Protein AF-A0A2T4VHD1-F1 (afdb_monomer_lite)

Structure (mmCIF, N/CA/C/O backbone):
data_AF-A0A2T4VHD1-F1
#
_entry.id   AF-A0A2T4VHD1-F1
#
loop_
_atom_site.group_PDB
_atom_site.id
_atom_site.type_symbol
_atom_site.label_atom_id
_atom_site.label_alt_id
_atom_site.label_comp_id
_atom_site.label_asym_id
_atom_site.label_entity_id
_atom_site.label_seq_id
_atom_site.pdbx_PDB_ins_code
_atom_site.Cartn_x
_atom_site.Cartn_y
_atom_site.Cartn_z
_atom_site.occupancy
_atom_site.B_iso_or_equiv
_atom_site.auth_seq_id
_atom_site.auth_comp_id
_atom_site.auth_asym_id
_atom_site.auth_atom_id
_atom_site.pdbx_PDB_model_num
ATOM 1 N N . MET A 1 1 ? -14.059 -13.869 -11.939 1.00 43.22 1 MET A N 1
ATOM 2 C CA . MET A 1 1 ? -12.979 -13.744 -10.939 1.00 43.22 1 MET A CA 1
ATOM 3 C C . MET A 1 1 ? -11.737 -13.359 -11.722 1.00 43.22 1 MET A C 1
ATOM 5 O O . MET A 1 1 ? -11.378 -14.122 -12.607 1.00 43.22 1 MET A O 1
ATOM 9 N N . ILE A 1 2 ? -11.190 -12.157 -11.526 1.00 43.12 2 ILE A N 1
ATOM 10 C CA . ILE A 1 2 ? -9.946 -11.756 -12.206 1.00 43.12 2 ILE A CA 1
ATOM 11 C C . ILE A 1 2 ? -8.811 -12.549 -11.534 1.00 43.12 2 ILE A C 1
ATOM 13 O O . ILE A 1 2 ? -8.767 -12.539 -10.298 1.00 43.12 2 ILE A O 1
ATOM 17 N N . PRO A 1 3 ? -7.977 -13.296 -12.282 1.00 48.75 3 PRO A N 1
ATOM 18 C CA . PRO A 1 3 ? -6.847 -14.018 -11.713 1.00 48.75 3 PRO A CA 1
ATOM 19 C C . PRO A 1 3 ? -5.942 -13.055 -10.949 1.00 48.75 3 PRO A C 1
ATOM 21 O O . PRO A 1 3 ? -5.577 -11.995 -11.448 1.00 48.75 3 PRO A O 1
ATOM 24 N N . VAL A 1 4 ? -5.616 -13.420 -9.717 1.00 64.88 4 VAL A N 1
ATOM 25 C CA . VAL A 1 4 ? -4.693 -12.670 -8.872 1.00 64.88 4 VAL A CA 1
ATOM 26 C C . VAL A 1 4 ? -3.292 -13.143 -9.250 1.00 64.88 4 VAL A C 1
ATOM 28 O O . VAL A 1 4 ? -2.807 -14.143 -8.723 1.00 64.88 4 VAL A O 1
ATOM 31 N N . GLU A 1 5 ? -2.696 -12.503 -10.254 1.00 79.81 5 GLU A N 1
ATOM 32 C CA . GLU A 1 5 ? -1.389 -12.909 -10.765 1.00 79.81 5 GLU A CA 1
ATOM 33 C C . GLU A 1 5 ? -0.252 -12.390 -9.901 1.00 79.81 5 GLU A C 1
ATOM 35 O O . GLU A 1 5 ? -0.206 -11.208 -9.577 1.00 79.81 5 GLU A O 1
ATOM 40 N N . SER A 1 6 ? 0.684 -13.271 -9.556 1.00 87.25 6 SER A N 1
ATOM 41 C CA . SER A 1 6 ? 1.897 -12.929 -8.824 1.00 87.25 6 SER A CA 1
ATOM 42 C C . SER A 1 6 ? 3.140 -13.457 -9.521 1.00 87.25 6 SER A C 1
ATOM 44 O O . SER A 1 6 ? 3.147 -14.541 -10.109 1.00 87.25 6 SER A O 1
ATOM 46 N N . PHE A 1 7 ? 4.218 -12.694 -9.420 1.00 93.62 7 PHE A N 1
ATOM 47 C CA . PHE A 1 7 ? 5.545 -13.085 -9.860 1.00 93.62 7 PHE A CA 1
ATOM 48 C C . PHE A 1 7 ? 6.569 -12.495 -8.911 1.00 93.62 7 PHE A C 1
ATOM 50 O O . PHE A 1 7 ? 6.474 -11.329 -8.549 1.00 93.62 7 PHE A O 1
ATOM 57 N N . ARG A 1 8 ? 7.584 -13.267 -8.562 1.00 93.75 8 ARG A N 1
ATOM 58 C CA . ARG A 1 8 ? 8.818 -12.755 -7.978 1.00 93.75 8 ARG A CA 1
ATOM 59 C C . ARG A 1 8 ? 9.975 -13.483 -8.623 1.00 93.75 8 ARG A C 1
ATOM 61 O O . ARG A 1 8 ? 9.919 -14.704 -8.682 1.00 93.75 8 ARG A O 1
ATOM 68 N N . ASP A 1 9 ? 11.013 -12.762 -9.018 1.00 97.31 9 ASP A N 1
ATOM 69 C CA . ASP A 1 9 ? 12.329 -13.300 -9.349 1.00 97.31 9 ASP A CA 1
ATOM 70 C C . ASP A 1 9 ? 13.363 -12.634 -8.445 1.00 97.31 9 ASP A C 1
ATOM 72 O O . ASP A 1 9 ? 13.561 -11.420 -8.489 1.00 97.31 9 ASP A O 1
ATOM 76 N N . SER A 1 10 ? 13.995 -13.438 -7.596 1.00 94.69 10 SER A N 1
ATOM 77 C CA . SER A 1 10 ? 15.083 -12.968 -6.734 1.00 94.69 10 SER A CA 1
ATOM 78 C C . SER A 1 10 ? 16.450 -13.037 -7.411 1.00 94.69 10 SER A C 1
ATOM 80 O O . SER A 1 10 ? 17.436 -12.660 -6.799 1.00 94.69 10 SER A O 1
ATOM 82 N N . PHE A 1 11 ? 16.545 -13.611 -8.618 1.00 97.00 11 PHE A N 1
ATOM 83 C CA . PHE A 1 11 ? 17.789 -13.866 -9.362 1.00 97.00 11 PHE A CA 1
ATOM 84 C C . PHE A 1 11 ? 18.861 -14.703 -8.626 1.00 97.00 11 PHE A C 1
ATOM 86 O O . PHE A 1 11 ? 19.913 -15.017 -9.189 1.00 97.00 11 PHE A O 1
ATOM 93 N N . ASN A 1 12 ? 18.577 -15.136 -7.399 1.00 94.75 12 ASN A N 1
ATOM 94 C CA . ASN A 1 12 ? 19.441 -15.952 -6.560 1.00 94.75 12 ASN A CA 1
ATOM 95 C C . ASN A 1 12 ? 19.609 -17.366 -7.123 1.00 94.75 12 ASN A C 1
ATOM 97 O O . ASN A 1 12 ? 18.655 -17.976 -7.593 1.00 94.75 12 ASN A O 1
ATOM 101 N N . GLY A 1 13 ? 20.806 -17.941 -7.006 1.00 89.94 13 GLY A N 1
ATOM 102 C CA . GLY A 1 13 ? 21.010 -19.372 -7.263 1.00 89.94 13 GLY A CA 1
ATOM 103 C C . GLY A 1 13 ? 20.929 -19.806 -8.732 1.00 89.94 13 GLY A C 1
ATOM 104 O O . GLY A 1 13 ? 20.883 -21.007 -8.998 1.00 89.94 13 GLY A O 1
ATOM 105 N N . ALA A 1 14 ? 20.929 -18.871 -9.685 1.00 91.62 14 ALA A N 1
ATOM 106 C CA . ALA A 1 14 ? 21.174 -19.192 -11.089 1.00 91.62 14 ALA A CA 1
ATOM 107 C C . ALA A 1 14 ? 22.635 -19.621 -11.280 1.00 91.62 14 ALA A C 1
ATOM 109 O O . ALA A 1 14 ? 23.542 -19.005 -10.727 1.00 91.62 14 ALA A O 1
ATOM 110 N N . ASN A 1 15 ? 22.901 -20.637 -12.086 1.00 87.62 15 ASN A N 1
ATOM 111 C CA . ASN A 1 15 ? 24.256 -21.022 -12.458 1.00 87.62 15 ASN A CA 1
ATOM 112 C C . ASN A 1 15 ? 24.687 -20.253 -13.705 1.00 87.62 15 ASN A C 1
ATOM 114 O O . ASN A 1 15 ? 23.980 -20.217 -14.709 1.00 87.62 15 ASN A O 1
ATOM 118 N N . ASN A 1 16 ? 25.898 -19.700 -13.690 1.00 78.75 16 ASN A N 1
ATOM 119 C CA . ASN A 1 16 ? 26.465 -18.984 -14.836 1.00 78.75 16 ASN A CA 1
ATOM 120 C C . ASN A 1 16 ? 27.021 -19.937 -15.928 1.00 78.75 16 ASN A C 1
ATOM 122 O O . ASN A 1 16 ? 28.013 -19.645 -16.587 1.00 78.75 16 ASN A O 1
ATOM 126 N N . ALA A 1 17 ? 26.421 -21.117 -16.110 1.00 65.00 17 ALA A N 1
ATOM 127 C CA . ALA A 1 17 ? 26.817 -22.080 -17.135 1.00 65.00 17 ALA A CA 1
ATOM 128 C C . ALA A 1 17 ? 25.761 -22.104 -18.257 1.00 65.00 17 ALA A C 1
ATOM 130 O O . ALA A 1 17 ? 24.588 -22.328 -17.992 1.00 65.00 17 ALA A O 1
ATOM 131 N N . ASN A 1 18 ? 26.174 -21.895 -19.513 1.00 59.25 18 ASN A N 1
ATOM 132 C CA . ASN A 1 18 ? 25.390 -22.128 -20.746 1.00 59.25 18 ASN A CA 1
ATOM 133 C C . ASN A 1 18 ? 24.220 -21.182 -21.133 1.00 59.25 18 ASN A C 1
ATOM 135 O O . ASN A 1 18 ? 23.517 -21.511 -22.077 1.00 59.25 18 ASN A O 1
ATOM 139 N N . ASP A 1 19 ? 24.020 -20.020 -20.503 1.00 68.81 19 ASP A N 1
ATOM 140 C CA . ASP A 1 19 ? 23.242 -18.860 -21.043 1.00 68.81 19 ASP A CA 1
ATOM 141 C C . ASP A 1 19 ? 23.434 -17.632 -20.135 1.00 68.81 19 ASP A C 1
ATOM 143 O O . ASP A 1 19 ? 22.500 -16.900 -19.795 1.00 68.81 19 ASP A O 1
ATOM 147 N N . THR A 1 20 ? 24.652 -17.496 -19.605 1.00 87.88 20 THR A N 1
ATOM 148 C CA . THR A 1 20 ? 25.011 -16.481 -18.608 1.00 87.88 20 THR A CA 1
ATOM 149 C C . THR A 1 20 ? 24.018 -16.407 -17.424 1.00 87.88 20 THR A C 1
ATOM 151 O O . THR A 1 20 ? 23.661 -15.326 -16.963 1.00 87.88 20 THR A O 1
ATOM 154 N N . GLY A 1 21 ? 23.449 -17.550 -17.017 1.00 92.75 21 GLY A N 1
ATOM 155 C CA . GLY A 1 21 ? 22.455 -17.680 -15.943 1.00 92.75 21 GLY A CA 1
ATOM 156 C C . GLY A 1 21 ? 21.054 -17.114 -16.210 1.00 92.75 21 GLY A C 1
ATOM 157 O O . GLY A 1 21 ? 20.172 -17.289 -15.366 1.00 92.75 21 GLY A O 1
ATOM 158 N N . LEU A 1 22 ? 20.789 -16.464 -17.352 1.00 94.81 22 LEU A N 1
ATOM 159 C CA . LEU A 1 22 ? 19.559 -15.683 -17.537 1.00 94.81 22 LEU A CA 1
ATOM 160 C C . LEU A 1 22 ? 18.283 -16.521 -17.398 1.00 94.81 22 LEU A C 1
ATOM 162 O O . LEU A 1 22 ? 17.359 -16.092 -16.720 1.00 94.81 22 LEU A O 1
ATOM 166 N N . ASN A 1 23 ? 18.243 -17.719 -17.975 1.00 95.56 23 ASN A N 1
ATOM 167 C CA . ASN A 1 23 ? 17.101 -18.633 -17.878 1.00 95.56 23 ASN A CA 1
ATOM 168 C C . ASN A 1 23 ? 17.413 -19.909 -17.079 1.00 95.56 23 ASN A C 1
ATOM 170 O O . ASN A 1 23 ? 16.703 -20.907 -17.194 1.00 95.56 23 ASN A O 1
ATOM 174 N N . ASP A 1 24 ? 18.472 -19.884 -16.263 1.00 94.81 24 ASP A N 1
ATOM 175 C CA . ASP A 1 24 ? 18.884 -21.030 -15.452 1.00 94.81 24 ASP A CA 1
ATOM 176 C C . ASP A 1 24 ? 18.175 -21.074 -14.091 1.00 94.81 24 ASP A C 1
ATOM 178 O O . ASP A 1 24 ? 17.956 -20.048 -13.444 1.00 94.81 24 ASP A O 1
ATOM 182 N N . ASN A 1 25 ? 17.847 -22.286 -13.636 1.00 93.69 25 ASN A N 1
ATOM 183 C CA . ASN A 1 25 ? 17.291 -22.553 -12.307 1.00 93.69 25 ASN A CA 1
ATOM 184 C C . ASN A 1 25 ? 16.060 -21.692 -11.932 1.00 93.69 25 ASN A C 1
ATOM 186 O O . ASN A 1 25 ? 15.870 -21.316 -10.774 1.00 93.69 25 ASN A O 1
ATOM 190 N N . LEU A 1 26 ? 15.206 -21.376 -12.917 1.00 95.75 26 LEU A N 1
ATOM 191 C CA . LEU A 1 26 ? 14.059 -20.471 -12.747 1.00 95.75 26 LEU A CA 1
ATOM 192 C C . LEU A 1 26 ? 13.144 -20.891 -11.591 1.00 95.75 26 LEU A C 1
ATOM 194 O O . LEU A 1 26 ? 12.751 -20.055 -10.788 1.00 95.75 26 LEU A O 1
ATOM 198 N N . TRP A 1 27 ? 12.868 -22.188 -11.445 1.00 95.00 27 TRP A N 1
ATOM 199 C CA . TRP A 1 27 ? 12.016 -22.711 -10.372 1.00 95.00 27 TRP A CA 1
ATOM 200 C C . TRP A 1 27 ? 12.554 -22.483 -8.956 1.00 95.00 27 TRP A C 1
ATOM 202 O O . TRP A 1 27 ? 11.760 -22.429 -8.022 1.00 95.00 27 TRP A O 1
ATOM 212 N N . ALA A 1 28 ? 13.872 -22.376 -8.772 1.00 92.06 28 ALA A N 1
ATOM 213 C CA . ALA A 1 28 ? 14.447 -22.143 -7.449 1.00 92.06 28 ALA A CA 1
ATOM 214 C C . ALA A 1 28 ? 14.446 -20.661 -7.059 1.00 92.06 28 ALA A C 1
ATOM 216 O O . ALA A 1 28 ? 14.435 -20.336 -5.874 1.00 92.06 28 ALA A O 1
ATOM 217 N N . ARG A 1 29 ? 14.484 -19.766 -8.050 1.00 94.44 29 ARG A N 1
ATOM 218 C CA . ARG A 1 29 ? 14.647 -18.323 -7.833 1.00 94.44 29 ARG A CA 1
ATOM 219 C C . ARG A 1 29 ? 13.375 -17.517 -8.057 1.00 94.44 29 ARG A C 1
ATOM 221 O O . ARG A 1 29 ? 13.289 -16.386 -7.569 1.00 94.44 29 ARG A O 1
ATOM 228 N N . GLN A 1 30 ? 12.413 -18.104 -8.774 1.00 96.69 30 GLN A N 1
ATOM 229 C CA . GLN A 1 30 ? 11.115 -17.520 -9.060 1.00 96.69 30 GLN A CA 1
ATOM 230 C C . GLN A 1 30 ? 9.990 -18.144 -8.238 1.00 96.69 30 GLN A C 1
ATOM 232 O O . GLN A 1 30 ? 9.998 -19.331 -7.924 1.00 96.69 30 GLN A O 1
ATOM 237 N N . SER A 1 31 ? 8.981 -17.337 -7.930 1.00 91.06 31 SER A N 1
ATOM 238 C CA . SER A 1 31 ? 7.755 -17.769 -7.255 1.00 91.06 31 SER A CA 1
ATOM 239 C C . SER A 1 31 ? 6.544 -16.979 -7.754 1.00 91.06 31 SER A C 1
ATOM 241 O O . SER A 1 31 ? 6.690 -15.983 -8.464 1.00 91.06 31 SER A O 1
ATOM 243 N N . GLY A 1 32 ? 5.344 -17.433 -7.395 1.00 89.69 32 GLY A N 1
ATOM 244 C CA . GLY A 1 32 ? 4.080 -16.837 -7.828 1.00 89.69 32 GLY A CA 1
ATOM 245 C C . GLY A 1 32 ? 3.429 -17.578 -8.996 1.00 89.69 32 GLY A C 1
ATOM 246 O O . GLY A 1 32 ? 3.995 -18.511 -9.562 1.00 89.69 32 GLY A O 1
ATOM 247 N N . THR A 1 33 ? 2.207 -17.183 -9.342 1.00 90.69 33 THR A N 1
ATOM 248 C CA . THR A 1 33 ? 1.386 -17.857 -10.365 1.00 90.69 33 THR A CA 1
ATOM 249 C C . THR A 1 33 ? 1.951 -17.732 -11.779 1.00 90.69 33 THR A C 1
ATOM 251 O O . THR A 1 33 ? 1.632 -18.546 -12.643 1.00 90.69 33 THR A O 1
ATOM 254 N N . LEU A 1 34 ? 2.786 -16.722 -12.028 1.00 92.62 34 LEU A N 1
ATOM 255 C CA . LEU A 1 34 ? 3.469 -16.529 -13.303 1.00 92.62 34 LEU A CA 1
ATOM 256 C C . LEU A 1 34 ? 4.789 -17.311 -13.383 1.00 92.62 34 LEU A C 1
ATOM 258 O O . LEU A 1 34 ? 5.323 -17.482 -14.478 1.00 92.62 34 LEU A O 1
ATOM 262 N N . ALA A 1 35 ? 5.309 -17.847 -12.277 1.00 93.94 35 ALA A N 1
ATOM 263 C CA . ALA A 1 35 ? 6.543 -18.625 -12.298 1.00 93.94 35 ALA A CA 1
ATOM 264 C C . ALA A 1 35 ? 6.341 -20.035 -12.911 1.00 93.94 35 ALA A C 1
ATOM 266 O O . ALA A 1 35 ? 5.280 -20.641 -12.749 1.00 93.94 35 ALA A O 1
ATOM 267 N N . PRO A 1 36 ? 7.348 -20.580 -13.619 1.00 96.69 36 PRO A N 1
ATOM 268 C CA . PRO A 1 36 ? 8.548 -19.903 -14.081 1.00 96.69 36 PRO A CA 1
ATOM 269 C C . PRO A 1 36 ? 8.222 -19.053 -15.315 1.00 96.69 36 PRO A C 1
ATOM 271 O O . PRO A 1 36 ? 7.460 -19.478 -16.187 1.00 96.69 36 PRO A O 1
ATOM 274 N N . ALA A 1 37 ? 8.814 -17.872 -15.408 1.00 97.06 37 ALA A N 1
ATOM 275 C CA . ALA A 1 37 ? 8.817 -17.035 -16.596 1.00 97.06 37 ALA A CA 1
ATOM 276 C C . ALA A 1 37 ? 10.254 -16.935 -17.120 1.00 97.06 37 ALA A C 1
ATOM 278 O O . ALA A 1 37 ? 11.174 -16.612 -16.368 1.00 97.06 37 ALA A O 1
ATOM 279 N N . THR A 1 38 ? 10.448 -17.233 -18.403 1.00 97.62 38 THR A N 1
ATOM 280 C CA . THR A 1 38 ? 11.724 -16.994 -19.083 1.00 97.62 38 THR A CA 1
ATOM 281 C C . THR A 1 38 ? 11.881 -15.512 -19.417 1.00 97.62 38 THR A C 1
ATOM 283 O O . THR A 1 38 ? 10.904 -14.757 -19.429 1.00 97.62 38 THR A O 1
ATOM 286 N N . TYR A 1 39 ? 13.114 -15.104 -19.696 1.00 97.75 39 TYR A N 1
ATOM 287 C CA . TYR A 1 39 ? 13.454 -13.789 -20.211 1.00 97.75 39 TYR A CA 1
ATOM 288 C C . TYR A 1 39 ? 14.092 -13.884 -21.591 1.00 97.75 39 TYR A C 1
ATOM 290 O O . TYR A 1 39 ? 14.969 -14.717 -21.837 1.00 97.75 39 TYR A O 1
ATOM 298 N N . THR A 1 40 ? 13.726 -12.941 -22.452 1.00 97.69 40 THR A N 1
ATOM 299 C CA . THR A 1 40 ? 14.338 -12.734 -23.763 1.00 97.69 40 THR A CA 1
ATOM 300 C C . THR A 1 40 ? 15.157 -11.448 -23.761 1.00 97.69 40 THR A C 1
ATOM 302 O O . THR A 1 40 ? 14.663 -10.391 -23.367 1.00 97.69 40 THR A O 1
ATOM 305 N N . ARG A 1 41 ? 16.403 -11.521 -24.244 1.00 97.50 41 ARG A N 1
ATOM 306 C CA . ARG A 1 41 ? 17.235 -10.337 -24.502 1.00 97.50 41 ARG A CA 1
ATOM 307 C C . ARG A 1 41 ? 16.678 -9.554 -25.682 1.00 97.50 41 ARG A C 1
ATOM 309 O O . ARG A 1 41 ? 16.451 -10.118 -26.751 1.00 97.50 41 ARG A O 1
ATOM 316 N N . VAL A 1 42 ? 16.489 -8.257 -25.489 1.00 97.94 42 VAL A N 1
ATOM 317 C CA . VAL A 1 42 ? 15.997 -7.319 -26.500 1.00 97.94 42 VAL A CA 1
ATOM 318 C C . VAL A 1 42 ? 16.937 -6.111 -26.586 1.00 97.94 42 VAL A C 1
ATOM 320 O O . VAL A 1 42 ? 17.700 -5.866 -25.647 1.00 97.94 42 VAL A O 1
ATOM 323 N N . PRO A 1 43 ? 16.950 -5.377 -27.712 1.00 97.00 43 PRO A N 1
ATOM 324 C CA . PRO A 1 43 ? 17.988 -4.385 -27.983 1.00 97.00 43 PRO A CA 1
ATOM 325 C C . PRO A 1 43 ? 18.164 -3.295 -26.930 1.00 97.00 43 PRO A C 1
ATOM 327 O O . PRO A 1 43 ? 19.290 -2.878 -26.711 1.00 97.00 43 PRO A O 1
ATOM 330 N N . GLY A 1 44 ? 17.089 -2.807 -26.304 1.00 96.88 44 GLY A N 1
ATOM 331 C CA . GLY A 1 44 ? 17.160 -1.641 -25.418 1.00 96.88 44 GLY A CA 1
ATOM 332 C C . GLY A 1 44 ? 17.545 -0.352 -26.153 1.00 96.88 44 GLY A C 1
ATOM 333 O O . GLY A 1 44 ? 18.145 0.541 -25.562 1.00 96.88 44 GLY A O 1
ATOM 334 N N . LEU A 1 45 ? 17.244 -0.263 -27.454 1.00 96.94 45 LEU A N 1
ATOM 335 C CA . LEU A 1 45 ? 17.625 0.843 -28.336 1.00 96.94 45 LEU A CA 1
ATOM 336 C C . LEU A 1 45 ? 16.390 1.468 -28.990 1.00 96.94 45 LEU A C 1
ATOM 338 O O . LEU A 1 45 ? 15.402 0.786 -29.278 1.00 96.94 45 LEU A O 1
ATOM 342 N N . TRP A 1 46 ? 16.463 2.774 -29.254 1.00 96.06 46 TRP A N 1
ATOM 343 C CA . TRP A 1 46 ? 15.385 3.558 -29.875 1.00 96.06 46 TRP A CA 1
ATOM 344 C C . TRP A 1 46 ? 15.112 3.185 -31.344 1.00 96.06 46 TRP A C 1
ATOM 346 O O . TRP A 1 46 ? 14.170 3.675 -31.959 1.00 96.06 46 TRP A O 1
ATOM 356 N N . TYR A 1 47 ? 15.936 2.307 -31.915 1.00 94.56 47 TYR A N 1
ATOM 357 C CA . TYR A 1 47 ? 15.812 1.772 -33.263 1.00 94.56 47 TYR A CA 1
ATOM 358 C C . TYR A 1 47 ? 15.853 0.242 -33.236 1.00 94.56 47 TYR A C 1
ATOM 360 O O . TYR A 1 47 ? 16.350 -0.377 -32.294 1.00 94.56 47 TYR A O 1
ATOM 368 N N . SER A 1 48 ? 15.346 -0.379 -34.302 1.00 92.56 48 SER A N 1
ATOM 369 C CA . SER A 1 48 ? 15.418 -1.829 -34.471 1.00 92.56 48 SER A CA 1
ATOM 370 C C . SER A 1 48 ? 16.871 -2.278 -34.609 1.00 92.56 48 SER A C 1
ATOM 372 O O . SER A 1 48 ? 17.570 -1.865 -35.535 1.00 92.56 48 SER A O 1
ATOM 374 N N . ALA A 1 49 ? 17.298 -3.184 -33.739 1.00 96.19 49 ALA A N 1
ATOM 375 C CA . ALA A 1 49 ? 18.602 -3.825 -33.799 1.00 96.19 49 ALA A CA 1
ATOM 376 C C . ALA A 1 49 ? 18.465 -5.321 -33.461 1.00 96.19 49 ALA A C 1
ATOM 378 O O . ALA A 1 49 ? 17.432 -5.742 -32.933 1.00 96.19 49 ALA A O 1
ATOM 379 N N . PRO A 1 50 ? 19.471 -6.151 -33.776 1.00 96.56 50 PRO A N 1
ATOM 380 C CA . PRO A 1 50 ? 19.519 -7.521 -33.282 1.00 96.56 50 PRO A CA 1
ATOM 381 C C . PRO A 1 50 ? 19.542 -7.567 -31.743 1.00 96.56 50 PRO A C 1
ATOM 383 O O . PRO A 1 50 ? 19.989 -6.602 -31.116 1.00 96.56 50 PRO A O 1
ATOM 386 N N . PRO A 1 51 ? 19.115 -8.683 -31.122 1.00 94.94 51 PRO A N 1
ATOM 387 C CA . PRO A 1 51 ? 19.311 -8.902 -29.694 1.00 94.94 51 PRO A CA 1
ATOM 388 C C . PRO A 1 51 ? 20.778 -8.693 -29.280 1.00 94.94 51 PRO A C 1
ATOM 390 O O . PRO A 1 51 ? 21.680 -9.059 -30.043 1.00 94.94 51 PRO A O 1
ATOM 393 N N . PRO A 1 52 ? 21.031 -8.131 -28.086 1.00 95.31 52 PRO A N 1
ATOM 394 C CA . PRO A 1 52 ? 22.385 -7.891 -27.614 1.00 95.31 52 PRO A CA 1
ATOM 395 C C . PRO A 1 52 ? 23.130 -9.210 -27.371 1.00 95.31 52 PRO A C 1
ATOM 397 O O . PRO A 1 52 ? 22.527 -10.280 -27.238 1.00 95.31 52 PRO A O 1
ATOM 400 N N . SER A 1 53 ? 24.460 -9.124 -27.286 1.00 94.44 53 SER A N 1
ATOM 401 C CA . SER A 1 53 ? 25.309 -10.261 -26.917 1.00 94.44 53 SER A CA 1
ATOM 402 C C . SER A 1 53 ? 24.836 -10.894 -25.605 1.00 94.44 53 SER A C 1
ATOM 404 O O . SER A 1 53 ? 24.415 -10.191 -24.686 1.00 94.44 53 SER A O 1
ATOM 406 N N . ILE A 1 54 ? 24.958 -12.220 -25.480 1.00 92.50 54 ILE A N 1
ATOM 407 C CA . ILE A 1 54 ? 24.532 -12.946 -24.271 1.00 92.50 54 ILE A CA 1
ATOM 408 C C . ILE A 1 54 ? 25.211 -12.424 -22.995 1.00 92.50 54 ILE A C 1
ATOM 410 O O . ILE A 1 54 ? 24.612 -12.467 -21.928 1.00 92.50 54 ILE A O 1
ATOM 414 N N . TRP A 1 55 ? 26.419 -11.865 -23.118 1.00 91.56 55 TRP A N 1
ATOM 415 C CA . TRP A 1 55 ? 27.204 -11.309 -22.012 1.00 91.56 55 TRP A CA 1
ATOM 416 C C . TRP A 1 55 ? 26.731 -9.930 -21.538 1.00 91.56 55 TRP A C 1
ATOM 418 O O . TRP A 1 55 ? 27.118 -9.496 -20.458 1.00 91.56 55 TRP A O 1
ATOM 428 N N . TRP A 1 56 ? 25.907 -9.235 -22.327 1.00 94.69 56 TRP A N 1
ATOM 429 C CA . TRP A 1 56 ? 25.436 -7.888 -21.989 1.00 94.69 56 TRP A CA 1
ATOM 430 C C . TRP A 1 56 ? 24.295 -7.898 -20.984 1.00 94.69 56 TRP A C 1
ATOM 432 O O . TRP A 1 56 ? 24.103 -6.903 -20.309 1.00 94.69 56 TRP A O 1
ATOM 442 N N . ALA A 1 57 ? 23.554 -8.998 -20.862 1.00 95.69 57 ALA A N 1
ATOM 443 C CA . ALA A 1 57 ? 22.507 -9.151 -19.859 1.00 95.69 57 ALA A CA 1
ATOM 444 C C . ALA A 1 57 ? 22.558 -10.571 -19.295 1.00 95.69 57 ALA A C 1
ATOM 446 O O . ALA A 1 57 ? 22.315 -11.540 -20.019 1.00 95.69 57 ALA A O 1
ATOM 447 N N . GLN A 1 58 ? 22.903 -10.692 -18.017 1.00 95.44 58 GLN A N 1
ATOM 448 C CA . GLN A 1 58 ? 23.226 -11.971 -17.393 1.00 95.44 58 GLN A CA 1
ATOM 449 C C . GLN A 1 58 ? 22.871 -12.013 -15.913 1.00 95.44 58 GLN A C 1
ATOM 451 O O . GLN A 1 58 ? 22.855 -10.984 -15.241 1.00 95.44 58 GLN A O 1
ATOM 456 N N . VAL A 1 59 ? 22.629 -13.215 -15.398 1.00 96.69 59 VAL A N 1
ATOM 457 C CA . VAL A 1 59 ? 22.316 -13.457 -13.991 1.00 96.69 59 VAL A CA 1
ATOM 458 C C . VAL A 1 59 ? 23.463 -14.213 -13.335 1.00 96.69 59 VAL A C 1
ATOM 460 O O . VAL A 1 59 ? 24.007 -15.159 -13.903 1.00 96.69 59 VAL A O 1
ATOM 463 N N . ASN A 1 60 ? 23.800 -13.811 -12.111 1.00 93.06 60 ASN A N 1
ATOM 464 C CA . ASN A 1 60 ? 24.869 -14.413 -11.314 1.00 93.06 60 ASN A CA 1
ATOM 465 C C . ASN A 1 60 ? 26.261 -14.271 -11.963 1.00 93.06 60 ASN A C 1
ATOM 467 O O . ASN A 1 60 ? 27.041 -15.223 -12.065 1.00 93.06 60 ASN A O 1
ATOM 471 N N . HIS A 1 61 ? 26.586 -13.052 -12.406 1.00 93.44 61 HIS A N 1
ATOM 472 C CA . HIS A 1 61 ? 27.938 -12.721 -12.845 1.00 93.44 61 HIS A CA 1
ATOM 473 C C . HIS A 1 61 ? 28.943 -12.918 -11.693 1.00 93.44 61 HIS A C 1
ATOM 475 O O . HIS A 1 61 ? 28.622 -12.624 -10.546 1.00 93.44 61 HIS A O 1
ATOM 481 N N . ILE A 1 62 ? 30.180 -13.359 -11.963 1.00 91.50 62 ILE A N 1
ATOM 482 C CA . ILE A 1 62 ? 31.146 -13.707 -10.897 1.00 91.50 62 ILE A CA 1
ATOM 483 C C . ILE A 1 62 ? 31.473 -12.536 -9.951 1.00 91.50 62 ILE A C 1
ATOM 485 O O . ILE A 1 62 ? 31.693 -12.744 -8.761 1.00 91.50 62 ILE A O 1
ATOM 489 N N . TRP A 1 63 ? 31.464 -11.301 -10.459 1.00 93.62 63 TRP A N 1
ATOM 490 C CA . TRP A 1 63 ? 31.664 -10.084 -9.653 1.00 93.62 63 TRP A CA 1
ATOM 491 C C . TRP A 1 63 ? 30.372 -9.531 -9.036 1.00 93.62 63 TRP A C 1
ATOM 493 O O . TRP A 1 63 ? 30.425 -8.683 -8.149 1.00 93.62 63 TRP A O 1
ATOM 503 N N . HIS A 1 64 ? 29.214 -10.020 -9.481 1.00 94.06 64 HIS A N 1
ATOM 504 C CA . HIS A 1 64 ? 27.893 -9.579 -9.033 1.00 94.06 64 HIS A CA 1
ATOM 505 C C . HIS A 1 64 ? 26.982 -10.800 -8.843 1.00 94.06 64 HIS A C 1
ATOM 507 O O . HIS A 1 64 ? 26.015 -10.987 -9.594 1.00 94.06 64 HIS A O 1
ATOM 513 N N . PRO A 1 65 ? 27.317 -11.678 -7.881 1.00 94.25 65 PRO A N 1
ATOM 514 C CA . PRO A 1 65 ? 26.567 -12.903 -7.685 1.00 94.25 65 PRO A CA 1
ATOM 515 C C . PRO A 1 65 ? 25.119 -12.587 -7.321 1.00 94.25 65 PRO A C 1
ATOM 517 O O . PRO A 1 65 ? 24.843 -11.545 -6.723 1.00 94.25 65 PRO A O 1
ATOM 520 N N . ASN A 1 66 ? 24.212 -13.511 -7.646 1.00 95.00 66 ASN A N 1
ATOM 521 C CA . ASN A 1 66 ? 22.812 -13.463 -7.222 1.00 95.00 66 ASN A CA 1
ATOM 522 C C . ASN A 1 66 ? 22.038 -12.206 -7.661 1.00 95.00 66 ASN A C 1
ATOM 524 O O . ASN A 1 66 ? 21.100 -11.786 -7.000 1.00 95.00 66 ASN A O 1
ATOM 528 N N . THR A 1 67 ? 22.433 -11.586 -8.771 1.00 96.94 67 THR A N 1
ATOM 529 C CA . THR A 1 67 ? 21.732 -10.425 -9.333 1.00 96.94 67 THR A CA 1
ATOM 530 C C . THR A 1 67 ? 21.614 -10.564 -10.840 1.00 96.94 67 THR A C 1
ATOM 532 O O . THR A 1 67 ? 22.423 -11.255 -11.471 1.00 96.94 67 THR A O 1
ATOM 535 N N . LEU A 1 68 ? 20.618 -9.896 -11.417 1.00 98.19 68 LEU A N 1
ATOM 536 C CA . LEU A 1 68 ? 20.585 -9.601 -12.841 1.00 98.19 68 LEU A CA 1
ATOM 537 C C . LEU A 1 68 ? 21.494 -8.399 -13.108 1.00 98.19 68 LEU A C 1
ATOM 539 O O . LEU A 1 68 ? 21.415 -7.387 -12.417 1.00 98.19 68 LEU A O 1
ATOM 543 N N . THR A 1 69 ? 22.338 -8.492 -14.129 1.00 98.06 69 THR A N 1
ATOM 544 C CA . THR A 1 69 ? 23.302 -7.452 -14.487 1.00 98.06 69 THR A CA 1
ATOM 545 C C . THR A 1 69 ? 23.266 -7.125 -15.969 1.00 98.06 69 THR A C 1
ATOM 547 O O . THR A 1 69 ? 23.159 -8.035 -16.792 1.00 98.06 69 THR A O 1
ATOM 550 N N . PHE A 1 70 ? 23.395 -5.837 -16.286 1.00 98.25 70 PHE A N 1
ATOM 551 C CA . PHE A 1 70 ? 23.583 -5.324 -17.641 1.00 98.25 70 PHE A CA 1
ATOM 552 C C . PHE A 1 70 ? 25.000 -4.761 -17.799 1.00 98.25 70 PHE A C 1
ATOM 554 O O . PHE A 1 70 ? 25.488 -4.116 -16.872 1.00 98.25 70 PHE A O 1
ATOM 561 N N . HIS A 1 71 ? 25.648 -5.005 -18.940 1.00 96.25 71 HIS A N 1
ATOM 562 C CA . HIS A 1 71 ? 27.059 -4.686 -19.207 1.00 96.25 71 HIS A CA 1
ATOM 563 C C . HIS A 1 71 ? 27.253 -4.071 -20.596 1.00 96.25 71 HIS A C 1
ATOM 565 O O . HIS A 1 71 ? 26.472 -4.330 -21.509 1.00 96.25 71 HIS A O 1
ATOM 571 N N . GLU A 1 72 ? 28.367 -3.351 -20.761 1.00 93.50 72 GLU A N 1
ATOM 572 C CA . GLU A 1 72 ? 28.954 -2.842 -22.018 1.00 93.50 72 GLU A CA 1
ATOM 573 C C . GLU A 1 72 ? 28.160 -1.789 -22.807 1.00 93.50 72 GLU A C 1
ATOM 575 O O . GLU A 1 72 ? 28.758 -0.878 -23.381 1.00 93.50 72 GLU A O 1
ATOM 580 N N . SER A 1 73 ? 26.838 -1.911 -22.908 1.00 94.81 73 SER A N 1
ATOM 581 C CA . SER A 1 73 ? 26.016 -1.021 -23.729 1.00 94.81 73 SER A CA 1
ATOM 582 C C . SER A 1 73 ? 24.546 -1.032 -23.310 1.00 94.81 73 SER A C 1
ATOM 584 O O . SER A 1 73 ? 24.114 -1.957 -22.607 1.00 94.81 73 SER A O 1
ATOM 586 N N . PRO A 1 74 ? 23.741 -0.059 -23.789 1.00 96.88 74 PRO A N 1
ATOM 587 C CA . PRO A 1 74 ? 22.301 -0.098 -23.617 1.00 96.88 74 PRO A CA 1
ATOM 588 C C . PRO A 1 74 ? 21.717 -1.429 -24.086 1.00 96.88 74 PRO A C 1
ATOM 590 O O . PRO A 1 74 ? 22.033 -1.927 -25.168 1.00 96.88 74 PRO A O 1
ATOM 593 N N . SER A 1 75 ? 20.903 -2.028 -23.225 1.00 97.75 75 SER A N 1
ATOM 594 C CA . SER A 1 75 ? 20.268 -3.319 -23.465 1.00 97.75 75 SER A CA 1
ATOM 595 C C . SER A 1 75 ? 19.067 -3.503 -22.548 1.00 97.75 75 SER A C 1
ATOM 597 O O . SER A 1 75 ? 18.907 -2.801 -21.547 1.00 97.75 75 SER A O 1
ATOM 599 N N . ALA A 1 76 ? 18.187 -4.433 -22.911 1.00 98.38 76 ALA A N 1
ATOM 600 C CA . ALA A 1 76 ? 16.997 -4.719 -22.133 1.00 98.38 76 ALA A CA 1
ATOM 601 C C . ALA A 1 76 ? 16.641 -6.211 -22.145 1.00 98.38 76 ALA A C 1
ATOM 603 O O . ALA A 1 76 ? 17.118 -7.006 -22.960 1.00 98.38 76 ALA A O 1
ATOM 604 N N . LEU A 1 77 ? 15.786 -6.592 -21.207 1.00 98.19 77 LEU A N 1
ATOM 605 C CA . LEU A 1 77 ? 15.187 -7.910 -21.084 1.00 98.19 77 LEU A CA 1
ATOM 606 C C . LEU A 1 77 ? 13.674 -7.782 -21.094 1.00 98.19 77 LEU A C 1
ATOM 608 O O . LEU A 1 77 ? 13.134 -6.872 -20.476 1.00 98.19 77 LEU A O 1
ATOM 612 N N . ARG A 1 78 ? 13.001 -8.735 -21.731 1.00 98.44 78 ARG A N 1
ATOM 613 C CA . ARG A 1 78 ? 11.553 -8.929 -21.660 1.00 98.44 78 ARG A CA 1
ATOM 614 C C . ARG A 1 78 ? 11.254 -10.182 -20.852 1.00 98.44 78 ARG A C 1
ATOM 616 O O . ARG A 1 78 ? 11.808 -11.228 -21.172 1.00 98.44 78 ARG A O 1
ATOM 623 N N .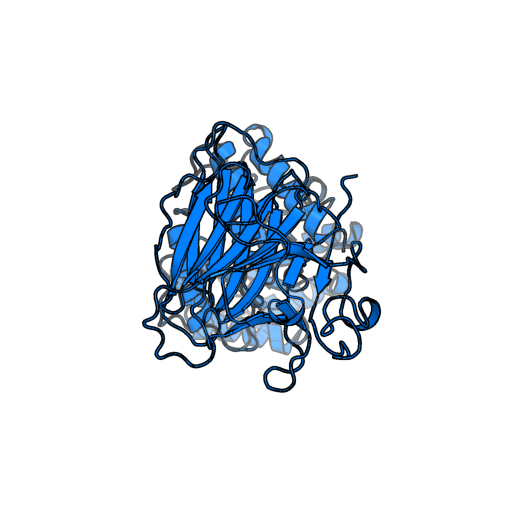 MET A 1 79 ? 10.350 -10.113 -19.881 1.00 98.12 79 MET A N 1
ATOM 624 C CA . MET A 1 79 ? 9.729 -11.306 -19.296 1.00 98.12 79 MET A CA 1
ATOM 625 C C . MET A 1 79 ? 8.746 -11.911 -20.308 1.00 98.12 79 MET A C 1
ATOM 627 O O . MET A 1 79 ? 7.847 -11.223 -20.780 1.00 98.12 79 MET A O 1
ATOM 631 N N . ASP A 1 80 ? 8.888 -13.188 -20.658 1.00 98.06 80 ASP A N 1
ATOM 632 C CA . ASP A 1 80 ? 8.144 -13.805 -21.772 1.00 98.06 80 ASP A CA 1
ATOM 633 C C . ASP A 1 80 ? 6.676 -14.118 -21.464 1.00 98.06 80 ASP A C 1
ATOM 635 O O . ASP A 1 80 ? 5.911 -14.481 -22.362 1.00 98.06 80 ASP A O 1
ATOM 639 N N . LYS A 1 81 ? 6.264 -13.953 -20.205 1.00 96.38 81 LYS A N 1
ATOM 640 C CA . LYS A 1 81 ? 4.861 -14.001 -19.804 1.00 96.38 81 LYS A CA 1
ATOM 641 C C . LYS A 1 81 ? 4.340 -12.578 -19.607 1.00 96.38 81 LYS A C 1
ATOM 643 O O . LYS A 1 81 ? 4.955 -11.831 -18.845 1.00 96.38 81 LYS A O 1
ATOM 648 N N . PRO A 1 82 ? 3.228 -12.194 -20.253 1.00 95.88 82 PRO A N 1
ATOM 649 C CA . PRO A 1 82 ? 2.537 -10.978 -19.870 1.00 95.88 82 PRO A CA 1
ATOM 650 C C . PRO A 1 82 ? 1.875 -11.178 -18.503 1.00 95.88 82 PRO A C 1
ATOM 652 O O . PRO A 1 82 ? 1.682 -12.311 -18.056 1.00 95.88 82 PRO A O 1
ATOM 655 N N . PHE A 1 83 ? 1.502 -10.073 -17.872 1.00 93.25 83 PHE A N 1
ATOM 656 C CA . PHE A 1 83 ? 0.682 -10.068 -16.671 1.00 93.25 83 PHE A CA 1
ATOM 657 C C . PHE A 1 83 ? -0.479 -9.087 -16.814 1.00 93.25 83 PHE A C 1
ATOM 659 O O . PHE A 1 83 ? -0.424 -8.163 -17.631 1.00 93.25 83 PHE A O 1
ATOM 666 N N . TYR A 1 84 ? -1.542 -9.305 -16.050 1.00 90.62 84 TYR A N 1
ATOM 667 C CA . TYR A 1 84 ? -2.770 -8.515 -16.116 1.00 90.62 84 TYR A CA 1
ATOM 668 C C . TYR A 1 84 ? -2.821 -7.449 -15.024 1.00 90.62 84 TYR A C 1
ATOM 670 O O . TYR A 1 84 ? -2.162 -7.546 -13.986 1.00 90.62 84 TYR A O 1
ATOM 678 N N . ARG A 1 85 ? -3.649 -6.429 -15.261 1.00 85.69 85 ARG A N 1
ATOM 679 C CA . ARG A 1 85 ? -4.023 -5.470 -14.219 1.00 85.69 85 ARG A CA 1
ATOM 680 C C . ARG A 1 85 ? -4.762 -6.191 -13.091 1.00 85.69 85 ARG A C 1
ATOM 682 O O . ARG A 1 85 ? -5.531 -7.124 -13.337 1.00 85.69 85 ARG A O 1
ATOM 689 N N . ASP A 1 86 ? -4.542 -5.744 -11.862 1.00 77.25 86 ASP A N 1
ATOM 690 C CA . ASP A 1 86 ? -5.246 -6.271 -10.698 1.00 77.25 86 ASP A CA 1
ATOM 691 C C . ASP A 1 86 ? -6.735 -5.865 -10.693 1.00 77.25 86 ASP A C 1
ATOM 693 O O . ASP A 1 86 ? -7.248 -5.210 -11.605 1.00 77.25 86 ASP A O 1
ATOM 697 N N . ALA A 1 87 ? -7.463 -6.257 -9.645 1.00 67.31 87 ALA A N 1
ATOM 698 C CA . ALA A 1 87 ? -8.881 -5.926 -9.511 1.00 67.31 87 ALA A CA 1
ATOM 699 C C . ALA A 1 87 ? -9.158 -4.413 -9.390 1.00 67.31 87 ALA A C 1
ATOM 701 O O . ALA A 1 87 ? -10.290 -3.998 -9.635 1.00 67.31 87 ALA A O 1
ATOM 702 N N . SER A 1 88 ? -8.148 -3.609 -9.035 1.00 67.31 88 SER A N 1
ATOM 703 C CA . SER A 1 88 ? -8.209 -2.143 -9.019 1.00 67.31 88 SER A CA 1
ATOM 704 C C . SER A 1 88 ? -7.942 -1.519 -10.394 1.00 67.31 88 SER A C 1
ATOM 706 O O . SER A 1 88 ? -8.061 -0.308 -10.551 1.00 67.31 88 SER A O 1
ATOM 708 N N . GLY A 1 89 ? -7.603 -2.329 -11.403 1.00 77.94 89 GLY A N 1
ATOM 709 C CA . GLY A 1 89 ? -7.199 -1.842 -12.718 1.00 77.94 89 GLY A CA 1
ATOM 710 C C . GLY A 1 89 ? -5.765 -1.310 -12.737 1.00 77.94 89 GLY A C 1
ATOM 711 O O . GLY A 1 89 ? -5.428 -0.531 -13.626 1.00 77.94 89 GLY A O 1
ATOM 712 N N . ALA A 1 90 ? -4.923 -1.717 -11.781 1.00 85.62 90 ALA A N 1
ATOM 713 C CA . ALA A 1 90 ? -3.538 -1.275 -11.682 1.00 85.62 90 ALA A CA 1
ATOM 714 C C . ALA A 1 90 ? -2.547 -2.356 -12.132 1.00 85.62 90 ALA A C 1
ATOM 716 O O . ALA A 1 90 ? -2.710 -3.539 -11.831 1.00 85.62 90 ALA A O 1
ATOM 717 N N . PHE A 1 91 ? -1.462 -1.944 -12.784 1.00 90.38 91 PHE A N 1
ATOM 718 C CA . PHE A 1 91 ? -0.226 -2.718 -12.819 1.00 90.38 91 PHE A CA 1
ATOM 719 C C . PHE A 1 91 ? 0.613 -2.371 -11.595 1.00 90.38 91 PHE A C 1
ATOM 721 O O . PHE A 1 91 ? 0.864 -1.194 -11.323 1.00 90.38 91 PHE A O 1
ATOM 728 N N . ARG A 1 92 ? 1.068 -3.389 -10.862 1.00 89.25 92 ARG A N 1
ATOM 729 C CA . ARG A 1 92 ? 1.870 -3.204 -9.650 1.00 89.25 92 ARG A CA 1
ATOM 730 C C . ARG A 1 92 ? 3.152 -3.990 -9.721 1.00 89.25 92 ARG A C 1
ATOM 732 O O . ARG A 1 92 ? 3.137 -5.203 -9.926 1.00 89.25 92 ARG A O 1
ATOM 739 N N . LEU A 1 93 ? 4.251 -3.293 -9.490 1.00 92.94 93 LEU A N 1
ATOM 740 C CA . LEU A 1 93 ? 5.566 -3.896 -9.525 1.00 92.94 93 LEU A CA 1
ATOM 741 C C . LEU A 1 93 ? 6.495 -3.249 -8.506 1.00 92.94 93 LEU A C 1
ATOM 743 O O . LEU A 1 93 ? 6.404 -2.055 -8.230 1.00 92.94 93 LEU A O 1
ATOM 747 N N . SER A 1 94 ? 7.405 -4.040 -7.960 1.00 92.75 94 SER A N 1
ATOM 748 C CA . SER A 1 94 ? 8.537 -3.542 -7.193 1.00 92.75 94 SER A CA 1
ATOM 749 C C . SER A 1 94 ? 9.806 -4.187 -7.694 1.00 92.75 94 SER A C 1
ATOM 751 O O . SER A 1 94 ? 9.788 -5.296 -8.218 1.00 92.75 94 SER A O 1
ATOM 753 N N . PHE A 1 95 ? 10.915 -3.505 -7.508 1.00 96.38 95 PHE A N 1
ATOM 754 C CA . PHE A 1 95 ? 12.216 -4.032 -7.863 1.00 96.38 95 PHE A CA 1
ATOM 755 C C . PHE A 1 95 ? 13.271 -3.266 -7.099 1.00 96.38 95 PHE A C 1
ATOM 757 O O . PHE A 1 95 ? 13.039 -2.167 -6.584 1.00 96.38 95 PHE A O 1
ATOM 764 N N . VAL A 1 96 ? 14.454 -3.848 -7.052 1.00 96.75 96 VAL A N 1
ATOM 765 C CA . VAL A 1 96 ? 15.619 -3.165 -6.546 1.00 96.75 96 VAL A CA 1
ATOM 766 C C . VAL A 1 96 ? 16.620 -2.975 -7.663 1.00 96.75 96 VAL A C 1
ATOM 768 O O . VAL A 1 96 ? 16.869 -3.890 -8.441 1.00 96.75 96 VAL A O 1
ATOM 771 N N . VAL A 1 97 ? 17.182 -1.774 -7.747 1.00 98.31 97 VAL A N 1
ATOM 772 C CA . VAL A 1 97 ? 18.076 -1.411 -8.834 1.00 98.31 97 VAL A CA 1
ATOM 773 C C . VAL A 1 97 ? 19.257 -0.575 -8.364 1.00 98.31 97 VAL A C 1
ATOM 775 O O . VAL A 1 97 ? 19.133 0.269 -7.480 1.00 98.31 97 VAL A O 1
ATOM 778 N N . GLU A 1 98 ? 20.404 -0.799 -8.987 1.00 98.12 98 GLU A N 1
ATOM 779 C CA . GLU A 1 98 ? 21.555 0.097 -8.954 1.00 98.12 98 GLU A CA 1
ATOM 780 C C . GLU A 1 98 ? 21.858 0.510 -10.398 1.00 98.12 98 GLU A C 1
ATOM 782 O O . GLU A 1 98 ? 22.344 -0.327 -11.165 1.00 98.12 98 GLU A O 1
ATOM 787 N N . PRO A 1 99 ? 21.540 1.760 -10.791 1.00 97.75 99 PRO A N 1
ATOM 788 C CA . PRO A 1 99 ? 21.727 2.232 -12.155 1.00 97.75 99 PRO A CA 1
ATOM 789 C C . PRO A 1 99 ? 23.156 2.064 -12.650 1.00 97.75 99 PRO A C 1
ATOM 791 O O . PRO A 1 99 ? 23.335 1.535 -13.739 1.00 97.75 99 PRO A O 1
ATOM 794 N N . ILE A 1 100 ? 24.158 2.446 -11.853 1.00 97.62 100 ILE A N 1
ATOM 795 C CA . ILE A 1 100 ? 25.573 2.253 -12.184 1.00 97.62 100 ILE A CA 1
ATOM 796 C C . ILE A 1 100 ? 26.315 1.742 -10.955 1.00 97.62 100 ILE A C 1
ATOM 798 O O . ILE A 1 100 ? 26.327 2.401 -9.924 1.00 97.62 100 ILE A O 1
ATOM 802 N N . VAL A 1 101 ? 26.945 0.573 -11.036 1.00 96.19 101 VAL A N 1
ATOM 803 C CA . VAL A 1 101 ? 27.652 -0.009 -9.891 1.00 96.19 101 VAL A CA 1
ATOM 804 C C . VAL A 1 101 ? 28.870 0.820 -9.512 1.00 96.19 101 VAL A C 1
ATOM 806 O O . VAL A 1 101 ? 29.794 0.968 -10.309 1.00 96.19 101 VAL A O 1
ATOM 809 N N . GLY A 1 102 ? 28.889 1.299 -8.266 1.00 92.50 102 GLY A N 1
ATOM 810 C CA . GLY A 1 102 ? 30.057 1.946 -7.662 1.00 92.50 102 GLY A CA 1
ATOM 811 C C . GLY A 1 102 ? 30.471 3.289 -8.274 1.00 92.50 102 GLY A C 1
ATOM 812 O O . GLY A 1 102 ? 31.630 3.674 -8.119 1.00 92.50 102 GLY A O 1
ATOM 813 N N . ASP A 1 103 ? 29.574 3.995 -8.970 1.00 92.94 103 ASP A N 1
ATOM 814 C CA . ASP A 1 103 ? 29.860 5.362 -9.416 1.00 92.94 103 ASP A CA 1
ATOM 815 C C . ASP A 1 103 ? 29.746 6.383 -8.268 1.00 92.94 103 ASP A C 1
ATOM 817 O O . ASP A 1 103 ? 29.309 6.079 -7.156 1.00 92.94 103 ASP A O 1
ATOM 821 N N . ALA A 1 104 ? 30.139 7.627 -8.545 1.00 90.56 104 ALA A N 1
ATOM 822 C CA . ALA A 1 104 ? 30.070 8.726 -7.584 1.00 90.56 104 ALA A CA 1
ATOM 823 C C . ALA A 1 104 ? 28.649 9.300 -7.410 1.00 90.56 104 ALA A C 1
ATOM 825 O O . ALA A 1 104 ? 28.482 10.324 -6.745 1.00 90.56 104 ALA A O 1
ATOM 826 N N . ARG A 1 105 ? 27.628 8.641 -7.981 1.00 92.81 105 ARG A N 1
ATOM 827 C CA . ARG A 1 105 ? 26.219 9.063 -7.962 1.00 92.81 105 ARG A CA 1
ATOM 828 C C . ARG A 1 105 ? 25.969 10.416 -8.632 1.00 92.81 105 ARG A C 1
ATOM 830 O O . ARG A 1 105 ? 25.072 11.166 -8.252 1.00 92.81 105 ARG A O 1
ATOM 837 N N . ASP A 1 106 ? 26.760 10.721 -9.650 1.00 89.81 106 ASP A N 1
ATOM 838 C CA . ASP A 1 106 ? 26.692 11.935 -10.465 1.00 89.81 106 ASP A CA 1
ATOM 839 C C . ASP A 1 106 ? 26.352 11.648 -11.939 1.00 89.81 106 ASP A C 1
ATOM 841 O O . ASP A 1 106 ? 26.014 12.571 -12.685 1.00 89.81 106 ASP A O 1
ATOM 845 N N . SER A 1 107 ? 26.365 10.374 -12.348 1.00 91.19 107 SER A N 1
ATOM 846 C CA . SER A 1 107 ? 26.048 9.958 -13.713 1.00 91.19 107 SER A CA 1
ATOM 847 C C . SER A 1 107 ? 24.578 10.195 -14.083 1.00 91.19 107 SER A C 1
ATOM 849 O O . SER A 1 107 ? 23.655 10.011 -13.280 1.00 91.19 107 SER A O 1
ATOM 851 N N . SER A 1 108 ? 24.354 10.559 -15.350 1.00 92.19 108 SER A N 1
ATOM 852 C CA . SER A 1 108 ? 23.028 10.637 -15.974 1.00 92.19 108 SER A CA 1
ATOM 853 C C . SER A 1 108 ? 22.535 9.293 -16.521 1.00 92.19 108 SER A C 1
ATOM 855 O O . SER A 1 108 ? 21.393 9.222 -16.985 1.00 92.19 108 SER A O 1
ATOM 857 N N . ASN A 1 109 ? 23.362 8.247 -16.447 1.00 96.44 109 ASN A N 1
ATOM 858 C CA . ASN A 1 109 ? 23.007 6.888 -16.839 1.00 96.44 109 ASN A CA 1
ATOM 859 C C . ASN A 1 109 ? 21.957 6.305 -15.891 1.00 96.44 109 ASN A C 1
ATOM 861 O O . ASN A 1 109 ? 21.802 6.734 -14.740 1.00 96.44 109 ASN A O 1
ATOM 865 N N . TRP A 1 110 ? 21.170 5.368 -16.410 1.00 97.75 110 TRP A N 1
ATOM 866 C CA . TRP A 1 110 ? 19.904 5.000 -15.795 1.00 97.75 110 TRP A CA 1
ATOM 867 C C . TRP A 1 110 ? 19.551 3.538 -15.978 1.00 97.75 110 TRP A C 1
ATOM 869 O O . TRP A 1 110 ? 19.977 2.858 -16.910 1.00 97.75 110 TRP A O 1
ATOM 879 N N . ALA A 1 111 ? 18.679 3.097 -15.085 1.00 98.44 111 ALA A N 1
ATOM 880 C CA . ALA A 1 111 ? 17.958 1.851 -15.207 1.00 98.44 111 ALA A CA 1
ATOM 881 C C . ALA A 1 111 ? 16.464 2.135 -15.350 1.00 98.44 111 ALA A C 1
ATOM 883 O O . ALA A 1 111 ? 15.967 3.155 -14.866 1.00 98.44 111 ALA A O 1
ATOM 884 N N . SER A 1 112 ? 15.751 1.239 -16.021 1.00 98.62 112 SER A N 1
ATOM 885 C CA . SER A 1 112 ? 14.346 1.427 -16.367 1.00 98.62 112 SER A CA 1
ATOM 886 C C . SER A 1 112 ? 13.519 0.161 -16.213 1.00 98.62 112 SER A C 1
ATOM 888 O O . SER A 1 112 ? 14.015 -0.957 -16.366 1.00 98.62 112 SER A O 1
ATOM 890 N N . VAL A 1 113 ? 12.234 0.371 -15.958 1.00 98.44 113 VAL A N 1
ATOM 891 C CA . VAL A 1 113 ? 11.181 -0.631 -16.079 1.00 98.44 113 VAL A CA 1
ATOM 892 C C . VAL A 1 113 ? 10.157 -0.113 -17.071 1.00 98.44 113 VAL A C 1
ATOM 894 O O . VAL A 1 113 ? 9.787 1.060 -17.027 1.00 98.44 113 VAL A O 1
ATOM 897 N N . MET A 1 114 ? 9.705 -0.983 -17.968 1.00 98.00 114 MET A N 1
ATOM 898 C CA . MET A 1 114 ? 8.701 -0.634 -18.965 1.00 98.00 114 MET A CA 1
ATOM 899 C C . MET A 1 114 ? 7.594 -1.680 -19.021 1.00 98.00 114 MET A C 1
ATOM 901 O O . MET A 1 114 ? 7.819 -2.861 -18.747 1.00 98.00 114 MET A O 1
ATOM 905 N N . LEU A 1 115 ? 6.408 -1.228 -19.412 1.00 96.88 115 LEU A N 1
ATOM 906 C CA . LEU A 1 115 ? 5.238 -2.039 -19.702 1.00 96.88 115 LEU A CA 1
ATOM 907 C C . LEU A 1 115 ? 4.843 -1.802 -21.159 1.00 96.88 115 LEU A C 1
ATOM 909 O O . LEU A 1 115 ? 4.697 -0.656 -21.583 1.00 96.88 115 LEU A O 1
ATOM 913 N N . SER A 1 116 ? 4.677 -2.885 -21.916 1.00 96.44 116 SER A N 1
ATOM 914 C CA . SER A 1 116 ? 4.129 -2.828 -23.273 1.00 96.44 116 SER A CA 1
ATOM 915 C C . SER A 1 116 ? 3.141 -3.962 -23.505 1.00 96.44 116 SER A C 1
ATOM 917 O O . SER A 1 116 ? 3.378 -5.110 -23.137 1.00 96.44 116 SER A O 1
ATOM 919 N N . SER A 1 117 ? 2.035 -3.651 -24.157 1.00 95.38 117 SER A N 1
ATOM 920 C CA . SER A 1 117 ? 1.041 -4.583 -24.674 1.00 95.38 117 SER A CA 1
ATOM 921 C C . SER A 1 117 ? 1.600 -5.462 -25.796 1.00 95.38 117 SER A C 1
ATOM 923 O O . SER A 1 117 ? 1.066 -6.542 -26.062 1.00 95.38 117 SER A O 1
ATOM 925 N N . SER A 1 118 ? 2.696 -5.036 -26.429 1.00 95.19 118 SER A N 1
ATOM 926 C CA . SER A 1 118 ? 3.378 -5.756 -27.496 1.00 95.19 118 SER A CA 1
ATOM 927 C C . SER A 1 118 ? 4.613 -6.470 -26.971 1.00 95.19 118 SER A C 1
ATOM 929 O O . SER A 1 118 ? 5.530 -5.845 -26.453 1.00 95.19 118 SER A O 1
ATOM 931 N N . SER A 1 119 ? 4.716 -7.775 -27.223 1.00 96.50 119 SER A N 1
ATOM 932 C CA . SER A 1 119 ? 5.960 -8.510 -26.981 1.00 96.50 119 SER A CA 1
ATOM 933 C C . SER A 1 119 ? 7.084 -8.108 -27.945 1.00 96.50 119 SER A C 1
ATOM 935 O O . SER A 1 119 ? 8.239 -8.451 -27.706 1.00 96.50 119 SER A O 1
ATOM 937 N N . ALA A 1 120 ? 6.770 -7.447 -29.062 1.00 95.94 120 ALA A N 1
ATOM 938 C CA . ALA A 1 120 ? 7.719 -7.154 -30.137 1.00 95.94 120 ALA A CA 1
ATOM 939 C C . ALA A 1 120 ? 8.538 -5.869 -29.918 1.00 95.94 120 ALA A C 1
ATOM 941 O O . ALA A 1 120 ? 9.318 -5.503 -30.797 1.00 95.94 120 ALA A O 1
ATOM 942 N N . SER A 1 121 ? 8.371 -5.191 -28.778 1.00 95.56 121 SER A N 1
ATOM 943 C CA . SER A 1 121 ? 9.084 -3.945 -28.504 1.00 95.56 121 SER A CA 1
ATOM 944 C C . SER A 1 121 ? 10.605 -4.111 -28.480 1.00 95.56 121 SER A C 1
ATOM 946 O O . SER A 1 121 ? 11.126 -5.117 -27.987 1.00 95.56 121 SER A O 1
ATOM 948 N N . SER A 1 122 ? 11.325 -3.083 -28.949 1.00 95.31 122 SER A N 1
ATOM 949 C CA . SER A 1 122 ? 12.779 -2.980 -28.768 1.00 95.31 122 SER A CA 1
ATOM 950 C C . SER A 1 122 ? 13.181 -2.586 -27.343 1.00 95.31 122 SER A C 1
ATOM 952 O O . SER A 1 122 ? 14.372 -2.631 -27.032 1.00 95.31 122 SER A O 1
ATOM 954 N N . ALA A 1 123 ? 12.208 -2.259 -26.481 1.00 96.56 123 ALA A N 1
ATOM 955 C CA . ALA A 1 123 ? 12.377 -1.990 -25.055 1.00 96.56 123 ALA A CA 1
ATOM 956 C C . ALA A 1 123 ? 13.291 -0.802 -24.729 1.00 96.56 123 ALA A C 1
ATOM 958 O O . ALA A 1 123 ? 14.087 -0.848 -23.791 1.00 96.56 123 ALA A O 1
ATOM 959 N N . PHE A 1 124 ? 13.181 0.268 -25.514 1.00 98.00 124 PHE A N 1
ATOM 960 C CA . PHE A 1 124 ? 13.733 1.563 -25.140 1.00 98.00 124 PHE A CA 1
ATOM 961 C C . PHE A 1 124 ? 12.648 2.402 -24.472 1.00 98.00 124 PHE A C 1
ATOM 963 O O . PHE A 1 124 ? 11.584 2.615 -25.045 1.00 98.00 124 PHE A O 1
ATOM 970 N N . VAL A 1 125 ? 12.935 2.884 -23.262 1.00 97.56 125 VAL A N 1
ATOM 971 C CA . VAL A 1 125 ? 11.955 3.460 -22.322 1.00 97.56 125 VAL A CA 1
ATOM 972 C C . VAL A 1 125 ? 11.106 4.606 -22.880 1.00 97.56 125 VAL A C 1
ATOM 974 O O . VAL A 1 125 ? 9.980 4.797 -22.436 1.00 97.56 125 VAL A O 1
ATOM 977 N N . ALA A 1 126 ? 11.628 5.343 -23.860 1.00 97.00 126 ALA A N 1
ATOM 978 C CA . ALA A 1 126 ? 10.964 6.487 -24.479 1.00 97.00 126 ALA A CA 1
ATOM 979 C C . ALA A 1 126 ? 10.393 6.189 -25.879 1.00 97.00 126 ALA A C 1
ATOM 981 O O . ALA A 1 126 ? 10.060 7.119 -26.611 1.00 97.00 126 ALA A O 1
ATOM 982 N N . ASN A 1 127 ? 10.298 4.924 -26.294 1.00 96.81 127 ASN A N 1
ATOM 983 C CA . ASN A 1 127 ? 9.649 4.600 -27.561 1.00 96.81 127 ASN A CA 1
ATOM 984 C C . ASN A 1 127 ? 8.120 4.661 -27.456 1.00 96.81 127 ASN A C 1
ATOM 986 O O . ASN A 1 127 ? 7.536 4.406 -26.406 1.00 96.81 127 ASN A O 1
ATOM 990 N N . ALA A 1 128 ? 7.466 4.942 -28.584 1.00 94.25 128 ALA A N 1
ATOM 991 C CA . ALA A 1 128 ? 6.010 5.055 -28.668 1.00 94.25 128 ALA A CA 1
ATOM 992 C C . ALA A 1 128 ? 5.254 3.722 -28.510 1.00 94.25 128 ALA A C 1
ATOM 994 O O . ALA A 1 128 ? 4.058 3.735 -28.257 1.00 94.25 128 ALA A O 1
ATOM 995 N N . ASP A 1 129 ? 5.927 2.579 -28.669 1.00 93.50 129 ASP A N 1
ATOM 996 C CA . ASP A 1 129 ? 5.365 1.240 -28.443 1.00 93.50 129 ASP A CA 1
ATOM 997 C C . ASP A 1 129 ? 5.471 0.778 -26.977 1.00 93.50 129 ASP A C 1
ATOM 999 O O . ASP A 1 129 ? 5.033 -0.325 -26.638 1.00 93.50 129 ASP A O 1
ATOM 1003 N N . ILE A 1 130 ? 6.052 1.607 -26.106 1.00 95.81 130 ILE A N 1
ATOM 1004 C CA . ILE A 1 130 ? 6.048 1.426 -24.657 1.00 95.81 130 ILE A CA 1
ATOM 1005 C C . ILE A 1 130 ? 4.856 2.185 -24.071 1.00 95.81 130 ILE A C 1
ATOM 1007 O O . ILE A 1 130 ? 4.858 3.414 -24.037 1.00 95.81 130 ILE A O 1
ATOM 1011 N N . ASP A 1 131 ? 3.859 1.448 -23.572 1.00 94.88 131 ASP A N 1
ATOM 1012 C CA . ASP A 1 131 ? 2.652 2.031 -22.969 1.00 94.88 131 ASP A CA 1
ATOM 1013 C C . ASP A 1 131 ? 2.994 2.822 -21.694 1.00 94.88 131 ASP A C 1
ATOM 1015 O O . ASP A 1 131 ? 2.434 3.886 -21.442 1.00 94.88 131 ASP A O 1
ATOM 1019 N N . PHE A 1 132 ? 3.947 2.322 -20.900 1.00 96.38 132 PHE A N 1
ATOM 1020 C CA . PHE A 1 132 ? 4.471 3.003 -19.716 1.00 96.38 132 PHE A CA 1
ATOM 1021 C C . PHE A 1 132 ? 5.965 2.728 -19.541 1.00 96.38 132 PHE A C 1
ATOM 1023 O O . PHE A 1 132 ? 6.390 1.573 -19.516 1.00 96.38 132 PHE A O 1
ATOM 1030 N N . GLY A 1 133 ? 6.759 3.782 -19.361 1.00 97.50 133 GLY A N 1
ATOM 1031 C CA . GLY A 1 133 ? 8.182 3.702 -19.043 1.00 97.50 133 GLY A CA 1
ATOM 1032 C C . GLY A 1 133 ? 8.510 4.469 -17.767 1.00 97.50 133 GLY A C 1
ATOM 1033 O O . GLY A 1 133 ? 8.106 5.614 -17.605 1.00 97.50 133 GLY A O 1
ATOM 1034 N N . PHE A 1 134 ? 9.285 3.870 -16.869 1.00 98.44 134 PHE A N 1
ATOM 1035 C CA . PHE A 1 134 ? 9.852 4.528 -15.693 1.00 98.44 134 PHE A CA 1
ATOM 1036 C C . PHE A 1 134 ? 11.363 4.335 -15.688 1.00 98.44 134 PHE A C 1
ATOM 1038 O O . PHE A 1 134 ? 11.839 3.226 -15.928 1.00 98.44 134 PHE A O 1
ATOM 1045 N N . LEU A 1 135 ? 12.121 5.385 -15.368 1.00 98.12 135 LEU A N 1
ATOM 1046 C CA . LEU A 1 135 ? 13.556 5.274 -15.121 1.00 98.12 135 LEU A CA 1
ATOM 1047 C C . LEU A 1 135 ? 13.996 6.020 -13.864 1.00 98.12 135 LEU A C 1
ATOM 1049 O O . LEU A 1 135 ? 13.421 7.043 -13.482 1.00 98.12 135 LEU A O 1
ATOM 1053 N N . VAL A 1 136 ? 15.073 5.508 -13.272 1.00 98.56 136 VAL A N 1
ATOM 1054 C CA . VAL A 1 136 ? 15.832 6.142 -12.195 1.00 98.56 136 VAL A CA 1
ATOM 1055 C C . VAL A 1 136 ? 17.298 6.242 -12.615 1.00 98.56 136 VAL A C 1
ATOM 1057 O O . VAL A 1 136 ? 17.908 5.268 -13.066 1.00 98.56 136 VAL A O 1
ATOM 1060 N N . ARG A 1 137 ? 17.850 7.450 -12.510 1.00 98.44 137 ARG A N 1
ATOM 1061 C CA . ARG A 1 137 ? 19.260 7.754 -12.787 1.00 98.44 137 ARG A CA 1
ATOM 1062 C C . ARG A 1 137 ? 20.124 7.483 -11.566 1.00 98.44 137 ARG A C 1
ATOM 1064 O O . ARG A 1 137 ? 19.632 7.511 -10.440 1.00 98.44 137 ARG A O 1
ATOM 1071 N N . SER A 1 138 ? 21.423 7.301 -11.786 1.00 97.19 138 SER A N 1
ATOM 1072 C CA . SER A 1 138 ? 22.394 7.119 -10.698 1.00 97.19 138 SER A CA 1
ATOM 1073 C C . SER A 1 138 ? 22.428 8.293 -9.706 1.00 97.19 138 SER A C 1
ATOM 1075 O O . SER A 1 138 ? 22.636 8.117 -8.509 1.00 97.19 138 SER A O 1
ATOM 1077 N N . ASN A 1 139 ? 22.135 9.502 -10.187 1.00 97.19 139 ASN A N 1
ATOM 1078 C CA . ASN A 1 139 ? 22.013 10.703 -9.361 1.00 97.19 139 ASN A CA 1
ATOM 1079 C C . ASN A 1 139 ? 20.639 10.885 -8.679 1.00 97.19 139 ASN A C 1
ATOM 1081 O O . ASN A 1 139 ? 20.357 11.950 -8.131 1.00 97.19 139 ASN A O 1
ATOM 1085 N N . GLY A 1 140 ? 19.756 9.882 -8.735 1.00 98.00 140 GLY A N 1
ATOM 1086 C CA . GLY A 1 140 ? 18.414 9.920 -8.146 1.00 98.00 140 GLY A CA 1
ATOM 1087 C C . GLY A 1 140 ? 17.352 10.635 -8.984 1.00 98.00 140 GLY A C 1
ATOM 1088 O O . GLY A 1 140 ? 16.206 10.737 -8.547 1.00 98.00 140 GLY A O 1
ATOM 1089 N N . GLY A 1 141 ? 17.688 11.125 -10.182 1.00 98.44 141 GLY A N 1
ATOM 1090 C CA . GLY A 1 141 ? 16.721 11.734 -11.095 1.00 98.44 141 GLY A CA 1
ATOM 1091 C C . GLY A 1 141 ? 15.696 10.724 -11.617 1.00 98.44 141 GLY A C 1
ATOM 1092 O O . GLY A 1 141 ? 16.069 9.668 -12.128 1.00 98.44 141 GLY A O 1
ATOM 1093 N N . LEU A 1 142 ? 14.413 11.074 -11.549 1.00 98.56 142 LEU A N 1
ATOM 1094 C CA . LEU A 1 142 ? 13.291 10.255 -12.004 1.00 98.56 142 LEU A CA 1
ATOM 1095 C C . LEU A 1 142 ? 12.765 10.756 -13.353 1.00 98.56 142 LEU A C 1
ATOM 1097 O O . LEU A 1 142 ? 12.764 11.955 -13.638 1.00 98.56 142 LEU A O 1
ATOM 1101 N N . SER A 1 143 ? 12.305 9.849 -14.212 1.00 98.44 143 SER A N 1
ATOM 1102 C CA . SER A 1 143 ? 11.518 10.218 -15.396 1.00 98.44 143 SER A CA 1
ATOM 1103 C C . SER A 1 143 ? 10.481 9.149 -15.706 1.00 98.44 143 SER A C 1
ATOM 1105 O O . SER A 1 143 ? 10.740 7.959 -15.522 1.00 98.44 143 SER A O 1
ATOM 1107 N N . ILE A 1 144 ? 9.316 9.590 -16.175 1.00 98.06 144 ILE A N 1
ATOM 1108 C CA . ILE A 1 144 ? 8.230 8.724 -16.628 1.00 98.06 144 ILE A CA 1
ATOM 1109 C C . ILE A 1 144 ? 7.896 9.082 -18.068 1.00 98.06 144 ILE A C 1
ATOM 1111 O O . ILE A 1 144 ? 7.899 10.256 -18.437 1.00 98.06 144 ILE A O 1
ATOM 1115 N N . PHE A 1 145 ? 7.626 8.055 -18.861 1.00 96.56 145 PHE A N 1
ATOM 1116 C CA . PHE A 1 145 ? 7.240 8.136 -20.255 1.00 96.56 145 PHE A CA 1
ATOM 1117 C C . PHE A 1 145 ? 5.895 7.451 -20.444 1.00 96.56 145 PHE A C 1
ATOM 1119 O O . PHE A 1 145 ? 5.634 6.380 -19.897 1.00 96.56 145 PHE A O 1
ATOM 1126 N N . ASP A 1 146 ? 5.065 8.089 -21.245 1.00 94.44 146 ASP A N 1
ATOM 1127 C CA . ASP A 1 146 ? 3.726 7.674 -21.605 1.00 94.44 146 ASP A CA 1
ATOM 1128 C C . ASP A 1 146 ? 3.653 7.628 -23.125 1.00 94.44 146 ASP A C 1
ATOM 1130 O O . ASP A 1 146 ? 3.700 8.674 -23.782 1.00 94.44 146 ASP A O 1
ATOM 1134 N N . ASN A 1 147 ? 3.635 6.417 -23.687 1.00 93.94 147 ASN A N 1
ATOM 1135 C CA . ASN A 1 147 ? 3.666 6.212 -25.136 1.00 93.94 147 ASN A CA 1
ATOM 1136 C C . ASN A 1 147 ? 4.806 7.016 -25.798 1.00 93.94 147 ASN A C 1
ATOM 1138 O O . ASN A 1 147 ? 4.623 7.731 -26.785 1.00 93.94 147 ASN A O 1
ATOM 1142 N N . GLY A 1 148 ? 5.993 6.952 -25.187 1.00 92.50 148 GLY A N 1
ATOM 1143 C CA . GLY A 1 148 ? 7.206 7.657 -25.610 1.00 92.50 148 GLY A CA 1
ATOM 1144 C C . GLY A 1 148 ? 7.277 9.153 -25.282 1.00 92.50 148 GLY A C 1
ATOM 1145 O O . GLY A 1 148 ? 8.317 9.778 -25.485 1.00 92.50 148 GLY A O 1
ATOM 1146 N N . THR A 1 149 ? 6.218 9.744 -24.727 1.00 94.81 149 THR A N 1
ATOM 1147 C CA . THR A 1 149 ? 6.211 11.152 -24.309 1.00 94.81 149 THR A CA 1
ATOM 1148 C C . THR A 1 149 ? 6.581 11.264 -22.838 1.00 94.81 149 THR A C 1
ATOM 1150 O O . THR A 1 149 ? 5.933 10.663 -21.988 1.00 94.81 149 THR A O 1
ATOM 1153 N N . GLN A 1 150 ? 7.616 12.038 -22.510 1.00 96.31 150 GLN A N 1
ATOM 1154 C CA . GLN A 1 150 ? 7.971 12.279 -21.112 1.00 96.31 150 GLN A CA 1
ATOM 1155 C C . GLN A 1 150 ? 6.877 13.099 -20.411 1.00 96.31 150 GLN A C 1
ATOM 1157 O O . GLN A 1 150 ? 6.405 14.095 -20.958 1.00 96.31 150 GLN A O 1
ATOM 1162 N N . VAL A 1 151 ? 6.514 12.704 -19.191 1.00 95.56 151 VAL A N 1
ATOM 1163 C CA . VAL A 1 151 ? 5.559 13.424 -18.335 1.00 95.56 151 VAL A CA 1
ATOM 1164 C C . VAL A 1 151 ? 6.236 13.959 -17.077 1.00 95.56 151 VAL A C 1
ATOM 1166 O O . VAL A 1 151 ? 7.297 13.478 -16.663 1.00 95.56 151 VAL A O 1
ATOM 1169 N N . ASP A 1 152 ? 5.611 14.962 -16.463 1.00 95.25 152 ASP A N 1
ATOM 1170 C CA . ASP A 1 152 ? 6.099 15.554 -15.222 1.00 95.25 152 ASP A CA 1
ATOM 1171 C C . ASP A 1 152 ? 5.967 14.570 -14.053 1.00 95.25 152 ASP A C 1
ATOM 1173 O O . ASP A 1 152 ? 4.925 13.945 -13.844 1.00 95.25 152 ASP A O 1
ATOM 1177 N N . VAL A 1 153 ? 7.036 14.465 -13.261 1.00 95.69 153 VAL A N 1
ATOM 1178 C CA . VAL A 1 153 ? 7.104 13.630 -12.056 1.00 95.69 153 VAL A CA 1
ATOM 1179 C C . VAL A 1 153 ? 7.337 14.530 -10.852 1.00 95.69 153 VAL A C 1
ATOM 1181 O O . VAL A 1 153 ? 8.209 15.399 -10.881 1.00 95.69 153 VAL A O 1
ATOM 1184 N N . THR A 1 154 ? 6.568 14.331 -9.783 1.00 90.56 154 THR A N 1
ATOM 1185 C CA . THR A 1 154 ? 6.670 15.123 -8.551 1.00 90.56 154 THR A CA 1
ATOM 1186 C C . THR A 1 154 ? 6.930 14.224 -7.339 1.00 90.56 154 THR A C 1
ATOM 1188 O O . THR A 1 154 ? 6.048 13.440 -6.989 1.00 90.56 154 THR A O 1
ATOM 1191 N N . PRO A 1 155 ? 8.087 14.348 -6.657 1.00 94.00 155 PRO A N 1
ATOM 1192 C CA . PRO A 1 155 ? 9.258 15.126 -7.068 1.00 94.00 155 PRO A CA 1
ATOM 1193 C C . PRO A 1 155 ? 9.952 14.511 -8.297 1.00 94.00 155 PRO A C 1
ATOM 1195 O O . PRO A 1 155 ? 9.867 13.309 -8.530 1.00 94.00 155 PRO A O 1
ATOM 1198 N N . ALA A 1 156 ? 10.690 15.327 -9.054 1.00 96.25 156 ALA A N 1
ATOM 1199 C CA . ALA A 1 156 ? 11.446 14.865 -10.226 1.00 96.25 156 ALA A CA 1
ATOM 1200 C C . ALA A 1 156 ? 12.745 14.117 -9.859 1.00 96.25 156 ALA A C 1
ATOM 1202 O O . ALA A 1 156 ? 13.445 13.605 -10.732 1.00 96.25 156 ALA A O 1
ATOM 1203 N N . SER A 1 157 ? 13.096 14.062 -8.574 1.00 97.44 157 SER A N 1
ATOM 1204 C CA . SER A 1 157 ? 14.261 13.345 -8.066 1.00 97.44 157 SER A CA 1
ATOM 1205 C C . SER A 1 157 ? 14.063 12.895 -6.621 1.00 97.44 157 SER A C 1
ATOM 1207 O O . SER A 1 157 ? 13.237 13.435 -5.882 1.00 97.44 157 SER A O 1
ATOM 1209 N N . VAL A 1 158 ? 14.870 11.921 -6.215 1.00 94.81 158 VAL A N 1
ATOM 1210 C CA . VAL A 1 158 ? 15.043 11.480 -4.825 1.00 94.81 158 VAL A CA 1
ATOM 1211 C C . VAL A 1 158 ? 16.513 11.619 -4.419 1.00 94.81 158 VAL A C 1
ATOM 1213 O O . VAL A 1 158 ? 17.359 11.808 -5.296 1.00 94.81 158 VAL A O 1
ATOM 1216 N N . PRO A 1 159 ? 16.859 11.542 -3.119 1.00 95.88 159 PRO A N 1
ATOM 1217 C CA . PRO A 1 159 ? 18.256 11.528 -2.704 1.00 95.88 159 PRO A CA 1
ATOM 1218 C C . PRO A 1 159 ? 19.053 10.444 -3.438 1.00 95.88 159 PRO A C 1
ATOM 1220 O O . PRO A 1 159 ? 18.605 9.299 -3.551 1.00 95.88 159 PRO A O 1
ATOM 1223 N N . ALA A 1 160 ? 20.229 10.817 -3.941 1.00 96.69 160 ALA A N 1
ATOM 1224 C CA . ALA A 1 160 ? 21.132 9.891 -4.604 1.00 96.69 160 ALA A CA 1
ATOM 1225 C C . ALA A 1 160 ? 21.555 8.765 -3.642 1.00 96.69 160 ALA A C 1
ATOM 1227 O O . ALA A 1 160 ? 21.789 9.016 -2.457 1.00 96.69 160 ALA A O 1
ATOM 1228 N N . ALA A 1 161 ? 21.613 7.526 -4.129 1.00 94.62 161 ALA A N 1
ATOM 1229 C CA . ALA A 1 161 ? 21.886 6.352 -3.306 1.00 94.62 161 ALA A CA 1
ATOM 1230 C C . ALA A 1 161 ? 22.543 5.244 -4.130 1.00 94.62 161 ALA A C 1
ATOM 1232 O O . ALA A 1 161 ? 22.325 5.154 -5.334 1.00 94.62 161 ALA A O 1
ATOM 1233 N N . ASP A 1 162 ? 23.279 4.351 -3.462 1.00 93.25 162 ASP A N 1
ATOM 1234 C CA . ASP A 1 162 ? 23.896 3.197 -4.128 1.00 93.25 162 ASP A CA 1
ATOM 1235 C C . ASP A 1 162 ? 22.882 2.211 -4.700 1.00 93.25 162 ASP A C 1
ATOM 1237 O O . ASP A 1 162 ? 23.143 1.499 -5.662 1.00 93.25 162 ASP A O 1
ATOM 1241 N N . ARG A 1 163 ? 21.718 2.139 -4.065 1.00 95.56 163 ARG A N 1
ATOM 1242 C CA . ARG A 1 163 ? 20.671 1.175 -4.364 1.00 95.56 163 ARG A CA 1
ATOM 1243 C C . ARG A 1 163 ? 19.330 1.867 -4.189 1.00 95.56 163 ARG A C 1
ATOM 1245 O O . ARG A 1 163 ? 19.107 2.575 -3.204 1.00 95.56 163 ARG A O 1
ATOM 1252 N N . TYR A 1 164 ? 18.433 1.625 -5.131 1.00 96.81 164 TYR A N 1
ATOM 1253 C CA . TYR A 1 164 ? 17.076 2.140 -5.134 1.00 96.81 164 TYR A CA 1
ATOM 1254 C C . TYR A 1 164 ? 16.092 0.987 -4.995 1.00 96.81 164 TYR A C 1
ATOM 1256 O O . TYR A 1 164 ? 16.004 0.126 -5.866 1.00 96.81 164 TYR A O 1
ATOM 1264 N N . VAL A 1 165 ? 15.346 0.977 -3.895 1.00 91.56 165 VAL A N 1
ATOM 1265 C CA . VAL A 1 165 ? 14.175 0.118 -3.711 1.00 91.56 165 VAL A CA 1
ATOM 1266 C C . VAL A 1 165 ? 12.975 0.861 -4.280 1.00 91.56 165 VAL A C 1
ATOM 1268 O O . VAL A 1 165 ? 12.585 1.901 -3.743 1.00 91.56 165 VAL A O 1
ATOM 1271 N N . VAL A 1 166 ? 12.424 0.348 -5.376 1.00 94.12 166 VAL A N 1
ATOM 1272 C CA . VAL A 1 166 ? 11.346 0.981 -6.136 1.00 94.12 166 VAL A CA 1
ATOM 1273 C C . VAL A 1 166 ? 10.059 0.179 -5.983 1.00 94.12 166 VAL A C 1
ATOM 1275 O O . VAL A 1 166 ? 10.067 -1.045 -6.078 1.00 94.12 166 VAL A O 1
ATOM 1278 N N . SER A 1 167 ? 8.944 0.878 -5.788 1.00 88.50 167 SER A N 1
ATOM 1279 C CA . SER A 1 167 ? 7.587 0.329 -5.871 1.00 88.50 167 SER A CA 1
ATOM 1280 C C . SER A 1 167 ? 6.745 1.242 -6.752 1.00 88.50 167 SER A C 1
ATOM 1282 O O . SER A 1 167 ? 6.801 2.457 -6.563 1.00 88.50 167 SER A O 1
ATOM 1284 N N . LEU A 1 168 ? 6.006 0.678 -7.708 1.00 92.38 168 LEU A N 1
ATOM 1285 C CA . LEU A 1 168 ? 5.150 1.391 -8.657 1.00 92.38 168 LEU A CA 1
ATOM 1286 C C . LEU A 1 168 ? 3.735 0.803 -8.662 1.00 92.38 168 LEU A C 1
ATOM 1288 O O . LEU A 1 168 ? 3.547 -0.417 -8.639 1.00 92.38 168 LEU A O 1
ATOM 1292 N N . ALA A 1 169 ? 2.753 1.687 -8.794 1.00 88.81 169 ALA A N 1
ATOM 1293 C CA . ALA A 1 169 ? 1.377 1.394 -9.150 1.00 88.81 169 ALA A CA 1
ATOM 1294 C C . ALA A 1 169 ? 0.975 2.297 -10.324 1.00 88.81 169 ALA A C 1
ATOM 1296 O O . ALA A 1 169 ? 0.956 3.519 -10.187 1.00 88.81 169 ALA A O 1
ATOM 1297 N N . VAL A 1 170 ? 0.673 1.689 -11.470 1.00 91.69 170 VAL A N 1
ATOM 1298 C CA . VAL A 1 170 ? 0.238 2.374 -12.696 1.00 91.69 170 VAL A CA 1
ATOM 1299 C C . VAL A 1 170 ? -1.228 2.026 -12.911 1.00 91.69 170 VAL A C 1
ATOM 1301 O O . VAL A 1 170 ? -1.545 0.857 -13.125 1.00 91.69 170 VAL A O 1
ATOM 1304 N N . ARG A 1 171 ? -2.127 3.001 -12.782 1.00 86.25 171 ARG A N 1
ATOM 1305 C CA . ARG A 1 171 ? -3.574 2.761 -12.640 1.00 86.25 171 ARG A CA 1
ATOM 1306 C C . ARG A 1 171 ? -4.403 3.825 -13.341 1.00 86.25 171 ARG A C 1
ATOM 1308 O O . ARG A 1 171 ? -3.925 4.937 -13.545 1.00 86.25 171 ARG A O 1
ATOM 1315 N N . ASP A 1 172 ? -5.660 3.518 -13.631 1.00 82.44 172 ASP A N 1
ATOM 1316 C CA . ASP A 1 172 ? -6.598 4.517 -14.148 1.00 82.44 172 ASP A CA 1
ATOM 1317 C C . ASP A 1 172 ? -6.693 5.716 -13.178 1.00 82.44 172 ASP A C 1
ATOM 1319 O O . ASP A 1 172 ? -6.705 5.566 -11.953 1.00 82.44 172 ASP A O 1
ATOM 1323 N N . GLY A 1 173 ? -6.690 6.924 -13.736 1.00 72.62 173 GLY A N 1
ATOM 1324 C CA . GLY A 1 173 ? -6.574 8.168 -12.993 1.00 72.62 173 GLY A CA 1
ATOM 1325 C C . GLY A 1 173 ? -7.900 8.734 -12.494 1.00 72.62 173 GLY A C 1
ATOM 1326 O O . GLY A 1 173 ? -9.000 8.311 -12.855 1.00 72.62 173 GLY A O 1
ATOM 1327 N N . HIS A 1 174 ? -7.790 9.746 -11.638 1.00 62.78 174 HIS A N 1
ATOM 1328 C CA . HIS A 1 174 ? -8.939 10.407 -11.013 1.00 62.78 174 HIS A CA 1
ATOM 1329 C C . HIS A 1 174 ? -9.732 11.312 -11.926 1.00 62.78 174 HIS A C 1
ATOM 1331 O O . HIS A 1 174 ? -10.915 11.551 -11.694 1.00 62.78 174 HIS A O 1
ATOM 1337 N N . VAL A 1 175 ? -9.108 11.812 -12.982 1.00 68.38 175 VAL A N 1
ATOM 1338 C CA . VAL A 1 175 ? -9.812 12.488 -14.061 1.00 68.38 175 VAL A CA 1
ATOM 1339 C C . VAL A 1 175 ? -10.207 11.399 -15.058 1.00 68.38 175 VAL A C 1
ATOM 1341 O O . VAL A 1 175 ? -9.361 10.583 -15.417 1.00 68.38 175 VAL A O 1
ATOM 1344 N N . PRO A 1 176 ? -11.486 11.298 -15.479 1.00 70.62 176 PRO A N 1
ATOM 1345 C CA . PRO A 1 176 ? -11.866 10.295 -16.469 1.00 70.62 176 PRO A CA 1
ATOM 1346 C C . PRO A 1 176 ? -10.969 10.404 -17.705 1.00 70.62 176 PRO A C 1
ATOM 1348 O O . PRO A 1 176 ? -10.837 11.487 -18.272 1.00 70.62 176 PRO A O 1
ATOM 1351 N N . GLY A 1 177 ? -10.369 9.286 -18.110 1.00 76.06 177 GLY A N 1
ATOM 1352 C CA . GLY A 1 177 ? -9.472 9.241 -19.263 1.00 76.06 177 GLY A CA 1
ATOM 1353 C C . GLY A 1 177 ? -8.015 9.610 -18.974 1.00 76.06 177 GLY A C 1
ATOM 1354 O O . GLY A 1 177 ? -7.240 9.649 -19.920 1.00 76.06 177 GLY A O 1
ATOM 1355 N N . THR A 1 178 ? -7.621 9.852 -17.719 1.00 79.75 178 THR A N 1
ATOM 1356 C CA . THR A 1 178 ? -6.198 9.926 -17.349 1.00 79.75 178 THR A CA 1
ATOM 1357 C C . THR A 1 178 ? -5.718 8.613 -16.748 1.00 79.75 178 THR A C 1
ATOM 1359 O O . THR A 1 178 ? -6.518 7.768 -16.349 1.00 79.75 178 THR A O 1
ATOM 1362 N N . THR A 1 179 ? -4.402 8.442 -16.679 1.00 87.69 179 THR A N 1
ATOM 1363 C CA . THR A 1 179 ? -3.745 7.370 -15.924 1.00 87.69 179 THR A CA 1
ATOM 1364 C C . THR A 1 179 ? -2.823 8.015 -14.894 1.00 87.69 179 THR A C 1
ATOM 1366 O O . THR A 1 179 ? -2.226 9.055 -15.154 1.00 87.69 179 THR A O 1
ATOM 1369 N N . GLU A 1 180 ? -2.723 7.436 -13.706 1.00 89.56 180 GLU A N 1
ATOM 1370 C CA . GLU A 1 180 ? -1.844 7.891 -12.634 1.00 89.56 180 GLU A CA 1
ATOM 1371 C C . GLU A 1 180 ? -0.737 6.883 -12.365 1.00 89.56 180 GLU A C 1
ATOM 1373 O O . GLU A 1 180 ? -0.932 5.667 -12.439 1.00 89.56 180 GLU A O 1
ATOM 1378 N N . VAL A 1 181 ? 0.410 7.412 -11.957 1.00 90.69 181 VAL A N 1
ATOM 1379 C CA . VAL A 1 181 ? 1.513 6.637 -11.410 1.00 90.69 181 VAL A CA 1
ATOM 1380 C C . VAL A 1 181 ? 1.733 7.086 -9.981 1.00 90.69 181 VAL A C 1
ATOM 1382 O O . VAL A 1 181 ? 2.030 8.252 -9.721 1.00 90.69 181 VAL A O 1
ATOM 1385 N N . LEU A 1 182 ? 1.616 6.141 -9.059 1.00 86.62 182 LEU A N 1
ATOM 1386 C CA . LEU A 1 182 ? 2.038 6.297 -7.677 1.00 86.62 182 LEU A CA 1
ATOM 1387 C C . LEU A 1 182 ? 3.253 5.415 -7.461 1.00 86.62 182 LEU A C 1
ATOM 1389 O O . LEU A 1 182 ? 3.228 4.231 -7.792 1.00 86.62 182 LEU A O 1
ATOM 1393 N N . GLY A 1 183 ? 4.313 5.968 -6.891 1.00 85.12 183 GLY A N 1
ATOM 1394 C CA . GLY A 1 183 ? 5.474 5.158 -6.574 1.00 85.12 183 GLY A CA 1
ATOM 1395 C C . GLY A 1 183 ? 6.248 5.646 -5.371 1.00 85.12 183 GLY A C 1
ATOM 1396 O O . GLY A 1 183 ? 6.016 6.730 -4.841 1.00 85.12 183 GLY A O 1
ATOM 1397 N N . THR A 1 184 ? 7.182 4.814 -4.932 1.00 83.25 184 THR A N 1
ATOM 1398 C CA . THR A 1 184 ? 8.176 5.163 -3.921 1.00 83.25 184 THR A CA 1
ATOM 1399 C C . THR A 1 184 ? 9.549 4.736 -4.390 1.00 83.25 184 THR A C 1
ATOM 1401 O O . THR A 1 184 ? 9.697 3.622 -4.894 1.00 83.25 184 THR A O 1
ATOM 1404 N N . VAL A 1 185 ? 10.554 5.569 -4.142 1.00 89.75 185 VAL A N 1
ATOM 1405 C CA . VAL A 1 185 ? 11.965 5.196 -4.262 1.00 89.75 185 VAL A CA 1
ATOM 1406 C C . VAL A 1 185 ? 12.642 5.432 -2.919 1.00 89.75 185 VAL A C 1
ATOM 1408 O O . VAL A 1 185 ? 12.637 6.554 -2.413 1.00 89.75 185 VAL A O 1
ATOM 1411 N N . ASN A 1 186 ? 13.187 4.375 -2.307 1.00 85.56 186 ASN A N 1
ATOM 1412 C CA . ASN A 1 186 ? 13.791 4.429 -0.967 1.00 85.56 186 ASN A CA 1
ATOM 1413 C C . ASN A 1 186 ? 12.868 5.099 0.075 1.00 85.56 186 ASN A C 1
ATOM 1415 O O . ASN A 1 186 ? 13.300 5.912 0.889 1.00 85.56 186 ASN A O 1
ATOM 1419 N N . GLY A 1 187 ? 11.567 4.794 0.009 1.00 74.00 187 GLY A N 1
ATOM 1420 C CA . GLY A 1 187 ? 10.538 5.362 0.886 1.00 74.00 187 GLY A CA 1
ATOM 1421 C C . GLY A 1 187 ? 10.109 6.800 0.560 1.00 74.00 187 GLY A C 1
ATOM 1422 O O . GLY A 1 187 ? 9.172 7.296 1.180 1.00 74.00 187 GLY A O 1
ATOM 1423 N N . THR A 1 188 ? 10.739 7.468 -0.412 1.00 79.19 188 THR A N 1
ATOM 1424 C CA . THR A 1 188 ? 10.297 8.783 -0.899 1.00 79.19 188 THR A CA 1
ATOM 1425 C C . THR A 1 188 ? 9.213 8.587 -1.950 1.00 79.19 188 THR A C 1
ATOM 1427 O O . THR A 1 188 ? 9.479 8.017 -3.009 1.00 79.19 188 THR A O 1
ATOM 1430 N N . SER A 1 189 ? 7.993 9.033 -1.656 1.00 81.62 189 SER A N 1
ATOM 1431 C CA . SER A 1 189 ? 6.864 8.959 -2.585 1.00 81.62 189 SER A CA 1
ATOM 1432 C C . SER A 1 189 ? 7.016 9.930 -3.753 1.00 81.62 189 SER A C 1
ATOM 1434 O O . SER A 1 189 ? 7.473 11.058 -3.568 1.00 81.62 189 SER A O 1
ATOM 1436 N N . PHE A 1 190 ? 6.567 9.511 -4.932 1.00 87.25 190 PHE A N 1
ATOM 1437 C CA . PHE A 1 190 ? 6.409 10.363 -6.101 1.00 87.25 190 PHE A CA 1
ATOM 1438 C C . PHE A 1 190 ? 5.090 10.069 -6.821 1.00 87.25 190 PHE A C 1
ATOM 1440 O O . PHE A 1 190 ? 4.478 9.010 -6.646 1.00 87.25 190 PHE A O 1
ATOM 1447 N N . PHE A 1 191 ? 4.668 11.027 -7.637 1.00 89.62 191 PHE A N 1
ATOM 1448 C CA . PHE A 1 191 ? 3.436 10.987 -8.407 1.00 89.62 191 PHE A CA 1
ATOM 1449 C C . PHE A 1 191 ? 3.660 11.511 -9.828 1.00 89.62 191 PHE A C 1
ATOM 1451 O O . PHE A 1 191 ? 4.446 12.442 -10.025 1.00 89.62 191 PHE A O 1
ATOM 1458 N N . ALA A 1 192 ? 2.942 10.948 -10.798 1.00 92.81 192 ALA A N 1
ATOM 1459 C CA . ALA A 1 192 ? 2.816 11.495 -12.144 1.00 92.81 192 ALA A CA 1
ATOM 1460 C C . ALA A 1 192 ? 1.429 11.205 -12.729 1.00 92.81 192 ALA A C 1
ATOM 1462 O O . ALA A 1 192 ? 0.805 10.192 -12.403 1.00 92.81 192 ALA A O 1
ATOM 1463 N N . THR A 1 193 ? 0.990 12.067 -13.642 1.00 91.19 193 THR A N 1
ATOM 1464 C CA . THR A 1 193 ? -0.201 11.850 -14.470 1.00 91.19 193 THR A CA 1
ATOM 1465 C C . THR A 1 193 ? 0.248 11.564 -15.896 1.00 91.19 193 THR A C 1
ATOM 1467 O O . THR A 1 193 ? 1.018 12.334 -16.469 1.00 91.19 193 THR A O 1
ATOM 1470 N N . LEU A 1 194 ? -0.232 10.465 -16.466 1.00 90.81 194 LEU A N 1
ATOM 1471 C CA . LEU A 1 194 ? -0.052 10.137 -17.873 1.00 90.81 194 LEU A CA 1
ATOM 1472 C C . LEU A 1 194 ? -1.169 10.818 -18.686 1.00 90.81 194 LEU A C 1
ATOM 1474 O O . LEU A 1 194 ? -2.326 10.865 -18.254 1.00 90.81 194 LEU A O 1
ATOM 1478 N N . ASN A 1 195 ? -0.806 11.368 -19.842 1.00 82.44 195 ASN A N 1
ATOM 1479 C CA . ASN A 1 195 ? -1.635 12.223 -20.700 1.00 82.44 195 ASN A CA 1
ATOM 1480 C C . ASN A 1 195 ? -2.078 11.531 -22.004 1.00 82.44 195 ASN A C 1
ATOM 1482 O O . ASN A 1 195 ? -2.697 12.159 -22.864 1.00 82.44 195 ASN A O 1
ATOM 1486 N N . GLY A 1 196 ? -1.706 10.268 -22.185 1.00 69.38 196 GLY A N 1
ATOM 1487 C CA . GLY A 1 196 ? -1.870 9.507 -23.404 1.00 69.38 196 GLY A CA 1
ATOM 1488 C C . GLY A 1 196 ? -3.346 9.300 -23.739 1.00 69.38 196 GLY A C 1
ATOM 1489 O O . GLY A 1 196 ? -4.171 9.115 -22.845 1.00 69.38 196 GLY A O 1
ATOM 1490 N N . PRO A 1 197 ? -3.709 9.299 -25.034 1.00 57.81 197 PRO A N 1
ATOM 1491 C CA . PRO A 1 197 ? -5.092 9.111 -25.478 1.00 57.81 197 PRO A CA 1
ATOM 1492 C C . PRO A 1 197 ? -5.616 7.683 -25.241 1.00 57.81 197 PRO A C 1
ATOM 1494 O O . PRO A 1 197 ? -6.794 7.413 -25.483 1.00 57.81 197 PRO A O 1
ATOM 1497 N N . THR A 1 198 ? -4.749 6.765 -24.811 1.00 64.50 198 THR A N 1
ATOM 1498 C CA . THR A 1 198 ? -5.019 5.332 -24.724 1.00 64.50 198 THR A CA 1
ATOM 1499 C C . THR A 1 198 ? -5.069 4.913 -23.261 1.00 64.50 198 THR A C 1
ATOM 1501 O O . THR A 1 198 ? -4.120 5.132 -22.513 1.00 64.50 198 THR A O 1
ATOM 1504 N N . ALA A 1 199 ? -6.175 4.287 -22.854 1.00 71.94 199 ALA A N 1
ATOM 1505 C CA . ALA A 1 199 ? -6.246 3.607 -21.565 1.00 71.94 199 ALA A CA 1
ATOM 1506 C C . ALA A 1 199 ? -5.119 2.567 -21.454 1.00 71.94 199 ALA A C 1
ATOM 1508 O O . ALA A 1 199 ? -4.748 1.957 -22.461 1.00 71.94 199 ALA A O 1
ATOM 1509 N N . LEU A 1 200 ? -4.618 2.334 -20.236 1.00 82.69 200 LEU A N 1
ATOM 1510 C CA . LEU A 1 200 ? -3.652 1.265 -19.985 1.00 82.69 200 LEU A CA 1
ATOM 1511 C C . LEU A 1 200 ? -4.142 -0.058 -20.587 1.00 82.69 200 LEU A C 1
ATOM 1513 O O . LEU A 1 200 ? -5.333 -0.387 -20.470 1.00 82.69 200 LEU A O 1
ATOM 1517 N N . PRO A 1 201 ? -3.248 -0.857 -21.189 1.00 88.94 201 PRO A N 1
ATOM 1518 C CA . PRO A 1 201 ? -3.655 -2.140 -21.726 1.00 88.94 201 PRO A CA 1
ATOM 1519 C C . PRO A 1 201 ? -4.148 -3.058 -20.598 1.00 88.94 201 PRO A C 1
ATOM 1521 O O . PRO A 1 201 ? -3.733 -2.954 -19.446 1.00 88.94 201 PRO A O 1
ATOM 1524 N N . GLY A 1 202 ? -5.048 -3.992 -20.920 1.00 88.38 202 GLY A N 1
ATOM 1525 C CA . GLY A 1 202 ? -5.540 -4.971 -19.938 1.00 88.38 202 GLY A CA 1
ATOM 1526 C C . GLY A 1 202 ? -4.462 -5.950 -19.453 1.00 88.38 202 GLY A C 1
ATOM 1527 O O . GLY A 1 202 ? -4.577 -6.493 -18.355 1.00 88.38 202 GLY A O 1
ATOM 1528 N N . GLN A 1 203 ? -3.422 -6.143 -20.266 1.00 93.12 203 GLN A N 1
ATOM 1529 C CA . GLN A 1 203 ? -2.250 -6.970 -20.000 1.00 93.12 203 GLN A CA 1
ATOM 1530 C C . GLN A 1 203 ? -0.992 -6.272 -20.527 1.00 93.12 203 GLN A C 1
ATOM 1532 O O . GLN A 1 203 ? -1.072 -5.540 -21.514 1.00 93.12 203 GLN A O 1
ATOM 1537 N N . ALA A 1 204 ? 0.164 -6.536 -19.929 1.00 95.50 204 ALA A N 1
ATOM 1538 C CA . ALA A 1 204 ? 1.439 -6.006 -20.394 1.00 95.50 204 ALA A CA 1
ATOM 1539 C C . ALA A 1 204 ? 2.579 -7.011 -20.204 1.00 95.50 204 ALA A C 1
ATOM 1541 O O . ALA A 1 204 ? 2.577 -7.822 -19.279 1.00 95.50 204 ALA A O 1
ATOM 1542 N N . TYR A 1 205 ? 3.577 -6.933 -21.075 1.00 97.69 205 TYR A N 1
ATOM 1543 C CA . TYR A 1 205 ? 4.890 -7.530 -20.889 1.00 97.69 205 TYR A CA 1
ATOM 1544 C C . TYR A 1 205 ? 5.752 -6.600 -20.037 1.00 97.69 205 TYR A C 1
ATOM 1546 O O . TYR A 1 205 ? 5.795 -5.392 -20.276 1.00 97.69 205 TYR A O 1
ATOM 1554 N N . LEU A 1 206 ? 6.452 -7.179 -19.060 1.00 97.81 206 LEU A N 1
ATOM 1555 C CA . LEU A 1 206 ? 7.442 -6.472 -18.253 1.00 97.81 206 LEU A CA 1
ATOM 1556 C C . LEU A 1 206 ? 8.782 -6.440 -18.986 1.00 97.81 206 LEU A C 1
ATOM 1558 O O . LEU A 1 206 ? 9.290 -7.488 -19.397 1.00 97.81 206 LEU A O 1
ATOM 1562 N N . TYR A 1 207 ? 9.381 -5.257 -19.065 1.00 98.56 207 TYR A N 1
ATOM 1563 C CA . TYR A 1 207 ? 10.739 -5.075 -19.549 1.00 98.56 207 TYR A CA 1
ATOM 1564 C C . TYR A 1 207 ? 11.625 -4.425 -18.490 1.00 98.56 207 TYR A C 1
ATOM 1566 O O . TYR A 1 207 ? 11.199 -3.500 -17.799 1.00 98.56 207 TYR A O 1
ATOM 1574 N N . LEU A 1 208 ? 12.871 -4.885 -18.404 1.00 98.69 208 LEU A N 1
ATOM 1575 C CA . LEU A 1 208 ? 13.931 -4.319 -17.570 1.00 98.69 208 LEU A CA 1
ATOM 1576 C C . LEU A 1 208 ? 15.012 -3.788 -18.507 1.00 98.69 208 LEU A C 1
ATOM 1578 O O . LEU A 1 208 ? 15.511 -4.551 -19.331 1.00 98.69 208 LEU A O 1
ATOM 1582 N N . GLY A 1 209 ? 15.361 -2.510 -18.416 1.00 98.31 209 GLY A N 1
ATOM 1583 C CA . GLY A 1 209 ? 16.324 -1.884 -19.323 1.00 98.31 209 GLY A CA 1
ATOM 1584 C C . GLY A 1 209 ? 17.427 -1.147 -18.585 1.00 98.31 209 GLY A C 1
ATOM 1585 O O . GLY A 1 209 ? 17.207 -0.621 -17.493 1.00 98.31 209 GLY A O 1
ATOM 1586 N N . ALA A 1 210 ? 18.592 -1.059 -19.212 1.00 98.25 210 ALA A N 1
ATOM 1587 C CA . ALA A 1 210 ? 19.723 -0.282 -18.734 1.00 98.25 210 ALA A CA 1
ATOM 1588 C C . ALA A 1 210 ? 20.281 0.591 -19.860 1.00 98.25 210 ALA A C 1
ATOM 1590 O O . ALA A 1 210 ? 20.382 0.148 -21.003 1.00 98.25 210 ALA A O 1
ATOM 1591 N N . TYR A 1 211 ? 20.666 1.819 -19.522 1.00 97.38 211 TYR A N 1
ATOM 1592 C CA . TYR A 1 211 ? 21.426 2.712 -20.387 1.00 97.38 211 TYR A CA 1
ATOM 1593 C C . TYR A 1 211 ? 22.702 3.100 -19.658 1.00 97.38 211 TYR A C 1
ATOM 1595 O O . TYR A 1 211 ? 22.653 3.800 -18.646 1.00 97.38 211 TYR A O 1
ATOM 1603 N N . LEU A 1 212 ? 23.824 2.606 -20.167 1.00 95.75 212 LEU A N 1
ATOM 1604 C CA . LEU A 1 212 ? 25.132 2.672 -19.533 1.00 95.75 212 LEU A CA 1
ATOM 1605 C C . LEU A 1 212 ? 26.228 2.789 -20.596 1.00 95.75 212 LEU A C 1
ATOM 1607 O O . LEU A 1 212 ? 26.033 2.376 -21.743 1.00 95.75 212 LEU A O 1
ATOM 1611 N N . ASP A 1 213 ? 27.372 3.338 -20.198 1.00 94.69 213 ASP A N 1
ATOM 1612 C CA . ASP A 1 213 ? 28.570 3.423 -21.030 1.00 94.69 213 ASP A CA 1
ATOM 1613 C C . ASP A 1 213 ? 29.414 2.143 -20.928 1.00 94.69 213 ASP A C 1
ATOM 1615 O O . ASP A 1 213 ? 29.282 1.349 -19.993 1.00 94.69 213 ASP A O 1
ATOM 1619 N N . ALA A 1 214 ? 30.340 1.958 -21.871 1.00 94.31 214 ALA A N 1
ATOM 1620 C CA . ALA A 1 214 ? 31.256 0.820 -21.861 1.00 94.31 214 ALA A CA 1
ATOM 1621 C C . ALA A 1 214 ? 32.032 0.717 -20.533 1.00 94.31 214 ALA A C 1
ATOM 1623 O O . ALA A 1 214 ? 32.547 1.709 -20.012 1.00 94.31 214 ALA A O 1
ATOM 1624 N N . GLY A 1 215 ? 32.124 -0.502 -19.992 1.00 93.88 215 GLY A N 1
ATOM 1625 C CA . GLY A 1 215 ? 32.759 -0.785 -18.700 1.00 93.88 215 GLY A CA 1
ATOM 1626 C C . GLY A 1 215 ? 31.912 -0.482 -17.456 1.00 93.88 215 GLY A C 1
ATOM 1627 O O . GLY A 1 215 ? 32.363 -0.768 -16.347 1.00 93.88 215 GLY A O 1
ATOM 1628 N N . GLN A 1 216 ? 30.702 0.062 -17.602 1.00 96.50 216 GLN A N 1
ATOM 1629 C CA . GLN A 1 216 ? 29.759 0.224 -16.493 1.00 96.50 216 GLN A CA 1
ATOM 1630 C C . GLN A 1 216 ? 28.832 -0.988 -16.359 1.00 96.50 216 GLN A C 1
ATOM 1632 O O . GLN A 1 216 ? 28.663 -1.781 -17.289 1.00 96.50 216 GLN A O 1
ATOM 1637 N N . VAL A 1 217 ? 28.216 -1.118 -15.182 1.00 97.88 217 VAL A N 1
ATOM 1638 C CA . VAL A 1 217 ? 27.286 -2.205 -14.863 1.00 97.88 217 VAL A CA 1
ATOM 1639 C C . VAL A 1 217 ? 26.028 -1.632 -14.228 1.00 97.88 217 VAL A C 1
ATOM 1641 O O . VAL A 1 217 ? 26.128 -0.829 -13.307 1.00 97.88 217 VAL A O 1
ATOM 1644 N N . THR A 1 218 ? 24.857 -2.090 -14.660 1.00 98.44 218 THR A N 1
ATOM 1645 C CA . THR A 1 218 ? 23.578 -1.877 -13.958 1.00 98.44 218 THR A CA 1
ATOM 1646 C C . THR A 1 218 ? 23.157 -3.175 -13.283 1.00 98.44 218 THR A C 1
ATOM 1648 O O . THR A 1 218 ? 23.324 -4.243 -13.874 1.00 98.44 218 THR A O 1
ATOM 1651 N N . ARG A 1 219 ? 22.576 -3.114 -12.077 1.00 98.06 219 ARG A N 1
ATOM 1652 C CA . ARG A 1 219 ? 22.055 -4.302 -11.372 1.00 98.06 219 ARG A CA 1
ATOM 1653 C C . ARG A 1 219 ? 20.570 -4.199 -11.100 1.00 98.06 219 ARG A C 1
ATOM 1655 O O . ARG A 1 219 ? 20.112 -3.157 -10.650 1.00 98.06 219 ARG A O 1
ATOM 1662 N N . PHE A 1 220 ? 19.867 -5.307 -11.290 1.00 98.50 220 PHE A N 1
ATOM 1663 C CA . PHE A 1 220 ? 18.501 -5.527 -10.835 1.00 98.50 220 PHE A CA 1
ATOM 1664 C C . PHE A 1 220 ? 18.450 -6.717 -9.880 1.00 98.50 220 PHE A C 1
ATOM 1666 O O . PHE A 1 220 ? 19.188 -7.695 -10.028 1.00 98.50 220 PHE A O 1
ATOM 1673 N N . ASP A 1 221 ? 17.554 -6.621 -8.909 1.00 97.38 221 ASP A N 1
ATOM 1674 C CA . ASP A 1 221 ? 17.318 -7.628 -7.887 1.00 97.38 221 ASP A CA 1
ATOM 1675 C C . ASP A 1 221 ? 15.856 -7.561 -7.410 1.00 97.38 221 ASP A C 1
ATOM 1677 O O . ASP A 1 221 ? 15.200 -6.529 -7.573 1.00 97.38 221 ASP A O 1
ATOM 1681 N N . ASP A 1 222 ? 15.351 -8.654 -6.836 1.00 93.75 222 ASP A N 1
ATOM 1682 C CA . ASP A 1 222 ? 14.010 -8.762 -6.244 1.00 93.75 222 ASP A CA 1
ATOM 1683 C C . ASP A 1 222 ? 12.891 -8.132 -7.101 1.00 93.75 222 ASP A C 1
ATOM 1685 O O . ASP A 1 222 ? 12.117 -7.291 -6.635 1.00 93.75 222 ASP A O 1
ATOM 1689 N N . VAL A 1 223 ? 12.795 -8.529 -8.373 1.00 96.75 223 VAL A N 1
ATOM 1690 C CA . VAL A 1 223 ? 11.715 -8.072 -9.259 1.00 96.75 223 VAL A CA 1
ATOM 1691 C C . VAL A 1 223 ? 10.435 -8.792 -8.872 1.00 96.75 223 VAL A C 1
ATOM 1693 O O . VAL A 1 223 ? 10.373 -10.020 -8.888 1.00 96.75 223 VAL A O 1
ATOM 1696 N N . VAL A 1 224 ? 9.399 -8.032 -8.539 1.00 92.44 224 VAL A N 1
ATOM 1697 C CA . VAL A 1 224 ? 8.103 -8.545 -8.109 1.00 92.44 224 VAL A CA 1
ATOM 1698 C C . VAL A 1 224 ? 6.999 -7.897 -8.929 1.00 92.44 224 VAL A C 1
ATOM 1700 O O . VAL A 1 224 ? 6.941 -6.677 -9.037 1.00 92.44 224 VAL A O 1
ATOM 1703 N N . VAL A 1 225 ? 6.096 -8.716 -9.458 1.00 90.88 225 VAL A N 1
ATOM 1704 C CA . VAL A 1 225 ? 4.761 -8.310 -9.897 1.00 90.88 225 VAL A CA 1
ATOM 1705 C C . VAL A 1 225 ? 3.798 -8.798 -8.824 1.00 90.88 225 VAL A C 1
ATOM 1707 O O . VAL A 1 225 ? 3.646 -10.001 -8.598 1.00 90.88 225 VAL A O 1
ATOM 1710 N N . PHE A 1 226 ? 3.207 -7.862 -8.092 1.00 77.62 226 PHE A N 1
ATOM 1711 C CA . PHE A 1 226 ? 2.371 -8.183 -6.942 1.00 77.62 226 PHE A CA 1
ATOM 1712 C C . PHE A 1 226 ? 0.898 -8.267 -7.315 1.00 77.62 226 PHE A C 1
ATOM 1714 O O . PHE A 1 226 ? 0.397 -7.434 -8.066 1.00 77.62 226 PHE A O 1
ATOM 1721 N N . PRO A 1 227 ? 0.174 -9.050 -6.506 1.00 57.56 227 PRO A N 1
ATOM 1722 C CA . PRO A 1 227 ? -1.039 -8.580 -5.878 1.00 57.56 227 PRO A CA 1
ATOM 1723 C C . PRO A 1 227 ? -0.902 -8.485 -4.350 1.00 57.56 227 PRO A C 1
ATOM 1725 O O . PRO A 1 227 ? -1.713 -7.813 -3.725 1.00 57.56 227 PRO A O 1
ATOM 1728 N N . VAL A 1 228 ? 0.115 -9.072 -3.705 1.00 52.16 228 VAL A N 1
ATOM 1729 C CA . VAL A 1 228 ? 0.035 -9.331 -2.255 1.00 52.16 228 VAL A CA 1
ATOM 1730 C C . VAL A 1 228 ? 0.982 -8.480 -1.416 1.00 52.16 228 VAL A C 1
ATOM 1732 O O . VAL A 1 228 ? 2.187 -8.451 -1.609 1.00 52.16 228 VAL A O 1
ATOM 1735 N N . VAL A 1 229 ? 0.397 -7.814 -0.429 1.00 64.19 229 VAL A N 1
ATOM 1736 C CA . VAL A 1 229 ? 1.072 -7.018 0.593 1.00 64.19 229 VAL A CA 1
ATOM 1737 C C . VAL A 1 229 ? 0.898 -7.725 1.919 1.00 64.19 229 VAL A C 1
ATOM 1739 O O . VAL A 1 229 ? -0.015 -7.396 2.669 1.00 64.19 229 VAL A O 1
ATOM 1742 N N . ASP A 1 230 ? 1.729 -8.730 2.191 1.00 69.25 230 ASP A N 1
ATOM 1743 C CA . ASP A 1 230 ? 1.579 -9.640 3.342 1.00 69.25 230 ASP A CA 1
ATOM 1744 C C . ASP A 1 230 ? 1.518 -8.921 4.700 1.00 69.25 230 ASP A C 1
ATOM 1746 O O . ASP A 1 230 ? 0.968 -9.437 5.679 1.00 69.25 230 ASP A O 1
ATOM 1750 N N . HIS A 1 231 ? 2.075 -7.712 4.778 1.00 82.69 231 HIS A N 1
ATOM 1751 C CA . HIS A 1 231 ? 2.079 -6.912 5.998 1.00 82.69 231 HIS A CA 1
ATOM 1752 C C . HIS A 1 231 ? 0.747 -6.204 6.283 1.00 82.69 231 HIS A C 1
ATOM 1754 O O . HIS A 1 231 ? 0.462 -5.926 7.449 1.00 82.69 231 HIS A O 1
ATOM 1760 N N . LEU A 1 232 ? -0.076 -5.950 5.262 1.00 89.88 232 LEU A N 1
ATOM 1761 C CA . LEU A 1 232 ? -1.372 -5.286 5.397 1.00 89.88 232 LEU A CA 1
ATOM 1762 C C . LEU A 1 232 ? -2.437 -6.332 5.736 1.00 89.88 232 LEU A C 1
ATOM 1764 O O . LEU A 1 232 ? -2.939 -7.036 4.862 1.00 89.88 232 LEU A O 1
ATOM 1768 N N . LYS A 1 233 ? -2.722 -6.477 7.031 1.00 91.69 233 LYS A N 1
ATOM 1769 C CA . LYS A 1 233 ? -3.521 -7.578 7.589 1.00 91.69 233 LYS A CA 1
ATOM 1770 C C . LYS A 1 233 ? -4.959 -7.196 7.886 1.00 91.69 233 LYS A C 1
ATOM 1772 O O . LYS A 1 233 ? -5.799 -8.087 7.999 1.00 91.69 233 LYS A O 1
ATOM 1777 N N . HIS A 1 234 ? -5.226 -5.910 8.081 1.00 96.62 234 HIS A N 1
ATOM 1778 C CA . HIS A 1 234 ? -6.491 -5.461 8.640 1.00 96.62 234 HIS A CA 1
ATOM 1779 C C . HIS A 1 234 ? -7.189 -4.434 7.758 1.00 96.62 234 HIS A C 1
ATOM 1781 O O . HIS A 1 234 ? -6.568 -3.511 7.232 1.00 96.62 234 HIS A O 1
ATOM 1787 N N . TYR A 1 235 ? -8.497 -4.611 7.625 1.00 97.50 235 TYR A N 1
ATOM 1788 C CA . TYR A 1 235 ? -9.381 -3.696 6.925 1.00 97.50 235 TYR A CA 1
ATOM 1789 C C . TYR A 1 235 ? -10.720 -3.640 7.649 1.00 97.50 235 TYR A C 1
ATOM 1791 O O . TYR A 1 235 ? -11.300 -4.688 7.962 1.00 97.50 235 TYR A O 1
ATOM 1799 N N . GLY A 1 236 ? -11.218 -2.434 7.887 1.00 97.56 236 GLY A N 1
ATOM 1800 C CA . GLY A 1 236 ? -12.552 -2.236 8.430 1.00 97.56 236 GLY A CA 1
ATOM 1801 C C . GLY A 1 236 ? -12.932 -0.777 8.566 1.00 97.56 236 GLY A C 1
ATOM 1802 O O . GLY A 1 236 ? -12.264 0.100 8.026 1.00 97.56 236 GLY A O 1
ATOM 1803 N N . TYR A 1 237 ? -14.017 -0.540 9.293 1.00 97.56 237 TYR A N 1
ATOM 1804 C CA . TYR A 1 237 ? -14.595 0.781 9.498 1.00 97.56 237 TYR A CA 1
ATOM 1805 C C . TYR A 1 237 ? -14.523 1.198 10.960 1.00 97.56 237 TYR A C 1
ATOM 1807 O O . TYR A 1 237 ? -14.772 0.405 11.877 1.00 97.56 237 TYR A O 1
ATOM 1815 N N . PHE A 1 238 ? -14.220 2.472 11.167 1.00 95.94 238 PHE A N 1
ATOM 1816 C CA . PHE A 1 238 ? -14.503 3.167 12.406 1.00 95.94 238 PHE A CA 1
ATOM 1817 C C . PHE A 1 238 ? -16.024 3.307 12.567 1.00 95.94 238 PHE A C 1
ATOM 1819 O O . PHE A 1 238 ? -16.729 3.537 11.589 1.00 95.94 238 PHE A O 1
ATOM 1826 N N . TRP A 1 239 ? -16.538 3.140 13.788 1.00 93.81 239 TRP A N 1
ATOM 1827 C CA . TRP A 1 239 ? -17.978 3.204 14.094 1.00 93.81 239 TRP A CA 1
ATOM 1828 C C . TRP A 1 239 ? -18.894 2.284 13.265 1.00 93.81 239 TRP A C 1
ATOM 1830 O O . TRP A 1 239 ? -20.070 2.586 13.088 1.00 93.81 239 TRP A O 1
ATOM 1840 N N . ALA A 1 240 ? -18.417 1.103 12.855 1.00 95.50 240 ALA A N 1
ATOM 1841 C CA . ALA A 1 240 ? -19.277 0.095 12.217 1.00 95.50 240 ALA A CA 1
ATOM 1842 C C . ALA A 1 240 ? -20.464 -0.339 13.100 1.00 95.50 240 ALA A C 1
ATOM 1844 O O . ALA A 1 240 ? -21.484 -0.811 12.602 1.00 95.50 240 ALA A O 1
ATOM 1845 N N . GLN A 1 241 ? -20.324 -0.199 14.419 1.00 94.69 241 GLN A N 1
ATOM 1846 C CA . GLN A 1 241 ? -21.408 -0.349 15.381 1.00 94.69 241 GLN A CA 1
ATOM 1847 C C . GLN A 1 241 ? -21.262 0.721 16.471 1.00 94.69 241 GLN A C 1
ATOM 1849 O O . GLN A 1 241 ? -20.356 0.643 17.307 1.00 94.69 241 GLN A O 1
ATOM 1854 N N . SER A 1 242 ? -22.132 1.729 16.472 1.00 93.50 242 SER A N 1
ATOM 1855 C CA . SER A 1 242 ? -22.129 2.794 17.481 1.00 93.50 242 SER A CA 1
ATOM 1856 C C . SER A 1 242 ? -23.538 3.327 17.750 1.00 93.50 242 SER A C 1
ATOM 1858 O O . SER A 1 242 ? -24.475 3.080 16.992 1.00 93.50 242 SER A O 1
ATOM 1860 N N . ALA A 1 243 ? -23.710 4.044 18.860 1.00 89.81 243 ALA A N 1
ATOM 1861 C CA . ALA A 1 243 ? -24.970 4.712 19.171 1.00 89.81 243 ALA A CA 1
ATOM 1862 C C . ALA A 1 243 ? -25.271 5.870 18.204 1.00 89.81 243 ALA A C 1
ATOM 1864 O O . ALA A 1 243 ? -26.437 6.173 17.975 1.00 89.81 243 ALA A O 1
ATOM 1865 N N . GLU A 1 244 ? -24.230 6.505 17.662 1.00 87.31 244 GLU A N 1
ATOM 1866 C CA . GLU A 1 244 ? -24.338 7.674 16.788 1.00 87.31 244 GLU A CA 1
ATOM 1867 C C . GLU A 1 244 ? -24.568 7.288 15.324 1.00 87.31 244 GLU A C 1
ATOM 1869 O O . GLU A 1 244 ? -25.449 7.842 14.675 1.00 87.31 244 GLU A O 1
ATOM 1874 N N . SER A 1 245 ? -23.807 6.316 14.819 1.00 88.62 245 SER A N 1
ATOM 1875 C CA . SER A 1 245 ? -23.859 5.901 13.414 1.00 88.62 245 SER A CA 1
ATOM 1876 C C . SER A 1 245 ? -24.867 4.787 13.173 1.00 88.62 245 SER A C 1
ATOM 1878 O O . SER A 1 245 ? -25.443 4.732 12.100 1.00 88.62 245 SER A O 1
ATOM 1880 N N . GLY A 1 246 ? -25.147 3.943 14.170 1.00 92.94 246 GLY A N 1
ATOM 1881 C CA . GLY A 1 246 ? -26.075 2.822 14.039 1.00 92.94 246 GLY A CA 1
ATOM 1882 C C . GLY A 1 246 ? -25.377 1.465 13.948 1.00 92.94 246 GLY A C 1
ATOM 1883 O 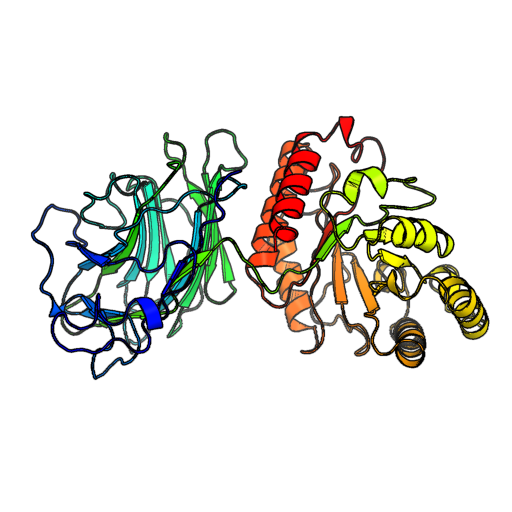O . GLY A 1 246 ? -24.291 1.257 14.494 1.00 92.94 246 GLY A O 1
ATOM 1884 N N . ALA A 1 247 ? -26.060 0.500 13.329 1.00 95.44 247 ALA A N 1
ATOM 1885 C CA . ALA A 1 247 ? -25.692 -0.913 13.329 1.00 95.44 247 ALA A CA 1
ATOM 1886 C C . ALA A 1 247 ? -25.356 -1.406 11.917 1.00 95.44 247 ALA A C 1
ATOM 1888 O O . ALA A 1 247 ? -26.247 -1.856 11.201 1.00 95.44 247 ALA A O 1
ATOM 1889 N N . HIS A 1 248 ? -24.079 -1.359 11.540 1.00 96.06 248 HIS A N 1
ATOM 1890 C CA . HIS A 1 248 ? -23.640 -1.597 10.161 1.00 96.06 248 HIS A CA 1
ATOM 1891 C C . HIS A 1 248 ? -22.662 -2.764 9.999 1.00 96.06 248 HIS A C 1
ATOM 1893 O O . HIS A 1 248 ? -22.170 -3.016 8.900 1.00 96.06 248 HIS A O 1
ATOM 1899 N N . LEU A 1 249 ? -22.394 -3.538 11.056 1.00 95.19 249 LEU A N 1
ATOM 1900 C CA . LEU A 1 249 ? -21.519 -4.712 10.950 1.00 95.19 249 LEU A CA 1
ATOM 1901 C C . LEU A 1 249 ? -21.999 -5.711 9.881 1.00 95.19 249 LEU A C 1
ATOM 1903 O O . LEU A 1 249 ? -21.175 -6.288 9.176 1.00 95.19 249 LEU A O 1
ATOM 1907 N N . ASP A 1 250 ? -23.309 -5.893 9.704 1.00 94.00 250 ASP A N 1
ATOM 1908 C CA . ASP A 1 250 ? -23.847 -6.758 8.640 1.00 94.00 250 ASP A CA 1
ATOM 1909 C C . ASP A 1 250 ? -23.525 -6.264 7.230 1.00 94.00 250 ASP A C 1
ATOM 1911 O O . ASP A 1 250 ? -23.345 -7.069 6.318 1.00 94.00 250 ASP A O 1
ATOM 1915 N N . GLU A 1 251 ? -23.420 -4.951 7.047 1.00 94.38 251 GLU A N 1
ATOM 1916 C CA . GLU A 1 251 ? -23.191 -4.343 5.738 1.00 94.38 251 GLU A CA 1
ATOM 1917 C C . GLU A 1 251 ? -21.746 -4.536 5.269 1.00 94.38 251 GLU A C 1
ATOM 1919 O O . GLU A 1 251 ? -21.497 -4.687 4.071 1.00 94.38 251 GLU A O 1
ATOM 1924 N N . VAL A 1 252 ? -20.795 -4.563 6.211 1.00 95.38 252 VAL A N 1
ATOM 1925 C CA . VAL A 1 252 ? -19.360 -4.478 5.898 1.00 95.38 252 VAL A CA 1
ATOM 1926 C C . VAL A 1 252 ? -18.570 -5.750 6.172 1.00 95.38 252 VAL A C 1
ATOM 1928 O O . VAL A 1 252 ? -17.498 -5.940 5.597 1.00 95.38 252 VAL A O 1
ATOM 1931 N N . THR A 1 253 ? -19.060 -6.659 7.017 1.00 94.50 253 THR A N 1
ATOM 1932 C CA . THR A 1 253 ? -18.310 -7.876 7.402 1.00 94.50 253 THR A CA 1
ATOM 1933 C C . THR A 1 253 ? -18.064 -8.856 6.256 1.00 94.50 253 THR A C 1
ATOM 1935 O O . THR A 1 253 ? -17.152 -9.671 6.340 1.00 94.50 253 THR A O 1
ATOM 1938 N N . ALA A 1 254 ? -18.789 -8.736 5.140 1.00 93.12 254 ALA A N 1
ATOM 1939 C CA . ALA A 1 254 ? -18.517 -9.511 3.929 1.00 93.12 254 ALA A CA 1
ATOM 1940 C C . ALA A 1 254 ? -17.164 -9.178 3.264 1.00 93.12 254 ALA A C 1
ATOM 1942 O O . ALA A 1 254 ? -16.675 -9.966 2.457 1.00 93.12 254 ALA A O 1
ATOM 1943 N N . TYR A 1 255 ? -16.572 -8.018 3.564 1.00 93.75 255 TYR A N 1
ATOM 1944 C CA . TYR A 1 255 ? -15.313 -7.557 2.968 1.00 93.75 255 TYR A CA 1
ATOM 1945 C C . TYR A 1 255 ? -14.389 -6.855 3.980 1.00 93.75 255 TYR A C 1
ATOM 1947 O O . TYR A 1 255 ? -13.449 -6.173 3.588 1.00 93.75 255 TYR A O 1
ATOM 1955 N N . THR A 1 256 ? -14.613 -7.034 5.283 1.00 96.88 256 THR A N 1
ATOM 1956 C CA . THR A 1 256 ? -13.773 -6.483 6.363 1.00 96.88 256 THR A CA 1
ATOM 1957 C C . THR A 1 256 ? -13.456 -7.567 7.392 1.00 96.88 256 THR A C 1
ATOM 1959 O O . THR A 1 256 ? -14.207 -8.530 7.532 1.00 96.88 256 THR A O 1
ATOM 1962 N N . ASN A 1 257 ? -12.336 -7.446 8.110 1.00 96.12 257 ASN A N 1
ATOM 1963 C CA . ASN A 1 257 ? -11.932 -8.428 9.129 1.00 96.12 257 ASN A CA 1
ATOM 1964 C C . ASN A 1 257 ? -11.644 -7.836 10.511 1.00 96.12 257 ASN A C 1
ATOM 1966 O O . ASN A 1 257 ? -11.392 -8.598 11.450 1.00 96.12 257 ASN A O 1
ATOM 1970 N N . LEU A 1 258 ? -11.663 -6.509 10.645 1.00 98.00 258 LEU A N 1
ATOM 1971 C CA . LEU A 1 258 ? -11.461 -5.841 11.920 1.00 98.00 258 LEU A CA 1
ATOM 1972 C C . LEU A 1 258 ? -12.163 -4.480 11.938 1.00 98.00 258 LEU A C 1
ATOM 1974 O O . LEU A 1 258 ? -11.664 -3.523 11.361 1.00 98.00 258 LEU A O 1
ATOM 1978 N N . ASN A 1 259 ? -13.308 -4.396 12.616 1.00 98.00 259 ASN A N 1
ATOM 1979 C CA . ASN A 1 259 ? -14.142 -3.189 12.661 1.00 98.00 259 ASN A CA 1
ATOM 1980 C C . ASN A 1 259 ? -14.214 -2.599 14.067 1.00 98.00 259 ASN A C 1
ATOM 1982 O O . ASN A 1 259 ? -14.179 -3.331 15.052 1.00 98.00 259 ASN A O 1
ATOM 1986 N N . PHE A 1 260 ? -14.358 -1.285 14.176 1.00 98.06 260 PHE A N 1
ATOM 1987 C CA . PHE A 1 260 ? -14.565 -0.627 15.460 1.00 98.06 260 PHE A CA 1
ATOM 1988 C C . PHE A 1 260 ? -15.998 -0.817 15.963 1.00 98.06 260 PHE A C 1
ATOM 1990 O O . PHE A 1 260 ? -16.960 -0.644 15.210 1.00 98.06 260 PHE A O 1
ATOM 1997 N N . VAL A 1 261 ? -16.135 -1.083 17.261 1.00 98.06 261 VAL A N 1
ATOM 1998 C CA . VAL A 1 261 ? -17.412 -1.100 17.974 1.00 98.06 261 VAL A CA 1
ATOM 1999 C C . VAL A 1 261 ? -17.331 -0.256 19.242 1.00 98.06 261 VAL A C 1
ATOM 2001 O O . VAL A 1 261 ? -16.347 -0.302 19.983 1.00 98.06 261 VAL A O 1
ATOM 2004 N N . GLN A 1 262 ? -18.379 0.521 19.493 1.00 96.69 262 GLN A N 1
ATOM 2005 C CA . GLN A 1 262 ? -18.391 1.482 20.591 1.00 96.69 262 GLN A CA 1
ATOM 2006 C C . GLN A 1 262 ? -18.635 0.824 21.950 1.00 96.69 262 GLN A C 1
ATOM 2008 O O . GLN A 1 262 ? -18.068 1.255 22.952 1.00 96.69 262 GLN A O 1
ATOM 2013 N N . ARG A 1 263 ? -19.515 -0.184 22.025 1.00 96.69 263 ARG A N 1
ATOM 2014 C CA . ARG A 1 263 ? -19.999 -0.679 23.316 1.00 96.69 263 ARG A CA 1
ATOM 2015 C C . ARG A 1 263 ? -19.667 -2.154 23.538 1.00 96.69 263 ARG A C 1
ATOM 2017 O O . ARG A 1 263 ? -19.630 -2.937 22.592 1.00 96.69 263 ARG A O 1
ATOM 2024 N N . PRO A 1 264 ? -19.514 -2.598 24.798 1.00 96.69 26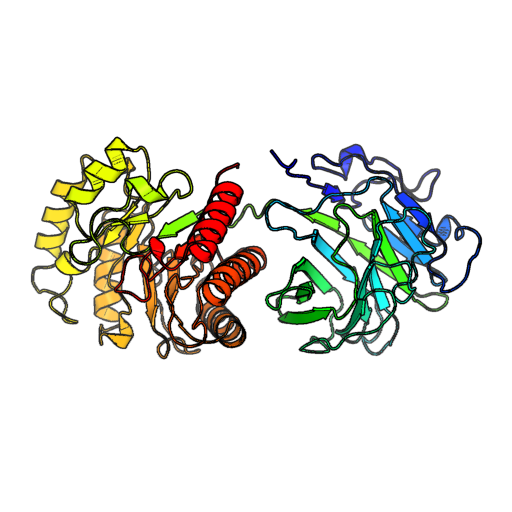4 PRO A N 1
ATOM 2025 C CA . PRO A 1 264 ? -19.147 -3.985 25.100 1.00 96.69 264 PRO A CA 1
ATOM 2026 C C . PRO A 1 264 ? -20.156 -5.021 24.591 1.00 96.69 264 PRO A C 1
ATOM 2028 O O . PRO A 1 264 ? -19.779 -6.135 24.242 1.00 96.69 264 PRO A O 1
ATOM 2031 N N . GLN A 1 265 ? -21.442 -4.663 24.540 1.00 95.69 265 GLN A N 1
ATOM 2032 C CA . GLN A 1 265 ? -22.517 -5.558 24.101 1.00 95.69 265 GLN A CA 1
ATOM 2033 C C . GLN A 1 265 ? -22.455 -5.808 22.589 1.00 95.69 265 GLN A C 1
ATOM 2035 O O . GLN A 1 265 ? -22.891 -6.858 22.120 1.00 95.69 265 GLN A O 1
ATOM 2040 N N . ASP A 1 266 ? -21.857 -4.880 21.839 1.00 96.81 266 ASP A N 1
ATOM 2041 C CA . ASP A 1 266 ? -21.657 -5.004 20.400 1.00 96.81 266 ASP A CA 1
ATOM 2042 C C . ASP A 1 266 ? -20.656 -6.138 20.070 1.00 96.81 266 ASP A C 1
ATOM 2044 O O . ASP A 1 266 ? -20.689 -6.701 18.978 1.00 96.81 266 ASP A O 1
ATOM 2048 N N . LEU A 1 267 ? -19.836 -6.599 21.028 1.00 98.00 267 LEU A N 1
ATOM 2049 C CA . LEU A 1 267 ? -18.984 -7.780 20.830 1.00 98.00 267 LEU A CA 1
ATOM 2050 C C . LEU A 1 267 ? -19.772 -9.080 20.636 1.00 98.00 267 LEU A C 1
ATOM 2052 O O . LEU A 1 267 ? -19.274 -9.985 19.970 1.00 98.00 267 LEU A O 1
ATOM 2056 N N . ALA A 1 268 ? -20.999 -9.182 21.156 1.00 97.06 268 ALA A N 1
ATOM 2057 C CA . ALA A 1 268 ? -21.857 -10.334 20.877 1.00 97.06 268 ALA A CA 1
ATOM 2058 C C . ALA A 1 268 ? -22.214 -10.410 19.380 1.00 97.06 268 ALA A C 1
ATOM 2060 O O . ALA A 1 268 ? -22.294 -11.496 18.807 1.00 97.06 268 ALA A O 1
ATOM 2061 N N . VAL A 1 269 ? -22.366 -9.248 18.734 1.00 96.06 269 VAL A N 1
ATOM 2062 C CA . VAL A 1 269 ? -22.632 -9.098 17.295 1.00 96.06 269 VAL A CA 1
ATOM 2063 C C . VAL A 1 269 ? -21.405 -9.545 16.491 1.00 96.06 269 VAL A C 1
ATOM 2065 O O . VAL A 1 269 ? -21.553 -10.309 15.534 1.00 96.06 269 VAL A O 1
ATOM 2068 N N . CYS A 1 270 ? -20.200 -9.156 16.924 1.00 96.94 270 CYS A N 1
ATOM 2069 C CA . CYS A 1 270 ? -18.934 -9.611 16.335 1.00 96.94 270 CYS A CA 1
ATOM 2070 C C . CYS A 1 270 ? -18.753 -11.133 16.470 1.00 96.94 270 CYS A C 1
ATOM 2072 O O . CYS A 1 270 ? -18.496 -11.820 15.479 1.00 96.94 270 CYS A O 1
ATOM 2074 N N . ALA A 1 271 ? -18.981 -11.673 17.672 1.00 97.00 271 ALA A N 1
ATOM 2075 C CA . ALA A 1 271 ? -18.863 -13.100 17.962 1.00 97.00 271 ALA A CA 1
ATOM 2076 C C . ALA A 1 271 ? -19.829 -13.946 17.124 1.00 97.00 271 ALA A C 1
ATOM 2078 O O . ALA A 1 271 ? -19.422 -14.951 16.543 1.00 97.00 271 ALA A O 1
ATOM 2079 N N . ALA A 1 272 ? -21.087 -13.512 16.995 1.00 96.00 272 ALA A N 1
ATOM 2080 C CA . ALA A 1 272 ? -22.092 -14.194 16.180 1.00 96.00 272 ALA A CA 1
ATOM 2081 C C . ALA A 1 272 ? -21.722 -14.261 14.686 1.00 96.00 272 ALA A C 1
ATOM 2083 O O . ALA A 1 272 ? -22.176 -15.161 13.984 1.00 96.00 272 ALA A O 1
ATOM 2084 N N . ARG A 1 273 ? -20.891 -13.328 14.205 1.00 93.25 273 ARG A N 1
ATOM 2085 C CA . ARG A 1 273 ? -20.411 -13.255 12.814 1.00 93.25 273 ARG A CA 1
ATOM 2086 C C . ARG A 1 273 ? -19.034 -13.887 12.615 1.00 93.25 273 ARG A C 1
ATOM 2088 O O . ARG A 1 273 ? -18.556 -13.945 11.489 1.00 93.25 273 ARG A O 1
ATOM 2095 N N . GLY A 1 274 ? -18.384 -14.341 13.688 1.00 93.81 274 GLY A N 1
ATOM 2096 C CA . GLY A 1 274 ? -17.027 -14.883 13.623 1.00 93.81 274 GLY A CA 1
ATOM 2097 C C . GLY A 1 274 ? -15.970 -13.850 13.221 1.00 93.81 274 GLY A C 1
ATOM 2098 O O . GLY A 1 274 ? -14.934 -14.227 12.677 1.00 93.81 274 GLY A O 1
ATOM 2099 N N . VAL A 1 275 ? -16.216 -12.560 13.472 1.00 94.44 275 VAL A N 1
ATOM 2100 C CA . VAL A 1 275 ? -15.281 -11.469 13.153 1.00 94.44 275 VAL A CA 1
ATOM 2101 C C . VAL A 1 275 ? -14.652 -10.894 14.414 1.00 94.44 275 VAL A C 1
ATOM 2103 O O . VAL A 1 275 ? -15.202 -10.992 15.513 1.00 94.44 275 VAL A O 1
ATOM 2106 N N . LYS A 1 276 ? -13.488 -10.263 14.252 1.00 97.75 276 LYS A N 1
ATOM 2107 C CA . LYS A 1 276 ? -12.846 -9.502 15.324 1.00 97.75 276 LYS A CA 1
ATOM 2108 C C . LYS A 1 276 ? -13.236 -8.032 15.246 1.00 97.75 276 LYS A C 1
ATOM 2110 O O . LYS A 1 276 ? -13.454 -7.495 14.163 1.00 97.75 276 LYS A O 1
ATOM 2115 N N . CYS A 1 277 ? -13.274 -7.382 16.401 1.00 98.50 277 CYS A N 1
ATOM 2116 C CA . CYS A 1 277 ? -13.633 -5.979 16.534 1.00 98.50 277 CYS A CA 1
ATOM 2117 C C . CYS A 1 277 ? -12.652 -5.219 17.434 1.00 98.50 277 CYS A C 1
ATOM 2119 O O . CYS A 1 277 ? -12.062 -5.788 18.355 1.00 98.50 277 CYS A O 1
ATOM 2121 N N . ILE A 1 278 ? -12.475 -3.932 17.156 1.00 98.75 278 ILE A N 1
ATOM 2122 C CA . ILE A 1 278 ? -11.744 -2.983 17.993 1.00 98.75 278 ILE A CA 1
ATOM 2123 C C . ILE A 1 278 ? -12.755 -2.392 18.977 1.00 98.75 278 ILE A C 1
ATOM 2125 O O . ILE A 1 278 ? -13.705 -1.745 18.546 1.00 98.75 278 ILE A O 1
ATOM 2129 N N . LEU A 1 279 ? -12.587 -2.634 20.275 1.00 98.69 279 LEU A N 1
ATOM 2130 C CA . LEU A 1 279 ? -13.521 -2.152 21.296 1.00 98.69 279 LEU A CA 1
ATOM 2131 C C . LEU A 1 279 ? -13.071 -0.801 21.861 1.00 98.69 279 LEU A C 1
ATOM 2133 O O . LEU A 1 279 ? -11.949 -0.698 22.360 1.00 98.69 279 LEU A O 1
ATOM 2137 N N . GLU A 1 280 ? -13.956 0.197 21.864 1.00 98.25 280 GLU A N 1
ATOM 2138 C CA . GLU A 1 280 ? -13.724 1.451 22.592 1.00 98.25 280 GLU A CA 1
ATOM 2139 C C . GLU A 1 280 ? -13.710 1.233 24.111 1.00 98.25 280 GLU A C 1
ATOM 2141 O O . GLU A 1 280 ? -14.594 0.590 24.675 1.00 98.25 280 GLU A O 1
ATOM 2146 N N . THR A 1 281 ? -12.722 1.816 24.792 1.00 98.50 281 THR A N 1
ATOM 2147 C CA . THR A 1 281 ? -12.603 1.754 26.261 1.00 98.50 281 THR A CA 1
ATOM 2148 C C . THR A 1 281 ? -12.679 3.121 26.937 1.00 98.50 281 THR A C 1
ATOM 2150 O O . THR A 1 281 ? -12.544 3.212 28.158 1.00 98.50 281 THR A O 1
ATOM 2153 N N . ARG A 1 282 ? -12.904 4.190 26.161 1.00 97.62 282 ARG A N 1
ATOM 2154 C CA . ARG A 1 282 ? -12.911 5.586 26.623 1.00 97.62 282 ARG A CA 1
ATOM 2155 C C . ARG A 1 282 ? -13.726 5.759 27.896 1.00 97.62 282 ARG A C 1
ATOM 2157 O O . ARG A 1 282 ? -13.239 6.320 28.869 1.00 97.62 282 ARG A O 1
ATOM 2164 N N . TRP A 1 283 ? -14.946 5.233 27.894 1.00 97.06 283 TRP A N 1
ATOM 2165 C CA . TRP A 1 283 ? -15.934 5.435 28.953 1.00 97.06 283 TRP A CA 1
ATOM 2166 C C . TRP A 1 283 ? -15.600 4.718 30.265 1.00 97.06 283 TRP A C 1
ATOM 2168 O O . TRP A 1 283 ? -16.188 5.024 31.298 1.00 97.06 283 TRP A O 1
ATOM 2178 N N . GLN A 1 284 ? -14.664 3.766 30.253 1.00 98.38 284 GLN A N 1
ATOM 2179 C CA . GLN A 1 284 ? -14.164 3.139 31.479 1.00 98.38 284 GLN A CA 1
ATOM 2180 C C . GLN A 1 284 ? -13.062 3.970 32.131 1.00 98.38 284 GLN A C 1
ATOM 2182 O O . GLN A 1 284 ? -12.911 3.921 33.353 1.00 98.38 284 GLN A O 1
ATOM 2187 N N . PHE A 1 285 ? -12.309 4.723 31.331 1.00 98.69 285 PHE A N 1
ATOM 2188 C CA . PHE A 1 285 ? -11.140 5.458 31.791 1.00 98.69 285 PHE A CA 1
ATOM 2189 C C . PHE A 1 285 ? -11.394 6.948 31.997 1.00 98.69 285 PHE A C 1
ATOM 2191 O O . PHE A 1 285 ? -10.841 7.508 32.937 1.00 98.69 285 PHE A O 1
ATOM 2198 N N . PHE A 1 286 ? -12.222 7.591 31.175 1.00 98.50 286 PHE A N 1
ATOM 2199 C CA . PHE A 1 286 ? -12.296 9.049 31.105 1.00 98.50 286 PHE A CA 1
ATOM 2200 C C . PHE A 1 286 ? -13.708 9.606 31.289 1.00 98.50 286 PHE A C 1
ATOM 2202 O O . PHE A 1 286 ? -14.682 9.080 30.751 1.00 98.50 286 PHE A O 1
ATOM 2209 N N . GLU A 1 287 ? -13.782 10.751 31.968 1.00 97.44 287 GLU A N 1
ATOM 2210 C CA . GLU A 1 287 ? -14.878 11.715 31.867 1.00 97.44 287 GLU A CA 1
ATOM 2211 C C . GLU A 1 287 ? -14.346 12.948 31.127 1.00 97.44 287 GLU A C 1
ATOM 2213 O O . GLU A 1 287 ? -13.476 13.673 31.618 1.00 97.44 287 GLU A O 1
ATOM 2218 N N . GLY A 1 288 ? -14.799 13.143 29.885 1.00 95.50 288 GLY A N 1
ATOM 2219 C CA . GLY A 1 288 ? -14.168 14.098 28.975 1.00 95.50 288 GLY A CA 1
ATOM 2220 C C . GLY A 1 288 ? -12.721 13.691 28.683 1.00 95.50 288 GLY A C 1
ATOM 2221 O O . GLY A 1 288 ? -12.499 12.699 27.988 1.00 95.50 288 GLY A O 1
ATOM 2222 N N . SER A 1 289 ? -11.770 14.463 29.213 1.00 96.44 289 SER A N 1
ATOM 2223 C CA . SER A 1 289 ? -10.322 14.238 29.109 1.00 96.44 289 SER A CA 1
ATOM 2224 C C . SER A 1 289 ? -9.656 13.841 30.428 1.00 96.44 289 SER A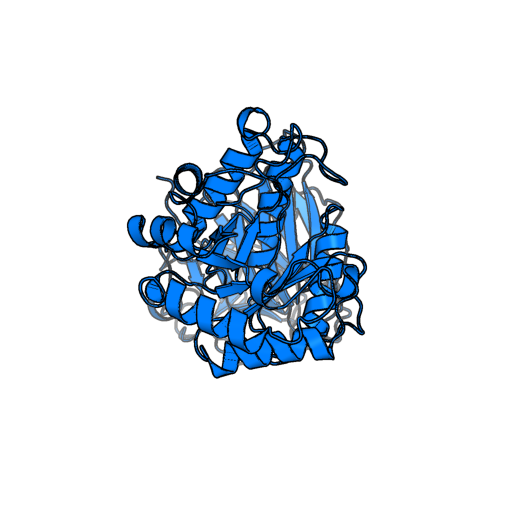 C 1
ATOM 2226 O O . SER A 1 289 ? -8.456 13.577 30.464 1.00 96.44 289 SER A O 1
ATOM 2228 N N . THR A 1 290 ? -10.419 13.820 31.524 1.00 98.06 290 THR A N 1
ATOM 2229 C CA . THR A 1 290 ? -9.898 13.567 32.870 1.00 98.06 290 THR A CA 1
ATOM 2230 C C . THR A 1 290 ? -10.018 12.090 33.207 1.00 98.06 290 THR A C 1
ATOM 2232 O O . THR A 1 290 ? -11.085 11.496 33.041 1.00 98.06 290 THR A O 1
ATOM 2235 N N . LEU A 1 291 ? -8.924 11.497 33.690 1.00 98.56 291 LEU A N 1
ATOM 2236 C CA . LEU A 1 291 ? -8.912 10.119 34.165 1.00 98.56 291 LEU A CA 1
ATOM 2237 C C . LEU A 1 291 ? -9.855 9.974 35.369 1.00 98.56 291 LEU A C 1
ATOM 2239 O O . LEU A 1 291 ? -9.727 10.677 36.373 1.00 98.56 291 LEU A O 1
ATOM 2243 N N . LEU A 1 292 ? -10.795 9.041 35.275 1.00 98.56 292 LEU A N 1
ATOM 2244 C CA . LEU A 1 292 ? -11.754 8.739 36.327 1.00 98.56 292 LEU A CA 1
ATOM 2245 C C . LEU A 1 292 ? -11.030 8.192 37.561 1.00 98.56 292 LEU A C 1
ATOM 2247 O O . LEU A 1 292 ? -10.328 7.192 37.441 1.00 98.56 292 LEU A O 1
ATOM 2251 N N . PRO A 1 293 ? -11.248 8.719 38.778 1.00 98.38 293 PRO A N 1
ATOM 2252 C CA . PRO A 1 293 ? -10.620 8.172 39.985 1.00 98.38 293 PRO A CA 1
ATOM 2253 C C . PRO A 1 293 ? -10.923 6.683 40.228 1.00 98.38 293 PRO A C 1
ATOM 2255 O O . PRO A 1 293 ? -10.136 5.977 40.853 1.00 98.38 293 PRO A O 1
ATOM 2258 N N . ASN A 1 294 ? -12.058 6.194 39.721 1.00 98.25 294 ASN A N 1
ATOM 2259 C CA . ASN A 1 294 ? -12.494 4.802 39.808 1.00 98.25 294 ASN A CA 1
ATOM 2260 C C . ASN A 1 294 ? -12.260 3.995 38.514 1.00 98.25 294 ASN A C 1
ATOM 2262 O O . ASN A 1 294 ? -12.871 2.934 38.355 1.00 98.25 294 ASN A O 1
ATOM 2266 N N . TYR A 1 295 ? -11.377 4.444 37.607 1.00 98.62 295 TYR A N 1
ATOM 2267 C CA . TYR A 1 295 ? -11.133 3.776 36.319 1.00 98.62 295 TYR A CA 1
ATOM 2268 C C . TYR A 1 295 ? -10.841 2.275 36.470 1.00 98.62 295 TYR A C 1
ATOM 2270 O O . TYR A 1 295 ? -11.339 1.468 35.693 1.00 98.62 295 TYR A O 1
ATOM 2278 N N . ALA A 1 296 ? -10.093 1.873 37.504 1.00 98.50 296 ALA A N 1
ATOM 2279 C CA . ALA A 1 296 ? -9.738 0.473 37.732 1.00 98.50 296 ALA A CA 1
ATOM 2280 C C . ALA A 1 296 ? -10.973 -0.400 38.024 1.00 98.50 296 ALA A C 1
ATOM 2282 O O . ALA A 1 296 ? -11.070 -1.532 37.551 1.00 98.50 296 ALA A O 1
ATOM 2283 N N . GLN A 1 297 ? -11.948 0.130 38.771 1.00 98.69 297 GLN A N 1
ATOM 2284 C CA . GLN A 1 297 ? -13.211 -0.561 39.030 1.00 98.69 297 GLN A CA 1
ATOM 2285 C C . GLN A 1 297 ? -14.045 -0.674 37.748 1.00 98.69 297 GLN A C 1
ATOM 2287 O O . GLN A 1 297 ? -14.571 -1.749 37.456 1.00 98.69 297 GLN A O 1
ATOM 2292 N N . ASN A 1 298 ? -14.130 0.407 36.969 1.00 98.62 298 ASN A N 1
ATOM 2293 C CA . ASN A 1 298 ? -14.872 0.430 35.707 1.00 98.62 298 ASN A CA 1
ATOM 2294 C C . ASN A 1 298 ? -14.255 -0.525 34.673 1.00 98.62 298 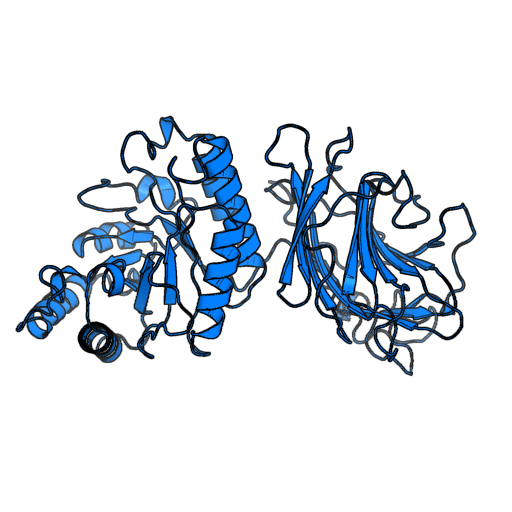ASN A C 1
ATOM 2296 O O . ASN A 1 298 ? -14.976 -1.259 33.998 1.00 98.62 298 ASN A O 1
ATOM 2300 N N . TRP A 1 299 ? -12.924 -0.566 34.594 1.00 98.69 299 TRP A N 1
ATOM 2301 C CA . TRP A 1 299 ? -12.178 -1.501 33.758 1.00 98.69 299 TRP A CA 1
ATOM 2302 C C . TRP A 1 299 ? -12.447 -2.954 34.158 1.00 98.69 299 TRP A C 1
ATOM 2304 O O . TRP A 1 299 ? -12.812 -3.761 33.310 1.00 98.69 299 TRP A O 1
ATOM 2314 N N . ASN A 1 300 ? -12.375 -3.292 35.448 1.00 98.69 300 ASN A N 1
ATOM 2315 C CA . ASN A 1 300 ? -12.675 -4.650 35.913 1.00 98.69 300 ASN A CA 1
ATOM 2316 C C . ASN A 1 300 ? -14.126 -5.067 35.617 1.00 98.69 300 ASN A C 1
ATOM 2318 O O . ASN A 1 300 ? -14.386 -6.219 35.263 1.00 98.69 300 ASN A O 1
ATOM 2322 N N . ALA A 1 301 ? -15.081 -4.137 35.713 1.00 98.56 301 ALA A N 1
ATOM 2323 C CA . ALA A 1 301 ? -16.464 -4.392 35.316 1.00 98.56 301 ALA A CA 1
ATOM 2324 C C . ALA A 1 301 ? -16.584 -4.681 33.808 1.00 98.56 301 ALA A C 1
ATOM 2326 O O . ALA A 1 301 ? -17.295 -5.610 33.408 1.00 98.56 301 ALA A O 1
ATOM 2327 N N . LEU A 1 302 ? -15.850 -3.940 32.971 1.00 98.56 302 LEU A N 1
ATOM 2328 C CA . LEU A 1 302 ? -15.768 -4.205 31.538 1.00 98.56 302 LEU A CA 1
ATOM 2329 C C . LEU A 1 302 ? -15.154 -5.579 31.250 1.00 98.56 302 LEU A C 1
ATOM 2331 O O . LEU A 1 302 ? -15.744 -6.350 30.499 1.00 98.56 302 LEU A O 1
ATOM 2335 N N . VAL A 1 303 ? -14.018 -5.909 31.870 1.00 98.75 303 VAL A N 1
ATOM 2336 C CA . VAL A 1 303 ? -13.329 -7.204 31.720 1.00 98.75 303 VAL A CA 1
ATOM 2337 C C . VAL A 1 303 ? -14.289 -8.366 31.970 1.00 98.75 303 VAL A C 1
ATOM 2339 O O . VAL A 1 303 ? -14.408 -9.262 31.131 1.00 98.75 303 VAL A O 1
ATOM 2342 N N . ASN A 1 304 ? -15.037 -8.323 33.076 1.00 98.38 304 ASN A N 1
ATOM 2343 C CA . ASN A 1 304 ? -16.045 -9.338 33.389 1.00 98.38 304 ASN A CA 1
ATOM 2344 C C . ASN A 1 304 ? -17.133 -9.422 32.306 1.00 98.38 304 ASN A C 1
ATOM 2346 O O . ASN A 1 304 ? -17.546 -10.516 31.926 1.00 98.38 304 ASN A O 1
ATOM 2350 N N . THR A 1 305 ? -17.561 -8.274 31.777 1.00 98.44 305 THR A N 1
ATOM 2351 C CA . THR A 1 305 ? -18.597 -8.183 30.735 1.00 98.44 305 THR A CA 1
ATOM 2352 C C . THR A 1 305 ? -18.139 -8.788 29.406 1.00 98.44 305 THR A C 1
ATOM 2354 O O . THR A 1 305 ? -18.913 -9.482 28.751 1.00 98.44 305 THR A O 1
ATOM 2357 N N . ILE A 1 306 ? -16.888 -8.549 28.999 1.00 98.44 306 ILE A N 1
ATOM 2358 C CA . ILE A 1 306 ? -16.367 -8.986 27.693 1.00 98.44 306 ILE A CA 1
ATOM 2359 C C . ILE A 1 306 ? -15.713 -10.367 27.723 1.00 98.44 306 ILE A C 1
ATOM 2361 O O . ILE A 1 306 ? -15.417 -10.906 26.661 1.00 98.44 306 ILE A O 1
ATOM 2365 N N . THR A 1 307 ? -15.498 -10.954 28.907 1.00 98.38 307 THR A N 1
ATOM 2366 C CA . THR A 1 307 ? -14.874 -12.281 29.074 1.00 98.38 307 THR A CA 1
ATOM 2367 C C . THR A 1 307 ? -15.460 -13.352 28.135 1.00 98.38 307 THR A C 1
ATOM 2369 O O . THR A 1 307 ? -14.675 -14.046 27.486 1.00 98.38 307 THR A O 1
ATOM 2372 N N . PRO A 1 308 ? -16.795 -13.467 27.956 1.00 98.44 308 PRO A N 1
ATOM 2373 C CA . PRO A 1 308 ? -17.379 -14.437 27.022 1.00 98.44 308 PRO A CA 1
ATOM 2374 C C . PRO A 1 308 ? -17.033 -14.197 25.543 1.00 98.44 308 PRO A C 1
ATOM 2376 O O . PRO A 1 308 ? -17.182 -15.103 24.727 1.00 98.44 308 PRO A O 1
ATOM 2379 N N . TYR A 1 309 ? -16.581 -12.993 25.190 1.00 98.50 309 TYR A N 1
ATOM 2380 C CA . TYR A 1 309 ? -16.368 -12.537 23.815 1.00 98.50 309 TYR A CA 1
ATOM 2381 C C . TYR A 1 309 ? -14.905 -12.188 23.509 1.00 98.50 309 TYR A C 1
ATOM 2383 O O . TYR A 1 309 ? -14.626 -11.616 22.457 1.00 98.50 309 TYR A O 1
ATOM 2391 N N . LEU A 1 310 ? -13.952 -12.531 24.385 1.00 97.94 310 LEU A N 1
ATOM 2392 C CA . LEU A 1 310 ? -12.538 -12.154 24.223 1.00 97.94 310 LEU A CA 1
ATOM 2393 C C . LEU A 1 310 ? -11.926 -12.611 22.893 1.00 97.94 310 LEU A C 1
ATOM 2395 O O . LEU A 1 310 ? -11.089 -11.908 22.336 1.00 97.94 310 LEU A O 1
ATOM 2399 N N . SER A 1 311 ? -12.366 -13.744 22.339 1.00 97.81 311 SER A N 1
ATOM 2400 C CA . SER A 1 311 ? -11.918 -14.221 21.021 1.00 97.81 311 SER A CA 1
ATOM 2401 C C . SER A 1 311 ? -12.291 -13.278 19.869 1.00 97.81 311 SER A C 1
ATOM 2403 O O . SER A 1 311 ? -11.640 -13.298 18.823 1.00 97.81 311 SER A O 1
ATOM 2405 N N . SER A 1 312 ? -13.318 -12.448 20.072 1.00 98.31 312 SER A N 1
ATOM 2406 C CA . SER A 1 312 ? -13.809 -11.444 19.124 1.00 98.31 312 SER A CA 1
ATOM 2407 C C . SER A 1 312 ? -13.193 -10.063 19.358 1.00 98.31 312 SER A C 1
ATOM 2409 O O . SER A 1 312 ? -13.424 -9.157 18.563 1.00 98.31 312 SER A O 1
ATOM 2411 N N . VAL A 1 313 ? -12.384 -9.876 20.405 1.00 98.69 313 VAL A N 1
ATOM 2412 C CA . VAL A 1 313 ? -11.639 -8.630 20.618 1.00 98.69 313 VAL A CA 1
ATOM 2413 C C . VAL A 1 313 ? -10.346 -8.690 19.805 1.00 98.69 313 VAL A C 1
ATOM 2415 O O . VAL A 1 313 ? -9.430 -9.457 20.101 1.00 98.69 313 VAL A O 1
ATOM 2418 N N . GLY A 1 314 ? -10.282 -7.894 18.741 1.00 98.38 314 GLY A N 1
ATOM 2419 C CA . GLY A 1 314 ? -9.095 -7.741 17.901 1.00 98.38 314 GLY A CA 1
ATOM 2420 C C . GLY A 1 314 ? -8.106 -6.711 18.438 1.00 98.38 314 GLY A C 1
ATOM 2421 O O . GLY A 1 314 ? -6.909 -6.889 18.239 1.00 98.38 314 GLY A O 1
ATOM 2422 N N . ALA A 1 315 ? -8.604 -5.677 19.121 1.00 98.81 315 ALA A N 1
ATOM 2423 C CA . ALA A 1 315 ? -7.819 -4.667 19.828 1.00 98.81 315 ALA A CA 1
ATOM 2424 C C . ALA A 1 315 ? -8.696 -3.844 20.784 1.00 98.81 315 ALA A C 1
ATOM 2426 O O . ALA A 1 315 ? -9.926 -3.893 20.709 1.00 98.81 315 ALA A O 1
ATOM 2427 N N . PHE A 1 316 ? -8.053 -3.051 21.639 1.00 98.88 316 PHE A N 1
ATOM 2428 C CA . PHE A 1 316 ? -8.697 -2.008 22.438 1.00 98.88 316 PHE A CA 1
ATOM 2429 C C . PHE A 1 316 ? -8.353 -0.622 21.899 1.00 98.88 316 PHE A C 1
ATOM 2431 O O . PHE A 1 316 ? -7.190 -0.344 21.620 1.00 98.88 316 PHE A O 1
ATOM 2438 N N . TYR A 1 317 ? -9.348 0.252 21.800 1.00 98.62 317 TYR A N 1
ATOM 2439 C CA . TYR A 1 317 ? -9.196 1.649 21.412 1.00 98.62 317 TYR A CA 1
ATOM 2440 C C . TYR A 1 317 ? -9.379 2.541 22.636 1.00 98.62 317 TYR A C 1
ATOM 2442 O O . TYR A 1 317 ? -10.475 2.612 23.198 1.00 98.62 317 TYR A O 1
ATOM 2450 N N . VAL A 1 318 ? -8.298 3.181 23.089 1.00 97.88 318 VAL A N 1
ATOM 2451 C CA . VAL A 1 318 ? -8.289 3.830 24.411 1.00 97.88 318 VAL A CA 1
ATOM 2452 C C . VAL A 1 318 ? -9.237 5.020 24.452 1.00 97.88 318 VAL A C 1
ATOM 2454 O O . VAL A 1 318 ? -10.146 5.059 25.275 1.00 97.88 318 VAL A O 1
ATOM 2457 N N . ILE A 1 319 ? -9.004 5.977 23.565 1.00 97.50 319 ILE A N 1
ATOM 2458 C CA . ILE A 1 319 ? -9.782 7.194 23.381 1.00 97.50 319 ILE A CA 1
ATOM 2459 C C . ILE A 1 319 ? -9.414 7.771 22.016 1.00 97.50 319 ILE A C 1
ATOM 2461 O O . ILE A 1 319 ? -8.282 7.605 21.555 1.00 97.50 319 ILE A O 1
ATOM 2465 N N . ASP A 1 320 ? -10.375 8.436 21.391 1.00 96.31 320 ASP A N 1
ATOM 2466 C CA . ASP A 1 320 ? -10.168 9.130 20.131 1.00 96.31 320 ASP A CA 1
ATOM 2467 C C . ASP A 1 320 ? -9.344 10.407 20.328 1.00 96.31 320 ASP A C 1
ATOM 2469 O O . ASP A 1 320 ? -9.585 11.172 21.265 1.00 96.31 320 ASP A O 1
ATOM 2473 N N . GLU A 1 321 ? -8.348 10.616 19.470 1.00 97.25 321 GLU A N 1
ATOM 2474 C CA . GLU A 1 321 ? -7.558 11.847 19.372 1.00 97.25 321 GLU A CA 1
ATOM 2475 C C . GLU A 1 321 ? -7.072 12.410 20.734 1.00 97.25 321 GLU A C 1
ATOM 2477 O O . GLU A 1 321 ? -7.353 13.563 21.077 1.00 97.25 321 GLU A O 1
ATOM 2482 N N . PRO A 1 322 ? -6.332 11.644 21.559 1.00 98.00 322 PRO A N 1
ATOM 2483 C CA . PRO A 1 322 ? -6.125 11.970 22.974 1.00 98.00 322 PRO A CA 1
ATOM 2484 C C . PRO A 1 322 ? -5.555 13.374 23.212 1.00 98.00 322 PRO A C 1
ATOM 2486 O O . PRO A 1 322 ? -6.055 14.107 24.061 1.00 98.00 322 PRO A O 1
ATOM 2489 N N . TYR A 1 323 ? -4.530 13.773 22.456 1.00 97.50 323 TYR A N 1
ATOM 2490 C CA . TYR A 1 323 ? -3.873 15.070 22.646 1.00 97.50 323 TYR A CA 1
ATOM 2491 C C . TYR A 1 323 ? -4.695 16.250 22.137 1.00 97.50 323 TYR A C 1
ATOM 2493 O O . TYR A 1 323 ? -4.658 17.315 22.749 1.00 97.50 323 TYR A O 1
ATOM 2501 N N . TRP A 1 324 ? -5.493 16.049 21.089 1.00 96.75 324 TRP A N 1
ATOM 2502 C CA . TRP A 1 324 ? -6.481 17.036 20.661 1.00 96.75 324 TRP A CA 1
ATOM 2503 C C . TRP A 1 324 ? -7.564 17.231 21.727 1.00 96.75 324 TRP A C 1
ATOM 2505 O O . TRP A 1 324 ? -7.968 18.352 22.026 1.00 96.75 324 TRP A O 1
ATOM 2515 N N . ASN A 1 325 ? -7.938 16.139 22.393 1.00 96.81 325 ASN A N 1
ATOM 2516 C CA . ASN A 1 325 ? -8.877 16.126 23.505 1.00 96.81 325 ASN A CA 1
ATOM 2517 C C . ASN A 1 325 ? -8.236 16.448 24.869 1.00 96.81 325 ASN A C 1
ATOM 2519 O O . ASN A 1 325 ? -8.864 16.205 25.891 1.00 96.81 325 ASN A O 1
ATOM 2523 N N . ASN A 1 326 ? -7.027 17.020 24.933 1.00 97.31 326 ASN A N 1
ATOM 2524 C CA . ASN A 1 326 ? -6.344 17.414 26.180 1.00 97.31 326 ASN A CA 1
ATOM 2525 C C . ASN A 1 326 ? -6.083 16.275 27.192 1.00 97.31 326 ASN A C 1
ATOM 2527 O O . ASN A 1 326 ? -5.949 16.532 28.389 1.00 97.31 326 ASN A O 1
ATOM 2531 N N . VAL A 1 327 ? -5.997 15.020 26.747 1.00 98.31 327 VAL A N 1
ATOM 2532 C CA . VAL A 1 327 ? -5.557 13.902 27.595 1.00 98.31 327 VAL A CA 1
ATOM 2533 C C . VAL A 1 327 ? -4.050 14.004 27.815 1.00 98.31 327 VAL A C 1
ATOM 2535 O O . VAL A 1 327 ? -3.278 14.122 26.863 1.00 98.31 327 VAL A O 1
ATOM 2538 N N . SER A 1 328 ? -3.605 13.935 29.071 1.00 97.94 328 SER A N 1
ATOM 2539 C CA . SER A 1 328 ? -2.174 13.968 29.375 1.00 97.94 328 SER A CA 1
ATOM 2540 C C . SER A 1 328 ? -1.477 12.666 28.956 1.00 97.94 328 SER A C 1
ATOM 2542 O O . SER A 1 328 ? -2.072 11.586 28.968 1.00 97.94 328 SER A O 1
ATOM 2544 N N . TYR A 1 329 ? -0.176 12.734 28.645 1.00 98.12 329 TYR A N 1
ATOM 2545 C CA . TYR A 1 329 ? 0.627 11.532 28.379 1.00 98.12 329 TYR A CA 1
ATOM 2546 C C . TYR A 1 329 ? 0.550 10.518 29.533 1.00 98.12 329 TYR A C 1
ATOM 2548 O O . TYR A 1 329 ? 0.452 9.316 29.291 1.00 98.12 329 TYR A O 1
ATOM 2556 N N . ASN A 1 330 ? 0.571 10.991 30.784 1.00 98.56 330 ASN A N 1
ATOM 2557 C CA . ASN A 1 330 ? 0.548 10.120 31.960 1.00 98.56 330 ASN A CA 1
ATOM 2558 C C . ASN A 1 330 ? -0.797 9.403 32.120 1.00 98.56 330 ASN A C 1
ATOM 2560 O O . ASN A 1 330 ? -0.809 8.220 32.464 1.00 98.56 330 ASN A O 1
ATOM 2564 N N . ASP A 1 331 ? -1.911 10.073 31.828 1.00 98.62 331 ASP A N 1
ATOM 2565 C CA . ASP A 1 331 ? -3.236 9.450 31.888 1.00 98.62 331 ASP A CA 1
ATOM 2566 C C . ASP A 1 331 ? -3.407 8.432 30.761 1.00 98.62 331 ASP A C 1
ATOM 2568 O O . ASP A 1 331 ? -3.798 7.290 31.014 1.00 98.62 331 ASP A O 1
ATOM 2572 N N . LEU A 1 332 ? -3.021 8.794 29.530 1.00 98.69 332 LEU A N 1
ATOM 2573 C CA . LEU A 1 332 ? -3.035 7.867 28.399 1.00 98.69 332 LEU A CA 1
ATOM 2574 C C . LEU A 1 332 ? -2.166 6.636 28.692 1.00 98.69 332 LEU A C 1
ATOM 2576 O O . LEU A 1 332 ? -2.610 5.503 28.504 1.00 98.69 332 LEU A O 1
ATOM 2580 N N . LYS A 1 333 ? -0.953 6.843 29.218 1.00 98.69 333 LYS A N 1
ATOM 2581 C CA . LYS A 1 333 ? -0.051 5.760 29.625 1.00 98.69 333 LYS A CA 1
ATOM 2582 C C . LYS A 1 333 ? -0.667 4.884 30.717 1.00 98.69 333 LYS A C 1
ATOM 2584 O O . LYS A 1 333 ? -0.575 3.667 30.616 1.00 98.69 333 LYS A O 1
ATOM 2589 N N . THR A 1 334 ? -1.316 5.472 31.721 1.00 98.81 334 THR A N 1
ATOM 2590 C CA . THR A 1 334 ? -1.984 4.720 32.799 1.00 98.81 334 THR A CA 1
ATOM 2591 C C . THR A 1 334 ? -3.061 3.787 32.242 1.00 98.81 334 THR A C 1
ATOM 2593 O O . THR A 1 334 ? -3.134 2.620 32.634 1.00 98.81 334 THR A O 1
ATOM 2596 N N . CYS A 1 335 ? -3.856 4.258 31.278 1.00 98.75 335 CYS A N 1
ATOM 2597 C CA . CYS A 1 335 ? -4.876 3.442 30.616 1.00 98.75 335 CYS A CA 1
ATOM 2598 C C . CYS A 1 335 ? -4.248 2.298 29.813 1.00 98.75 335 CYS A C 1
ATOM 2600 O O . CYS A 1 335 ? -4.631 1.140 29.972 1.00 98.75 335 CYS A O 1
ATOM 2602 N N . VAL A 1 336 ? -3.237 2.611 28.995 1.00 98.81 336 VAL A N 1
ATOM 2603 C CA . VAL A 1 336 ? -2.502 1.625 28.189 1.00 98.81 336 VAL A CA 1
ATOM 2604 C C . VAL A 1 336 ? -1.878 0.548 29.080 1.00 98.81 336 VAL A C 1
ATOM 2606 O O . VAL A 1 336 ? -2.077 -0.638 28.830 1.00 98.81 336 VAL A O 1
ATOM 2609 N N . ASP A 1 337 ? -1.184 0.934 30.152 1.00 98.81 337 ASP A N 1
ATOM 2610 C CA . ASP A 1 337 ? -0.563 -0.004 31.094 1.00 98.81 337 ASP A CA 1
ATOM 2611 C C . ASP A 1 337 ? -1.615 -0.886 31.789 1.00 98.81 337 ASP A C 1
ATOM 2613 O O . ASP A 1 337 ? -1.416 -2.092 31.954 1.00 98.81 337 ASP A O 1
ATOM 2617 N N . THR A 1 338 ? -2.771 -0.315 32.143 1.00 98.88 338 THR A N 1
ATOM 2618 C CA . THR A 1 338 ? -3.896 -1.064 32.724 1.00 98.88 338 THR A CA 1
ATOM 2619 C C . THR A 1 338 ? -4.411 -2.127 31.749 1.00 98.88 338 THR A C 1
ATOM 2621 O O . THR A 1 338 ? -4.551 -3.294 32.125 1.00 98.88 338 THR A O 1
ATOM 2624 N N . ILE A 1 339 ? -4.610 -1.772 30.475 1.00 98.81 339 ILE A N 1
ATOM 2625 C CA . ILE A 1 339 ? -5.045 -2.725 29.447 1.00 98.81 339 ILE A CA 1
ATOM 2626 C C . ILE A 1 339 ? -3.979 -3.802 29.226 1.00 98.81 339 ILE A C 1
ATOM 2628 O O . ILE A 1 339 ? -4.303 -4.986 29.270 1.00 98.81 339 ILE A O 1
ATOM 2632 N N . LYS A 1 340 ? -2.704 -3.429 29.047 1.00 98.62 340 LYS A N 1
ATOM 2633 C CA . LYS A 1 340 ? -1.615 -4.385 28.777 1.00 98.62 340 LYS A CA 1
ATOM 2634 C C . LYS A 1 340 ? -1.327 -5.312 29.957 1.00 98.62 340 LYS A C 1
ATOM 2636 O O . LYS A 1 340 ? -0.971 -6.464 29.730 1.00 98.62 340 LYS A O 1
ATOM 2641 N N . SER A 1 341 ? -1.502 -4.853 31.198 1.00 98.62 341 SER A N 1
ATOM 2642 C CA . SER A 1 341 ? -1.384 -5.723 32.378 1.00 98.62 341 SER A CA 1
ATOM 2643 C C . SER A 1 341 ? -2.500 -6.772 32.448 1.00 98.62 341 SER A C 1
ATOM 2645 O O . SER A 1 341 ? -2.264 -7.883 32.915 1.00 98.62 341 SER A O 1
ATOM 2647 N N . THR A 1 342 ? -3.690 -6.445 31.934 1.00 98.75 342 THR A N 1
ATOM 2648 C CA . THR A 1 342 ? -4.850 -7.348 31.911 1.00 98.75 342 THR A CA 1
ATOM 2649 C C . THR A 1 342 ? -4.820 -8.285 30.698 1.00 98.75 342 THR A C 1
ATOM 2651 O O . THR A 1 342 ? -5.057 -9.485 30.822 1.00 98.75 342 THR A O 1
ATOM 2654 N N . PHE A 1 343 ? -4.505 -7.746 29.518 1.00 98.62 343 PHE A N 1
ATOM 2655 C CA . PHE A 1 343 ? -4.529 -8.434 28.228 1.00 98.62 343 PHE A CA 1
ATOM 2656 C C . PHE A 1 343 ? -3.223 -8.194 27.453 1.00 98.62 343 PHE A C 1
ATOM 2658 O O . PHE A 1 343 ? -3.209 -7.469 26.455 1.00 98.62 343 PHE A O 1
ATOM 2665 N N . PRO A 1 344 ? -2.100 -8.811 27.862 1.00 98.25 344 PRO A N 1
ATOM 2666 C CA . PRO A 1 344 ? -0.788 -8.523 27.276 1.00 98.25 344 PRO A CA 1
ATOM 2667 C C . PRO A 1 344 ? -0.689 -8.861 25.781 1.00 98.25 344 PRO A C 1
ATOM 2669 O O . PRO A 1 344 ? 0.089 -8.236 25.059 1.00 98.25 344 PRO A O 1
ATOM 2672 N N . SER A 1 345 ? -1.484 -9.824 25.304 1.00 98.19 345 SER A N 1
ATOM 2673 C CA . SER A 1 345 ? -1.495 -10.281 23.910 1.00 98.19 345 SER A CA 1
ATOM 2674 C C . SER A 1 345 ? -2.493 -9.553 23.008 1.00 98.19 345 SER A C 1
ATOM 2676 O O . SER A 1 345 ? -2.405 -9.707 21.791 1.00 98.19 345 SER A O 1
ATOM 2678 N N . ILE A 1 346 ? -3.434 -8.783 23.568 1.00 98.62 346 ILE A N 1
ATOM 2679 C CA . ILE A 1 346 ? -4.397 -8.020 22.769 1.00 98.62 346 ILE A CA 1
ATOM 2680 C C . ILE A 1 346 ? -3.775 -6.649 22.452 1.00 98.62 346 ILE A C 1
ATOM 2682 O O . ILE A 1 346 ? -3.274 -5.983 23.367 1.00 98.62 346 ILE A O 1
ATOM 2686 N N . PRO A 1 347 ? -3.758 -6.232 21.175 1.00 98.69 347 PRO A N 1
ATOM 2687 C CA . PRO A 1 347 ? -3.231 -4.935 20.779 1.00 98.69 347 PRO A CA 1
ATOM 2688 C C . PRO A 1 347 ? -4.001 -3.758 21.384 1.00 98.69 347 PRO A C 1
ATOM 2690 O O . PRO A 1 347 ? -5.228 -3.799 21.506 1.00 98.69 347 PRO A O 1
ATOM 2693 N N . VAL A 1 348 ? -3.282 -2.685 21.708 1.00 98.81 348 VAL A N 1
ATOM 2694 C CA . VAL A 1 348 ? -3.863 -1.383 22.065 1.00 98.81 348 VAL A CA 1
ATOM 2695 C C . VAL A 1 348 ? -3.647 -0.394 20.925 1.00 98.81 348 VAL A C 1
ATOM 2697 O O . VAL A 1 348 ? -2.525 -0.245 20.439 1.00 98.81 348 VAL A O 1
ATOM 2700 N N . MET A 1 349 ? -4.720 0.282 20.515 1.00 98.75 349 MET A N 1
ATOM 2701 C CA . MET A 1 349 ? -4.752 1.252 19.428 1.00 98.75 349 MET A CA 1
ATOM 2702 C C . MET A 1 349 ? -5.012 2.672 19.937 1.00 98.75 349 MET A C 1
ATOM 2704 O O . MET A 1 349 ? -5.848 2.887 20.819 1.00 98.75 349 MET A O 1
ATOM 2708 N N . VAL A 1 350 ? -4.311 3.634 19.338 1.00 98.44 350 VAL A N 1
ATOM 2709 C CA . VAL A 1 350 ? -4.539 5.075 19.493 1.00 98.44 350 VAL A CA 1
ATOM 2710 C C . VAL A 1 350 ? -4.529 5.722 18.110 1.00 98.44 350 VAL A C 1
ATOM 2712 O O . VAL A 1 350 ? -3.623 5.465 17.320 1.00 98.44 350 VAL A O 1
ATOM 2715 N N . VAL A 1 351 ? -5.510 6.572 17.819 1.00 98.25 351 VAL A N 1
ATOM 2716 C CA . VAL A 1 351 ? -5.509 7.440 16.631 1.00 98.25 351 VAL A CA 1
ATOM 2717 C C . VAL A 1 351 ? -5.404 8.883 17.095 1.00 98.25 351 VAL A C 1
ATOM 2719 O O . VAL A 1 351 ? -6.010 9.271 18.091 1.00 98.25 351 VAL A O 1
ATOM 2722 N N . HIS A 1 352 ? -4.584 9.663 16.403 1.00 98.19 352 HIS A N 1
ATOM 2723 C CA . HIS A 1 352 ? -4.332 11.063 16.711 1.00 98.19 352 HIS A CA 1
ATOM 2724 C C . HIS A 1 352 ? -4.872 11.980 15.610 1.00 98.19 352 HIS A C 1
ATOM 2726 O O . HIS A 1 352 ? -4.521 11.790 14.450 1.00 98.19 352 HIS A O 1
ATOM 2732 N N . ALA A 1 353 ? -5.562 13.053 15.991 1.00 96.31 353 ALA A N 1
ATOM 2733 C CA . ALA A 1 353 ? -5.893 14.130 15.064 1.00 96.31 353 ALA A CA 1
ATOM 2734 C C . ALA A 1 353 ? -4.663 14.908 14.609 1.00 96.31 353 ALA A C 1
ATOM 2736 O O . ALA A 1 353 ? -3.760 15.223 15.397 1.00 96.31 353 ALA A O 1
ATOM 2737 N N . VAL A 1 354 ? -4.684 15.352 13.358 1.00 94.56 354 VAL A N 1
ATOM 2738 C CA . VAL A 1 354 ? -3.929 16.538 12.934 1.00 94.56 354 VAL A CA 1
ATOM 2739 C C . VAL A 1 354 ? -4.571 17.766 13.604 1.00 94.56 354 VAL A C 1
ATOM 2741 O O . VAL A 1 354 ? -5.778 17.950 13.476 1.00 94.56 354 VAL A O 1
ATOM 2744 N N . PRO A 1 355 ? -3.818 18.612 14.345 1.00 95.12 355 PRO A N 1
ATOM 2745 C CA . PRO A 1 355 ? -2.386 18.899 14.220 1.00 95.12 355 PRO A CA 1
ATOM 2746 C C . PRO A 1 355 ? -1.471 18.243 15.272 1.00 95.12 355 PRO A C 1
ATOM 2748 O O . PRO A 1 355 ? -0.314 18.641 15.391 1.00 95.12 355 PRO A O 1
ATOM 2751 N N . SER A 1 356 ? -1.931 17.248 16.037 1.00 96.38 356 SER A N 1
ATOM 2752 C CA . SER A 1 356 ? -1.107 16.616 17.088 1.00 96.38 356 SER A CA 1
ATOM 2753 C C . SER A 1 356 ? 0.081 15.816 16.530 1.00 96.38 356 SER A C 1
ATOM 2755 O O . SER A 1 356 ? 1.030 15.527 17.261 1.00 96.38 356 SER A O 1
ATOM 2757 N N . ILE A 1 357 ? 0.067 15.482 15.235 1.00 97.31 357 ILE A N 1
ATOM 2758 C CA . ILE A 1 357 ? 1.170 14.805 14.542 1.00 97.31 357 ILE A CA 1
ATOM 2759 C C . ILE A 1 357 ? 2.346 15.766 14.344 1.00 97.31 357 ILE A C 1
ATOM 2761 O O . ILE A 1 357 ? 2.397 16.542 13.389 1.00 97.31 357 ILE A O 1
ATOM 2765 N N . THR A 1 358 ? 3.320 15.689 15.247 1.00 96.56 358 THR A N 1
ATOM 2766 C CA . THR A 1 358 ? 4.555 16.482 15.213 1.00 96.56 358 THR A CA 1
ATOM 2767 C C . THR A 1 358 ? 5.770 15.589 15.486 1.00 96.56 358 THR A C 1
ATOM 2769 O O . THR A 1 358 ? 5.605 14.516 16.067 1.00 96.56 358 THR A O 1
ATOM 2772 N N . PRO A 1 359 ? 7.004 16.022 15.161 1.00 96.62 359 PRO A N 1
ATOM 2773 C CA . PRO A 1 359 ? 8.220 15.277 15.514 1.00 96.62 359 PRO A CA 1
ATOM 2774 C C . PRO A 1 359 ? 8.430 15.056 17.023 1.00 96.62 359 PRO A C 1
ATOM 2776 O O . PRO A 1 359 ? 9.292 14.276 17.413 1.00 96.62 359 PRO A O 1
ATOM 2779 N N . TRP A 1 360 ? 7.663 15.749 17.870 1.00 96.44 360 TRP A N 1
ATOM 2780 C CA . TRP A 1 360 ? 7.721 15.658 19.332 1.00 96.44 360 TRP A CA 1
ATOM 2781 C C . TRP A 1 360 ? 6.585 14.816 19.919 1.00 96.44 360 TRP A C 1
ATOM 2783 O O . TRP A 1 360 ? 6.470 14.714 21.140 1.00 96.44 360 TRP A O 1
ATOM 2793 N N . LEU A 1 361 ? 5.725 14.240 19.072 1.00 96.81 361 LEU A N 1
ATOM 2794 C CA . LEU A 1 361 ? 4.651 13.357 19.502 1.00 96.81 361 LEU A CA 1
ATOM 2795 C C . LEU A 1 361 ? 5.242 12.160 20.256 1.00 96.81 361 LEU A C 1
ATOM 2797 O O . LEU A 1 361 ? 6.023 11.387 19.705 1.00 96.81 361 LEU A O 1
ATOM 2801 N N . VAL A 1 362 ? 4.824 11.976 21.507 1.00 96.44 362 VAL A N 1
ATOM 2802 C CA . VAL A 1 362 ? 5.206 10.812 22.312 1.00 96.44 362 VAL A CA 1
ATOM 2803 C C . VAL A 1 362 ? 4.019 9.867 22.396 1.00 96.44 362 VAL A C 1
ATOM 2805 O O . VAL A 1 362 ? 2.970 10.232 22.919 1.00 96.44 362 VAL A O 1
ATOM 2808 N N . THR A 1 363 ? 4.181 8.639 21.912 1.00 97.12 363 THR A N 1
ATOM 2809 C CA . THR A 1 363 ? 3.189 7.573 22.111 1.00 97.12 363 THR A CA 1
ATOM 2810 C C . THR A 1 363 ? 3.647 6.675 23.261 1.00 97.12 363 THR A C 1
ATOM 2812 O O . THR A 1 363 ? 4.813 6.270 23.258 1.00 97.12 363 THR A O 1
ATOM 2815 N N . PRO A 1 364 ? 2.790 6.326 24.243 1.00 98.12 364 PRO A N 1
ATOM 2816 C CA . PRO A 1 364 ? 3.171 5.379 25.284 1.00 98.12 364 PRO A CA 1
ATOM 2817 C C . PRO A 1 364 ? 3.691 4.059 24.687 1.00 98.12 364 PRO A C 1
ATOM 2819 O O . PRO A 1 364 ? 3.083 3.532 23.753 1.00 98.12 364 PRO A O 1
ATOM 2822 N N . PRO A 1 365 ? 4.779 3.479 25.224 1.00 97.06 365 PRO A N 1
ATOM 2823 C CA . PRO A 1 365 ? 5.449 2.325 24.613 1.00 97.06 365 PRO A CA 1
ATOM 2824 C C . PRO A 1 365 ? 4.593 1.048 24.579 1.00 97.06 365 PRO A C 1
ATOM 2826 O O . PRO A 1 365 ? 4.879 0.144 23.798 1.00 97.06 365 PRO A O 1
ATOM 2829 N N . GLY A 1 366 ? 3.558 0.970 25.425 1.00 98.00 366 GLY A N 1
ATOM 2830 C CA . GLY A 1 366 ? 2.597 -0.134 25.445 1.00 98.00 366 GLY A CA 1
ATOM 2831 C C . GLY A 1 366 ? 1.504 -0.050 24.374 1.00 98.00 366 GLY A C 1
ATOM 2832 O O . GLY A 1 366 ? 0.736 -0.997 24.245 1.00 98.00 366 GLY A O 1
ATOM 2833 N N . VAL A 1 367 ? 1.409 1.055 23.624 1.00 98.56 367 VAL A N 1
ATOM 2834 C CA . VAL A 1 367 ? 0.516 1.148 22.460 1.00 98.56 367 VAL A CA 1
ATOM 2835 C C . VAL A 1 367 ? 1.127 0.331 21.333 1.00 98.56 367 VAL A C 1
ATOM 2837 O O . VAL A 1 367 ? 2.278 0.560 20.966 1.00 98.56 367 VAL A O 1
ATOM 2840 N N . ASP A 1 368 ? 0.357 -0.597 20.776 1.00 98.62 368 ASP A N 1
ATOM 2841 C CA . ASP A 1 368 ? 0.803 -1.479 19.701 1.00 98.62 368 ASP A CA 1
ATOM 2842 C C . ASP A 1 368 ? 0.536 -0.849 18.325 1.00 98.62 368 ASP A C 1
ATOM 2844 O O . ASP A 1 368 ? 1.365 -0.951 17.416 1.00 98.62 368 ASP A O 1
ATOM 2848 N N . TRP A 1 369 ? -0.618 -0.191 18.171 1.00 98.56 369 TRP A N 1
ATOM 2849 C CA . TRP A 1 369 ? -1.114 0.359 16.910 1.00 98.56 369 TRP A CA 1
ATOM 2850 C C . TRP A 1 369 ? -1.342 1.860 17.022 1.00 98.56 369 TRP A C 1
ATOM 2852 O O . TRP A 1 369 ? -2.054 2.324 17.910 1.00 98.56 369 TRP A O 1
ATOM 2862 N N . VAL A 1 370 ? -0.760 2.618 16.100 1.00 98.56 370 VAL A N 1
ATOM 2863 C CA . VAL A 1 370 ? -0.877 4.074 16.085 1.00 98.56 370 VAL A CA 1
ATOM 2864 C C . VAL A 1 370 ? -1.383 4.511 14.727 1.00 98.56 370 VAL A C 1
ATOM 2866 O O . VAL A 1 370 ? -0.805 4.142 13.708 1.00 98.56 370 VAL A O 1
ATOM 2869 N N . GLY A 1 371 ? -2.462 5.279 14.712 1.00 98.12 371 GLY A N 1
ATOM 2870 C CA . GLY A 1 371 ? -3.006 5.887 13.509 1.00 98.12 371 GLY A CA 1
ATOM 2871 C C . GLY A 1 371 ? -3.119 7.395 13.634 1.00 98.12 371 GLY A C 1
ATOM 2872 O O . GLY A 1 371 ? -2.827 7.989 14.675 1.00 98.12 371 GLY A O 1
ATOM 2873 N N . PHE A 1 372 ? -3.560 8.010 12.551 1.00 97.69 372 PHE A N 1
ATOM 2874 C CA . PHE A 1 372 ? -3.951 9.407 12.524 1.00 97.69 372 PHE A CA 1
ATOM 2875 C C . PHE A 1 372 ? -5.056 9.595 11.497 1.00 97.69 372 PHE A C 1
ATOM 2877 O O . PHE A 1 372 ? -5.094 8.878 10.493 1.00 97.69 372 PHE A O 1
ATOM 2884 N N . ASP A 1 373 ? -5.927 10.555 11.747 1.00 93.81 373 ASP A N 1
ATOM 2885 C CA . ASP A 1 373 ? -6.966 10.985 10.831 1.00 93.81 373 ASP A CA 1
ATOM 2886 C C . ASP A 1 373 ? -6.623 12.375 10.274 1.00 93.81 373 ASP A C 1
ATOM 2888 O O . ASP A 1 373 ? -6.079 13.256 10.947 1.00 93.81 373 ASP A O 1
ATOM 2892 N N . HIS A 1 374 ? -6.849 12.538 8.971 1.00 94.38 374 HIS A N 1
ATOM 2893 C CA . HIS A 1 374 ? -6.608 13.791 8.264 1.00 94.38 374 HIS A CA 1
ATOM 2894 C C . HIS A 1 374 ? -7.516 13.892 7.046 1.00 94.38 374 HIS A C 1
ATOM 2896 O O . HIS A 1 374 ? -7.537 13.001 6.197 1.00 94.38 374 HIS A O 1
ATOM 2902 N N . THR A 1 375 ? -8.219 15.015 6.920 1.00 91.31 375 THR A N 1
ATOM 2903 C CA . THR A 1 375 ? -9.172 15.265 5.825 1.00 91.31 375 THR A CA 1
ATOM 2904 C C . THR A 1 375 ? -8.577 16.105 4.688 1.00 91.31 375 THR A C 1
ATOM 2906 O O . THR A 1 375 ? -9.300 16.630 3.841 1.00 91.31 375 THR A O 1
ATOM 2909 N N . GLY A 1 376 ? -7.260 16.330 4.698 1.00 91.94 376 GLY A N 1
ATOM 2910 C CA . GLY A 1 376 ? -6.554 17.060 3.644 1.00 91.94 376 GLY A CA 1
ATOM 2911 C C . GLY A 1 376 ? -6.081 16.168 2.486 1.00 91.94 376 GLY A C 1
ATOM 2912 O O . GLY A 1 376 ? -6.357 14.967 2.453 1.00 91.94 376 GLY A O 1
ATOM 2913 N N . PRO A 1 377 ? -5.357 16.747 1.510 1.00 89.00 377 PRO A N 1
ATOM 2914 C CA . PRO A 1 377 ? -4.899 16.019 0.331 1.00 89.00 377 PRO A CA 1
ATOM 2915 C C . PRO A 1 377 ? -3.877 14.933 0.689 1.00 89.00 377 PRO A C 1
ATOM 2917 O O . PRO A 1 377 ? -3.131 15.053 1.665 1.00 89.00 377 PRO A O 1
ATOM 2920 N N . MET A 1 378 ? -3.778 13.906 -0.158 1.00 90.62 378 MET A N 1
ATOM 2921 C CA . MET A 1 378 ? -2.891 12.752 0.041 1.00 90.62 378 MET A CA 1
ATOM 2922 C C . MET A 1 378 ? -1.418 13.131 0.267 1.00 90.62 378 MET A C 1
ATOM 2924 O O . MET A 1 378 ? -0.726 12.485 1.047 1.00 90.62 378 MET A O 1
ATOM 2928 N N . SER A 1 379 ? -0.930 14.218 -0.338 1.00 82.88 379 SER A N 1
ATOM 2929 C CA . SER A 1 379 ? 0.435 14.713 -0.097 1.00 82.88 379 SER A CA 1
ATOM 2930 C C . SER A 1 379 ? 0.693 15.059 1.377 1.00 82.88 379 SER A C 1
ATOM 2932 O O . SER A 1 379 ? 1.778 14.795 1.898 1.00 82.88 379 SER A O 1
ATOM 2934 N N . GLN A 1 380 ? -0.310 15.589 2.081 1.00 92.56 380 GLN A N 1
ATOM 2935 C CA . GLN A 1 380 ? -0.223 15.856 3.516 1.00 92.56 380 GLN A CA 1
ATOM 2936 C C . GLN A 1 380 ? -0.343 14.569 4.334 1.00 92.56 380 GLN A C 1
ATOM 2938 O O . GLN A 1 380 ? 0.410 14.399 5.287 1.00 92.56 380 GLN A O 1
ATOM 2943 N N . VAL A 1 381 ? -1.214 13.635 3.933 1.00 93.88 381 VAL A N 1
ATOM 2944 C CA . VAL A 1 381 ? -1.316 12.300 4.555 1.00 93.88 381 VAL A CA 1
ATOM 2945 C C . VAL A 1 381 ? 0.042 11.596 4.535 1.00 93.88 381 VAL A C 1
ATOM 2947 O O . VAL A 1 381 ? 0.506 11.129 5.572 1.00 93.88 381 VAL A O 1
ATOM 2950 N N . VAL A 1 382 ? 0.730 11.593 3.389 1.00 88.50 382 VAL A N 1
ATOM 2951 C CA . VAL A 1 382 ? 2.088 11.042 3.254 1.00 88.50 382 VAL A CA 1
ATOM 2952 C C . VAL A 1 382 ? 3.071 11.754 4.191 1.00 88.50 382 VAL A C 1
ATOM 2954 O O . VAL A 1 382 ? 3.856 11.099 4.878 1.00 88.50 382 VAL A O 1
ATOM 2957 N N . SER A 1 383 ? 3.014 13.087 4.280 1.00 88.81 383 SER A N 1
ATOM 2958 C CA . SER A 1 383 ? 3.872 13.865 5.186 1.00 88.81 383 SER A CA 1
ATOM 2959 C C . SER A 1 383 ? 3.645 13.523 6.667 1.00 88.81 383 SER A C 1
ATOM 2961 O O . SER A 1 383 ? 4.607 13.370 7.428 1.00 88.81 383 SER A O 1
ATOM 2963 N N . TYR A 1 384 ? 2.389 13.378 7.092 1.00 96.38 384 TYR A N 1
ATOM 2964 C CA . TYR A 1 384 ? 2.046 12.997 8.463 1.00 96.38 384 TYR A CA 1
ATOM 2965 C C . TYR A 1 384 ? 2.408 11.545 8.760 1.00 96.38 384 TYR A C 1
ATOM 2967 O O . TYR A 1 384 ? 2.992 11.280 9.808 1.00 96.38 384 TYR A O 1
ATOM 2975 N N . ALA A 1 385 ? 2.188 10.625 7.818 1.00 94.19 385 ALA A N 1
ATOM 2976 C CA . ALA A 1 385 ? 2.644 9.243 7.934 1.00 94.19 385 ALA A CA 1
ATOM 2977 C C . ALA A 1 385 ? 4.170 9.165 8.110 1.00 94.19 385 ALA A C 1
ATOM 2979 O O . ALA A 1 385 ? 4.653 8.424 8.963 1.00 94.19 385 ALA A O 1
ATOM 2980 N N . ASN A 1 386 ? 4.936 9.975 7.368 1.00 89.12 386 ASN A N 1
ATOM 2981 C CA . ASN A 1 386 ? 6.393 10.050 7.506 1.00 89.12 386 ASN A CA 1
ATOM 2982 C C . ASN A 1 386 ? 6.827 10.602 8.873 1.00 89.12 386 ASN A C 1
ATOM 2984 O O . ASN A 1 386 ? 7.781 10.093 9.462 1.00 89.12 386 ASN A O 1
ATOM 2988 N N . THR A 1 387 ? 6.120 11.613 9.388 1.00 94.38 387 THR A N 1
ATOM 2989 C CA . THR A 1 387 ? 6.383 12.184 10.718 1.00 94.38 387 THR A CA 1
ATOM 2990 C C . THR A 1 387 ? 6.064 11.171 11.810 1.00 94.38 387 THR A C 1
ATOM 2992 O O . THR A 1 387 ? 6.891 10.923 12.677 1.00 94.38 387 THR A O 1
ATOM 2995 N N . LEU A 1 388 ? 4.906 10.516 11.743 1.00 94.94 388 LEU A N 1
ATOM 2996 C CA . LEU A 1 388 ? 4.544 9.486 12.706 1.00 94.94 388 LEU A CA 1
ATOM 2997 C C . LEU A 1 388 ? 5.544 8.322 12.651 1.00 94.94 388 LEU A C 1
ATOM 2999 O O . LEU A 1 388 ? 6.039 7.876 13.680 1.00 94.94 388 LEU A O 1
ATOM 3003 N N . ARG A 1 389 ? 5.960 7.886 11.455 1.00 92.94 389 ARG A N 1
ATOM 3004 C CA . ARG A 1 389 ? 6.977 6.834 11.291 1.00 92.94 389 ARG A CA 1
ATOM 3005 C C . ARG A 1 389 ? 8.272 7.134 12.053 1.00 92.94 389 ARG A C 1
ATOM 3007 O O . ARG A 1 389 ? 8.866 6.190 12.584 1.00 92.94 389 ARG A O 1
ATOM 3014 N N . SER A 1 390 ? 8.714 8.394 12.101 1.00 92.69 390 SER A N 1
ATOM 3015 C CA . SER A 1 390 ? 9.952 8.776 12.792 1.00 92.69 390 SER A CA 1
ATOM 3016 C C . SER A 1 390 ? 9.815 8.816 14.316 1.00 92.69 390 SER A C 1
ATOM 3018 O O . SER A 1 390 ? 10.826 8.693 15.004 1.00 92.69 390 SER A O 1
ATOM 3020 N N . THR A 1 391 ? 8.593 8.917 14.851 1.00 94.62 391 THR A N 1
ATOM 3021 C CA . THR A 1 391 ? 8.331 8.919 16.300 1.00 94.62 391 THR A CA 1
ATOM 3022 C C . THR A 1 391 ? 7.970 7.537 16.853 1.00 94.62 391 THR A C 1
ATOM 3024 O O . THR A 1 391 ? 8.065 7.319 18.060 1.00 94.62 391 THR A O 1
ATOM 3027 N N . LEU A 1 392 ? 7.548 6.593 16.002 1.00 94.06 392 LEU A N 1
ATOM 3028 C CA . LEU A 1 392 ? 7.125 5.254 16.425 1.00 94.06 392 LEU A CA 1
ATOM 3029 C C . LEU A 1 392 ? 8.292 4.348 16.831 1.00 94.06 392 LEU A C 1
ATOM 3031 O O . LEU A 1 392 ? 9.216 4.112 16.044 1.00 94.06 392 LEU A O 1
ATOM 3035 N N . ALA A 1 393 ? 8.162 3.699 17.990 1.00 94.50 393 ALA A N 1
ATOM 3036 C CA . ALA A 1 393 ? 9.079 2.648 18.421 1.00 94.50 393 ALA A CA 1
ATOM 3037 C C . ALA A 1 393 ? 9.025 1.416 17.482 1.00 94.50 393 ALA A C 1
ATOM 3039 O O . ALA A 1 393 ? 8.016 1.194 16.804 1.00 94.50 393 ALA A O 1
ATOM 3040 N N . PRO A 1 394 ? 10.082 0.578 17.418 1.00 91.75 394 PRO A N 1
ATOM 3041 C CA . PRO A 1 394 ? 10.159 -0.531 16.456 1.00 91.75 394 PRO A CA 1
ATOM 3042 C C . PRO A 1 394 ? 9.019 -1.558 16.546 1.00 91.75 394 PRO A C 1
ATOM 3044 O O . PRO A 1 394 ? 8.637 -2.153 15.536 1.00 91.75 394 PRO A O 1
ATOM 3047 N N . ASN A 1 395 ? 8.468 -1.772 17.745 1.00 92.06 395 ASN A N 1
ATOM 3048 C CA . ASN A 1 395 ? 7.343 -2.678 17.983 1.00 92.06 395 ASN A CA 1
ATOM 3049 C C . ASN A 1 395 ? 5.995 -2.096 17.533 1.00 92.06 395 ASN A C 1
ATOM 3051 O O . ASN A 1 395 ? 5.068 -2.862 17.281 1.00 92.06 395 ASN A O 1
ATOM 3055 N N . GLN A 1 396 ? 5.891 -0.773 17.404 1.00 97.19 396 GLN A N 1
ATOM 3056 C CA . GLN A 1 396 ? 4.648 -0.097 17.049 1.00 97.19 396 GLN A CA 1
ATOM 3057 C C . GLN A 1 396 ? 4.395 -0.169 15.545 1.00 97.19 396 GLN A C 1
ATOM 3059 O O . GLN A 1 396 ? 5.309 -0.007 14.722 1.00 97.19 396 GLN A O 1
ATOM 3064 N N . LYS A 1 397 ? 3.134 -0.414 15.192 1.00 97.19 397 LYS A N 1
ATOM 3065 C CA . LYS A 1 397 ? 2.651 -0.481 13.812 1.00 97.19 397 LYS A CA 1
ATOM 3066 C C . LYS A 1 397 ? 1.786 0.724 13.489 1.00 97.19 397 LYS A C 1
ATOM 3068 O O . LYS A 1 397 ? 1.064 1.232 14.342 1.00 97.19 397 LYS A O 1
ATOM 3073 N N . LEU A 1 398 ? 1.881 1.156 12.241 1.00 97.50 398 LEU A N 1
ATOM 3074 C CA . LEU A 1 398 ? 1.133 2.274 11.704 1.00 97.50 398 LEU A CA 1
ATOM 3075 C C . LEU A 1 398 ? -0.219 1.779 11.176 1.00 97.50 398 LEU A C 1
ATOM 3077 O O . LEU A 1 398 ? -0.331 0.680 10.627 1.00 97.50 398 LEU A O 1
ATOM 3081 N N . TRP A 1 399 ? -1.237 2.605 11.343 1.00 98.12 399 TRP A N 1
ATOM 3082 C CA . TRP A 1 399 ? -2.547 2.466 10.729 1.00 98.12 399 TRP A CA 1
ATOM 3083 C C . TRP A 1 399 ? -2.864 3.740 9.966 1.00 98.12 399 TRP A C 1
ATOM 3085 O O . TRP A 1 399 ? -2.526 4.834 10.417 1.00 98.12 399 TRP A O 1
ATOM 3095 N N . LEU A 1 400 ? -3.518 3.598 8.820 1.00 97.94 400 LEU A N 1
ATOM 3096 C CA . LEU A 1 400 ? -4.121 4.744 8.154 1.00 97.94 400 LEU A CA 1
ATOM 3097 C C . LEU A 1 400 ? -5.622 4.744 8.426 1.00 97.94 400 LEU A C 1
ATOM 3099 O O . LEU A 1 400 ? -6.231 3.684 8.588 1.00 97.94 400 LEU A O 1
ATOM 3103 N N . VAL A 1 401 ? -6.204 5.936 8.449 1.00 97.81 401 VAL A N 1
ATOM 3104 C CA . VAL A 1 401 ? -7.636 6.146 8.660 1.00 97.81 401 VAL A CA 1
ATOM 3105 C C . VAL A 1 401 ? -8.191 6.820 7.404 1.00 97.81 401 VAL A C 1
ATOM 3107 O O . VAL A 1 401 ? -8.258 8.050 7.351 1.00 97.81 401 VAL A O 1
ATOM 3110 N N . PRO A 1 402 ? -8.486 6.054 6.331 1.00 97.19 402 PRO A N 1
ATOM 3111 C CA . PRO A 1 402 ? -9.033 6.626 5.111 1.00 97.19 402 PRO A CA 1
ATOM 3112 C C . PRO A 1 402 ? -10.360 7.308 5.400 1.00 97.19 402 PRO A C 1
ATOM 3114 O O . PRO A 1 402 ? -11.172 6.818 6.180 1.00 97.19 402 PRO A O 1
ATOM 3117 N N . GLN A 1 403 ? -10.603 8.431 4.747 1.00 93.19 403 GLN A N 1
ATOM 3118 C CA . GLN A 1 403 ? -11.882 9.105 4.853 1.00 93.19 403 GLN A CA 1
ATOM 3119 C C . GLN A 1 403 ? -12.915 8.447 3.928 1.00 93.19 403 GLN A C 1
ATOM 3121 O O . GLN A 1 403 ? -12.623 8.150 2.774 1.00 93.19 403 GLN A O 1
ATOM 3126 N N . ALA A 1 404 ? -14.137 8.290 4.423 1.00 95.06 404 ALA A N 1
ATOM 3127 C CA . ALA A 1 404 ? -15.281 7.673 3.754 1.00 95.06 404 ALA A CA 1
ATOM 3128 C C . ALA A 1 404 ? -16.507 8.611 3.721 1.00 95.06 404 ALA A C 1
ATOM 3130 O O . ALA A 1 404 ? -17.654 8.177 3.764 1.00 95.06 404 ALA A O 1
ATOM 3131 N N . ARG A 1 405 ? -16.259 9.927 3.687 1.00 95.00 405 ARG A N 1
ATOM 3132 C CA . ARG A 1 405 ? -17.278 10.987 3.590 1.00 95.00 405 ARG A CA 1
ATOM 3133 C C . ARG A 1 405 ? -16.772 12.170 2.771 1.00 95.00 405 ARG A C 1
ATOM 3135 O O . ARG A 1 405 ? -15.563 12.347 2.667 1.00 95.00 405 ARG A O 1
ATOM 3142 N N . ARG A 1 406 ? -17.652 13.028 2.255 1.00 94.69 406 ARG A N 1
ATOM 3143 C CA . ARG A 1 406 ? -17.275 14.263 1.534 1.00 94.69 406 ARG A CA 1
ATOM 3144 C C . ARG A 1 406 ? -16.896 15.378 2.512 1.00 94.69 406 ARG A C 1
ATOM 3146 O O . ARG A 1 406 ? -17.763 16.050 3.057 1.00 94.69 406 ARG A O 1
ATOM 3153 N N . VAL A 1 407 ? -15.603 15.580 2.759 1.00 92.00 407 VAL A N 1
ATOM 3154 C CA . VAL A 1 407 ? -15.099 16.679 3.604 1.00 92.00 407 VAL A CA 1
ATOM 3155 C C . VAL A 1 407 ? -13.670 17.045 3.229 1.00 92.00 407 VAL A C 1
ATOM 3157 O O . VAL A 1 407 ? -12.906 16.192 2.777 1.00 92.00 407 VAL A O 1
ATOM 3160 N N . GLY A 1 408 ? -13.297 18.303 3.464 1.00 90.12 408 GLY A N 1
ATOM 3161 C CA . GLY A 1 408 ? -11.932 18.775 3.258 1.00 90.12 408 GLY A CA 1
ATOM 3162 C C . GLY A 1 408 ? -11.514 18.718 1.789 1.00 90.12 408 GLY A C 1
ATOM 3163 O O . GLY A 1 408 ? -12.132 19.366 0.948 1.00 90.12 408 GLY A O 1
ATOM 3164 N N . ALA A 1 409 ? -10.449 17.973 1.493 1.00 85.50 409 ALA A N 1
ATOM 3165 C CA . ALA A 1 409 ? -9.883 17.874 0.146 1.00 85.50 409 ALA A CA 1
ATOM 3166 C C . ALA A 1 409 ? -10.724 17.037 -0.832 1.00 85.50 409 ALA A C 1
ATOM 3168 O O . ALA A 1 409 ? -10.519 17.148 -2.039 1.00 85.50 409 ALA A O 1
ATOM 3169 N N . TYR A 1 410 ? -11.660 16.225 -0.332 1.00 90.94 410 TYR A N 1
ATOM 3170 C CA . TYR A 1 410 ? -12.455 15.298 -1.138 1.00 90.94 410 TYR A CA 1
ATOM 3171 C C . TYR A 1 410 ? -13.933 15.679 -1.034 1.00 90.94 410 TYR A C 1
ATOM 3173 O O . TYR A 1 410 ? -14.579 15.432 -0.015 1.00 90.94 410 TYR A O 1
ATOM 3181 N N . THR A 1 411 ? -14.467 16.332 -2.067 1.00 93.50 411 THR A N 1
ATOM 3182 C CA . THR A 1 411 ? -15.822 16.916 -2.037 1.00 93.50 411 THR A CA 1
ATOM 3183 C C . THR A 1 411 ? -16.840 16.136 -2.863 1.00 93.50 411 THR A C 1
ATOM 3185 O O . THR A 1 411 ? -18.041 16.361 -2.714 1.00 93.50 411 THR A O 1
ATOM 3188 N N . THR A 1 412 ? -16.402 15.180 -3.685 1.00 93.25 412 THR A N 1
ATOM 3189 C CA . THR A 1 412 ? -17.283 14.298 -4.462 1.00 93.25 412 THR A CA 1
ATOM 3190 C C . THR A 1 412 ? -17.107 12.830 -4.069 1.00 93.25 412 THR A C 1
ATOM 3192 O O . THR A 1 412 ? -16.064 12.438 -3.557 1.00 93.25 412 THR A O 1
ATOM 3195 N N . ASP A 1 413 ? -18.115 11.994 -4.344 1.00 93.88 413 ASP A N 1
ATOM 3196 C CA . ASP A 1 413 ? -18.020 10.531 -4.176 1.00 93.88 413 ASP A CA 1
ATOM 3197 C C . ASP A 1 413 ? -16.808 9.946 -4.918 1.00 93.88 413 ASP A C 1
ATOM 3199 O O . ASP A 1 413 ? -16.088 9.098 -4.400 1.00 93.88 413 ASP A O 1
ATOM 3203 N N . LYS A 1 414 ? -16.529 10.464 -6.118 1.00 85.31 414 LYS A N 1
ATOM 3204 C CA . LYS A 1 414 ? -15.379 10.034 -6.909 1.00 85.31 414 LYS A CA 1
ATOM 3205 C C . LYS A 1 414 ? -14.054 10.329 -6.203 1.00 85.31 414 LYS A C 1
ATOM 3207 O O . LYS A 1 414 ? -13.177 9.467 -6.180 1.00 85.31 414 LYS A O 1
ATOM 3212 N N . ASP A 1 415 ? -13.919 11.522 -5.629 1.00 86.31 415 ASP A N 1
ATOM 3213 C CA . ASP A 1 415 ? -12.696 11.928 -4.933 1.00 86.31 415 ASP A CA 1
ATOM 3214 C C . ASP A 1 415 ? -12.467 11.066 -3.686 1.00 86.31 415 ASP A C 1
ATOM 3216 O O . ASP A 1 415 ? -11.347 10.627 -3.435 1.00 86.31 415 ASP A O 1
ATOM 3220 N N . VAL A 1 416 ? -13.531 10.765 -2.931 1.00 94.50 416 VAL A N 1
ATOM 3221 C CA . VAL A 1 416 ? -13.461 9.910 -1.734 1.00 94.50 416 VAL A CA 1
ATOM 3222 C C . VAL A 1 416 ? -13.111 8.464 -2.113 1.00 94.50 416 VAL A C 1
ATOM 3224 O O . VAL A 1 416 ? -12.229 7.857 -1.501 1.00 94.50 416 VAL A O 1
ATOM 3227 N N . ALA A 1 417 ? -13.725 7.919 -3.168 1.00 86.75 417 ALA A N 1
ATOM 3228 C CA . ALA A 1 417 ? -13.397 6.596 -3.698 1.00 86.75 417 ALA A CA 1
ATOM 3229 C C . ALA A 1 417 ? -11.923 6.491 -4.116 1.00 86.75 417 ALA A C 1
ATOM 3231 O O . ALA A 1 417 ? -11.237 5.516 -3.801 1.00 86.75 417 ALA A O 1
ATOM 3232 N N . GLN A 1 418 ? -11.411 7.513 -4.802 1.00 80.69 418 GLN A N 1
ATOM 3233 C CA . GLN A 1 418 ? -10.013 7.556 -5.209 1.00 80.69 41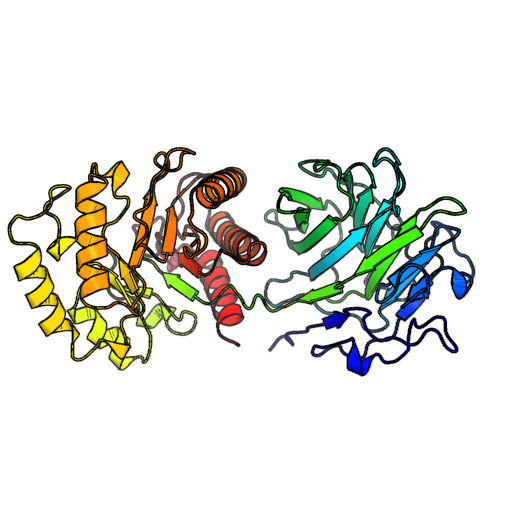8 GLN A CA 1
ATOM 3234 C C . GLN A 1 418 ? -9.076 7.706 -4.006 1.00 80.69 418 GLN A C 1
ATOM 3236 O O . GLN A 1 418 ? -8.047 7.027 -3.956 1.00 80.69 418 GLN A O 1
ATOM 3241 N N . ALA A 1 419 ? -9.422 8.555 -3.036 1.00 88.62 419 ALA A N 1
ATOM 3242 C CA . ALA A 1 419 ? -8.647 8.709 -1.813 1.00 88.62 419 ALA A CA 1
ATOM 3243 C C . ALA A 1 419 ? -8.467 7.351 -1.123 1.00 88.62 419 ALA A C 1
ATOM 3245 O O . ALA A 1 419 ? -7.345 6.994 -0.776 1.00 88.62 419 ALA A O 1
ATOM 3246 N N . ASN A 1 420 ? -9.523 6.539 -1.023 1.00 94.12 420 ASN A N 1
ATOM 3247 C CA . ASN A 1 420 ? -9.446 5.184 -0.466 1.00 94.12 420 ASN A CA 1
ATOM 3248 C C . ASN A 1 420 ? -8.428 4.293 -1.196 1.00 94.12 420 ASN A C 1
ATOM 3250 O O . ASN A 1 420 ? -7.619 3.624 -0.550 1.00 94.12 420 ASN A O 1
ATOM 3254 N N . TRP A 1 421 ? -8.381 4.341 -2.531 1.00 86.38 421 TRP A N 1
ATOM 3255 C CA . TRP A 1 421 ? -7.340 3.647 -3.296 1.00 86.38 421 TRP A CA 1
ATOM 3256 C C . TRP A 1 421 ? -5.940 4.220 -3.066 1.00 86.38 421 TRP A C 1
ATOM 3258 O O . TRP A 1 421 ? -4.976 3.468 -2.998 1.00 86.38 421 TRP A O 1
ATOM 3268 N N . GLN A 1 422 ? -5.792 5.539 -2.931 1.00 83.88 422 GLN A N 1
ATOM 3269 C CA . GLN A 1 422 ? -4.503 6.159 -2.596 1.00 83.88 422 GLN A CA 1
ATOM 3270 C C . GLN A 1 422 ? -4.016 5.757 -1.196 1.00 83.88 422 GLN A C 1
ATOM 3272 O O . GLN A 1 422 ? -2.834 5.472 -1.017 1.00 83.88 422 GLN A O 1
ATOM 3277 N N . TYR A 1 423 ? -4.917 5.687 -0.213 1.00 94.12 423 TYR A N 1
ATOM 3278 C CA . TYR A 1 423 ? -4.622 5.185 1.127 1.00 94.12 423 TYR A CA 1
ATOM 3279 C C . TYR A 1 423 ? -4.196 3.717 1.082 1.00 94.12 423 TYR A C 1
ATOM 3281 O O . TYR A 1 423 ? -3.214 3.337 1.721 1.00 94.12 423 TYR A O 1
ATOM 3289 N N . TYR A 1 424 ? -4.906 2.900 0.300 1.00 90.75 424 TYR A N 1
ATOM 3290 C CA . TYR A 1 424 ? -4.531 1.514 0.063 1.00 90.75 424 TYR A CA 1
ATOM 3291 C C . TYR A 1 424 ? -3.133 1.407 -0.543 1.00 90.75 424 TYR A C 1
ATOM 3293 O O . TYR A 1 424 ? -2.286 0.700 -0.003 1.00 90.75 424 TYR A O 1
ATOM 3301 N N . ASP A 1 425 ? -2.845 2.174 -1.589 1.00 80.38 425 ASP A N 1
ATOM 3302 C CA . ASP A 1 425 ? -1.532 2.200 -2.232 1.00 80.38 425 ASP A CA 1
ATOM 3303 C C . ASP A 1 425 ? -0.426 2.630 -1.267 1.00 80.38 425 ASP A C 1
ATOM 3305 O O . ASP A 1 425 ? 0.611 1.971 -1.192 1.00 80.38 425 ASP A O 1
ATOM 3309 N N . LEU A 1 426 ? -0.664 3.668 -0.463 1.00 84.31 426 LEU A N 1
ATOM 3310 C CA . LEU A 1 426 ? 0.273 4.097 0.570 1.00 84.31 426 LEU A CA 1
ATOM 3311 C C . LEU A 1 426 ? 0.535 2.975 1.583 1.00 84.31 426 LEU A C 1
ATOM 3313 O O . LEU A 1 426 ? 1.694 2.648 1.840 1.00 84.31 426 LEU A O 1
ATOM 3317 N N . ALA A 1 427 ? -0.515 2.335 2.106 1.00 90.75 427 ALA A N 1
ATOM 3318 C CA . ALA A 1 427 ? -0.391 1.223 3.049 1.00 90.75 427 ALA A CA 1
ATOM 3319 C C . ALA A 1 427 ? 0.421 0.052 2.485 1.00 90.75 427 ALA A C 1
ATOM 3321 O O . ALA A 1 427 ? 1.185 -0.597 3.199 1.00 90.75 427 ALA A O 1
ATOM 3322 N N . ARG A 1 428 ? 0.306 -0.185 1.179 1.00 82.44 428 ARG A N 1
ATOM 3323 C CA . ARG A 1 428 ? 1.061 -1.215 0.468 1.00 82.44 428 ARG A CA 1
ATOM 3324 C C . ARG A 1 428 ? 2.555 -0.922 0.361 1.00 82.44 428 ARG A C 1
ATOM 3326 O O . ARG A 1 428 ? 3.337 -1.863 0.265 1.00 82.44 428 ARG A O 1
ATOM 3333 N N . THR A 1 429 ? 2.956 0.346 0.388 1.00 76.12 429 THR A N 1
ATOM 3334 C CA . THR A 1 429 ? 4.365 0.743 0.226 1.00 76.12 429 THR A CA 1
ATOM 3335 C C . THR A 1 429 ? 5.205 0.633 1.498 1.00 76.12 429 THR A C 1
ATOM 3337 O O . THR A 1 429 ? 6.429 0.579 1.410 1.00 76.12 429 THR A O 1
ATOM 3340 N N . ASP A 1 430 ? 4.580 0.581 2.678 1.00 79.44 430 ASP A N 1
ATOM 3341 C CA . ASP A 1 430 ? 5.290 0.613 3.958 1.00 79.44 430 ASP A CA 1
ATOM 3342 C C . ASP A 1 430 ? 4.947 -0.613 4.819 1.00 79.44 430 ASP A C 1
ATOM 3344 O O . ASP A 1 430 ? 3.822 -0.710 5.315 1.00 79.44 430 ASP A O 1
ATOM 3348 N N . PRO A 1 431 ? 5.910 -1.519 5.085 1.00 84.25 431 PRO A N 1
ATOM 3349 C CA . PRO A 1 431 ? 5.680 -2.724 5.879 1.00 84.25 431 PRO A CA 1
ATOM 3350 C C . PRO A 1 431 ? 5.310 -2.461 7.344 1.00 84.25 431 PRO A C 1
ATOM 3352 O O . PRO A 1 431 ? 4.926 -3.387 8.066 1.00 84.25 431 PRO A O 1
ATOM 3355 N N . ARG A 1 432 ? 5.434 -1.218 7.827 1.00 88.38 432 ARG A N 1
ATOM 3356 C CA . ARG A 1 432 ? 4.942 -0.822 9.150 1.00 88.38 432 ARG A CA 1
ATOM 3357 C C . ARG A 1 432 ? 3.442 -0.531 9.152 1.00 88.38 432 ARG A C 1
ATOM 3359 O O . ARG A 1 432 ? 2.872 -0.579 10.240 1.00 88.38 432 ARG A O 1
ATOM 3366 N N . ILE A 1 433 ? 2.815 -0.258 8.002 1.00 94.44 433 ILE A N 1
ATOM 3367 C CA . ILE A 1 433 ? 1.374 0.013 7.902 1.00 94.44 433 ILE A CA 1
ATOM 3368 C C . ILE A 1 433 ? 0.604 -1.300 7.866 1.00 94.44 433 ILE A C 1
ATOM 3370 O O . ILE A 1 433 ? 0.560 -1.971 6.846 1.00 94.44 433 ILE A O 1
ATOM 3374 N N . MET A 1 434 ? -0.033 -1.680 8.967 1.00 95.69 434 MET A N 1
ATOM 3375 C CA . MET A 1 434 ? -0.649 -3.007 9.062 1.00 95.69 434 MET A CA 1
ATOM 3376 C C . MET A 1 434 ? -2.155 -3.040 8.808 1.00 95.69 434 MET A C 1
ATOM 3378 O O . MET A 1 434 ? -2.722 -4.132 8.695 1.00 95.69 434 MET A O 1
ATOM 3382 N N . GLY A 1 435 ? -2.807 -1.878 8.748 1.00 97.12 435 GLY A N 1
ATOM 3383 C CA . GLY A 1 435 ? -4.249 -1.805 8.580 1.00 97.12 435 GLY A CA 1
ATOM 3384 C C . GLY A 1 435 ? -4.763 -0.463 8.079 1.00 97.12 435 GLY A C 1
ATOM 3385 O O . GLY A 1 435 ? -4.093 0.567 8.202 1.00 97.12 435 GLY A O 1
ATOM 3386 N N . LEU A 1 436 ? -5.973 -0.513 7.526 1.00 98.06 436 LEU A N 1
ATOM 3387 C CA . LEU A 1 436 ? -6.799 0.647 7.210 1.00 98.06 436 LEU A CA 1
ATOM 3388 C C . LEU A 1 436 ? -8.082 0.589 8.043 1.00 98.06 436 LEU A C 1
ATOM 3390 O O . LEU A 1 436 ? -8.689 -0.479 8.166 1.00 98.06 436 LEU A O 1
ATOM 3394 N N . LEU A 1 437 ? -8.495 1.734 8.579 1.00 98.06 437 LEU A N 1
ATOM 3395 C CA . LEU A 1 437 ? -9.735 1.883 9.334 1.00 98.06 437 LEU A CA 1
ATOM 3396 C C . LEU A 1 437 ? -10.541 3.054 8.756 1.00 98.06 437 LEU A C 1
ATOM 3398 O O . LEU A 1 437 ? -10.288 4.199 9.107 1.00 98.06 437 LEU A O 1
ATOM 3402 N N . ASN A 1 438 ? -11.460 2.785 7.830 1.00 97.81 438 ASN A N 1
ATOM 3403 C CA . ASN A 1 438 ? -12.212 3.830 7.130 1.00 97.81 438 ASN A CA 1
ATOM 3404 C C . ASN A 1 438 ? -13.090 4.622 8.107 1.00 97.81 438 ASN A C 1
ATOM 3406 O O . ASN A 1 438 ? -13.812 4.030 8.909 1.00 97.81 438 ASN A O 1
ATOM 3410 N N . PHE A 1 439 ? -13.077 5.947 8.017 1.00 94.81 439 PHE A N 1
ATOM 3411 C CA . PHE A 1 439 ? -13.803 6.846 8.908 1.00 94.81 439 PHE A CA 1
ATOM 3412 C C . PHE A 1 439 ? -14.797 7.725 8.155 1.00 94.81 439 PHE A C 1
ATOM 3414 O O . PHE A 1 439 ? -14.462 8.345 7.148 1.00 94.81 439 PHE A O 1
ATOM 3421 N N . GLY A 1 440 ? -16.004 7.861 8.702 1.00 92.06 440 GLY A N 1
ATOM 3422 C CA . GLY A 1 440 ? -16.987 8.842 8.242 1.00 92.06 440 GLY A CA 1
ATOM 3423 C C . GLY A 1 440 ? -18.117 8.274 7.393 1.00 92.06 440 GLY A C 1
ATOM 3424 O O . GLY A 1 440 ? -19.093 8.987 7.171 1.00 92.06 440 GLY A O 1
ATOM 3425 N N . LEU A 1 441 ? -18.043 7.005 6.982 1.00 92.62 441 LEU A N 1
ATOM 3426 C CA . LEU A 1 441 ? -19.203 6.327 6.409 1.00 92.62 441 LEU A CA 1
ATOM 3427 C C . LEU A 1 441 ? -20.323 6.308 7.469 1.00 92.62 441 LEU A C 1
ATOM 3429 O O . LEU A 1 441 ? -20.049 6.136 8.656 1.00 92.62 441 LEU A O 1
ATOM 3433 N N . TRP A 1 442 ? -21.564 6.552 7.050 1.00 94.19 442 TRP A N 1
ATOM 3434 C CA . TRP A 1 442 ? -22.759 6.725 7.895 1.00 94.19 442 TRP A CA 1
ATOM 3435 C C . TRP A 1 442 ? -22.802 7.988 8.774 1.00 94.19 442 TRP A C 1
ATOM 3437 O O . TRP A 1 442 ? -23.702 8.127 9.602 1.00 94.19 442 TRP A O 1
ATOM 3447 N N . GLN A 1 443 ? -21.880 8.941 8.606 1.00 88.44 443 GLN A N 1
ATOM 3448 C CA . GLN A 1 443 ? -21.956 10.234 9.295 1.00 88.44 443 GLN A CA 1
ATOM 3449 C C . GLN A 1 443 ? -22.583 11.309 8.402 1.00 88.44 443 GLN A C 1
ATOM 3451 O O . GLN A 1 443 ? -21.927 11.844 7.506 1.00 88.44 443 GLN A O 1
ATOM 3456 N N . GLY A 1 444 ? -23.836 11.667 8.693 1.00 86.56 444 GLY A N 1
ATOM 3457 C CA . GLY A 1 444 ? -24.546 12.739 7.988 1.00 86.56 444 GLY A CA 1
ATOM 3458 C C . GLY A 1 444 ? -24.817 12.436 6.510 1.00 86.56 444 GLY A C 1
ATOM 3459 O O . GLY A 1 444 ? -24.639 11.312 6.041 1.00 86.56 444 GLY A O 1
ATOM 3460 N N . GLU A 1 445 ? -25.251 13.455 5.764 1.00 81.38 445 GLU A N 1
ATOM 3461 C CA . GLU A 1 445 ? -25.459 13.345 4.311 1.00 81.38 445 GLU A CA 1
ATOM 3462 C C . GLU A 1 445 ? -24.122 13.161 3.579 1.00 81.38 445 GLU A C 1
ATOM 3464 O O . GLU A 1 445 ? -24.028 12.494 2.549 1.00 81.38 445 GLU A O 1
ATOM 3469 N N . GLU A 1 446 ? -23.044 13.723 4.118 1.00 88.56 446 GLU A N 1
ATOM 3470 C CA . GLU A 1 446 ? -21.707 13.645 3.550 1.00 88.56 446 GLU A CA 1
ATOM 3471 C C . GLU A 1 446 ? -21.127 12.229 3.574 1.00 88.56 446 GLU A C 1
ATOM 3473 O O . GLU A 1 446 ? -20.251 11.952 2.754 1.00 88.56 446 GLU A O 1
ATOM 3478 N N . GLY A 1 447 ? -21.597 11.371 4.483 1.00 91.50 447 GLY A N 1
ATOM 3479 C CA . GLY A 1 447 ? -21.179 9.981 4.661 1.00 91.50 447 GLY A CA 1
ATOM 3480 C C . GLY A 1 447 ? -22.245 8.939 4.309 1.00 91.50 447 GLY A C 1
ATOM 3481 O O . GLY A 1 447 ? -22.023 7.760 4.575 1.00 91.50 447 GLY A O 1
ATOM 3482 N N . ASP A 1 448 ? -23.398 9.323 3.748 1.00 94.12 448 ASP A N 1
ATOM 3483 C CA . ASP A 1 448 ? -24.464 8.372 3.392 1.00 94.12 448 ASP A CA 1
ATOM 3484 C C . ASP A 1 448 ? -24.001 7.436 2.253 1.00 94.12 448 ASP A C 1
ATOM 3486 O O . ASP A 1 448 ? -23.775 7.922 1.134 1.00 94.12 448 ASP A O 1
ATOM 3490 N N . PRO A 1 449 ? -23.926 6.103 2.478 1.00 94.19 449 PRO A N 1
ATOM 3491 C CA . PRO A 1 449 ? -23.549 5.125 1.456 1.00 94.19 449 PRO A CA 1
ATOM 3492 C C . PRO A 1 449 ? -24.366 5.217 0.160 1.00 94.19 449 PRO A C 1
ATOM 3494 O O . PRO A 1 449 ? -23.845 4.931 -0.918 1.00 94.19 449 PRO A O 1
ATOM 3497 N N . ASN A 1 450 ? -25.633 5.644 0.230 1.00 95.44 450 ASN A N 1
ATOM 3498 C CA . ASN A 1 450 ? -26.495 5.793 -0.948 1.00 95.44 450 ASN A CA 1
ATOM 3499 C C . ASN A 1 450 ? -26.066 6.954 -1.850 1.00 95.44 450 ASN A C 1
ATOM 3501 O O . ASN A 1 450 ? -26.355 6.957 -3.046 1.00 95.44 450 ASN A O 1
ATOM 3505 N N . THR A 1 451 ? -25.372 7.938 -1.282 1.00 95.56 451 THR A N 1
ATOM 3506 C CA . THR A 1 451 ? -24.836 9.090 -2.013 1.00 95.56 451 THR A CA 1
ATOM 3507 C C . THR A 1 451 ? -23.356 8.930 -2.369 1.00 95.56 451 THR A C 1
ATOM 3509 O O . THR A 1 451 ? -22.814 9.779 -3.081 1.00 95.56 451 THR A O 1
ATOM 3512 N N . LEU A 1 452 ? -22.727 7.835 -1.914 1.00 96.19 452 LEU A N 1
ATOM 3513 C CA . LEU A 1 452 ? -21.322 7.491 -2.135 1.00 96.19 452 LEU A CA 1
ATOM 3514 C C . LEU A 1 452 ? -21.115 6.108 -2.806 1.00 96.19 452 LEU A C 1
ATOM 3516 O O . LEU A 1 452 ? -20.311 5.296 -2.332 1.00 96.19 452 LEU A O 1
ATOM 3520 N N . PRO A 1 453 ? -21.834 5.775 -3.897 1.00 94.94 453 PRO A N 1
ATOM 3521 C CA . PRO A 1 453 ? -21.769 4.439 -4.488 1.00 94.94 453 PRO A CA 1
ATOM 3522 C C . PRO A 1 453 ? -20.378 4.062 -5.025 1.00 94.94 453 PRO A C 1
ATOM 3524 O O . PRO A 1 453 ? -20.016 2.884 -4.973 1.00 94.94 453 PRO A O 1
ATOM 3527 N N . GLN A 1 454 ? -19.582 5.013 -5.531 1.00 88.38 454 GLN A N 1
ATOM 3528 C CA . GLN A 1 454 ? -18.216 4.727 -5.988 1.00 88.38 454 GLN A CA 1
ATOM 3529 C C . GLN A 1 454 ? -17.285 4.459 -4.809 1.00 88.38 454 GLN A C 1
ATOM 3531 O O . GLN A 1 454 ? -16.458 3.552 -4.890 1.00 88.38 454 GLN A O 1
ATOM 3536 N N . THR A 1 455 ? -17.438 5.203 -3.713 1.00 95.31 455 THR A N 1
ATOM 3537 C CA . THR A 1 455 ? -16.661 5.002 -2.484 1.00 95.31 455 THR A CA 1
ATOM 3538 C C . THR A 1 455 ? -16.918 3.615 -1.919 1.00 95.31 455 THR A C 1
ATOM 3540 O O . THR A 1 455 ? -15.980 2.842 -1.749 1.00 95.31 455 THR A O 1
ATOM 3543 N N . VAL A 1 456 ? -18.190 3.240 -1.752 1.00 95.56 456 VAL A N 1
ATOM 3544 C CA . VAL A 1 456 ? -18.575 1.906 -1.265 1.00 95.56 456 VAL A CA 1
ATOM 3545 C C . VAL A 1 456 ? -18.045 0.802 -2.187 1.00 95.56 456 VAL A C 1
ATOM 3547 O O . VAL A 1 456 ? -17.590 -0.245 -1.719 1.00 95.56 456 VAL A O 1
ATOM 3550 N N . ALA A 1 457 ? -18.074 1.014 -3.508 1.00 83.75 457 ALA A N 1
ATOM 3551 C CA . ALA A 1 457 ? -17.516 0.062 -4.466 1.00 83.75 457 ALA A CA 1
ATOM 3552 C C . ALA A 1 457 ? -15.989 -0.082 -4.326 1.00 83.75 457 ALA A C 1
ATOM 3554 O O . ALA A 1 457 ? -15.487 -1.209 -4.337 1.00 83.75 457 ALA A O 1
ATOM 3555 N N . ALA A 1 458 ? -15.262 1.029 -4.164 1.00 84.62 458 ALA A N 1
ATOM 3556 C CA . ALA A 1 458 ? -13.817 1.040 -3.947 1.00 84.62 458 ALA A CA 1
ATOM 3557 C C . ALA A 1 458 ? -13.442 0.327 -2.642 1.00 84.62 458 ALA A C 1
ATOM 3559 O O . ALA A 1 458 ? -12.620 -0.586 -2.650 1.00 84.62 458 ALA A O 1
ATOM 3560 N N . GLU A 1 459 ? -14.101 0.668 -1.537 1.00 95.44 459 GLU A N 1
ATOM 3561 C CA . GLU A 1 459 ? -13.850 0.062 -0.230 1.00 95.44 459 GLU A CA 1
ATOM 3562 C C . GLU A 1 459 ? -14.133 -1.445 -0.231 1.00 95.44 459 GLU A C 1
ATOM 3564 O O . GLU A 1 459 ? -13.340 -2.249 0.266 1.00 95.44 459 GLU A O 1
ATOM 3569 N N . ARG A 1 460 ? -15.228 -1.864 -0.877 1.00 92.12 460 ARG A N 1
ATOM 3570 C CA . ARG A 1 460 ? -15.539 -3.283 -1.066 1.00 92.12 460 ARG A CA 1
ATOM 3571 C C . ARG A 1 460 ? -14.477 -3.995 -1.896 1.00 92.12 460 ARG A C 1
ATOM 3573 O O . ARG A 1 460 ? -14.152 -5.147 -1.603 1.00 92.12 460 ARG A O 1
ATOM 3580 N N . ALA A 1 461 ? -13.962 -3.364 -2.947 1.00 80.56 461 ALA A N 1
ATOM 3581 C CA . ALA A 1 461 ? -12.912 -3.946 -3.775 1.00 80.56 461 ALA A CA 1
ATOM 3582 C C . ALA A 1 461 ? -11.599 -4.105 -2.989 1.00 80.56 461 ALA A C 1
ATOM 3584 O O . ALA A 1 461 ? -11.050 -5.208 -2.971 1.00 80.56 461 ALA A O 1
ATOM 3585 N N . ILE A 1 462 ? -11.171 -3.061 -2.268 1.00 88.50 462 ILE A N 1
ATOM 3586 C CA . ILE A 1 462 ? -9.990 -3.071 -1.387 1.00 88.50 462 ILE A CA 1
ATOM 3587 C C . ILE A 1 462 ? -10.111 -4.177 -0.335 1.00 88.50 462 ILE A C 1
ATOM 3589 O O . ILE A 1 462 ? -9.210 -5.003 -0.176 1.00 88.50 462 ILE A O 1
ATOM 3593 N N . GLY A 1 463 ? -11.249 -4.230 0.356 1.00 90.69 463 GLY A N 1
ATOM 3594 C CA . GLY A 1 463 ? -11.522 -5.236 1.373 1.00 90.69 463 GLY A CA 1
ATOM 3595 C C . GLY A 1 463 ? -11.471 -6.662 0.824 1.00 90.69 463 GLY A C 1
ATOM 3596 O O . GLY A 1 463 ? -10.757 -7.513 1.350 1.00 90.69 463 GLY A O 1
ATOM 3597 N N . ASN A 1 464 ? -12.143 -6.926 -0.300 1.00 83.00 464 ASN A N 1
ATOM 3598 C CA . ASN A 1 464 ? -12.096 -8.240 -0.949 1.00 83.00 464 ASN A CA 1
ATOM 3599 C C . ASN A 1 464 ? -10.683 -8.643 -1.392 1.00 83.00 464 ASN A C 1
ATOM 3601 O O . ASN A 1 464 ? -10.347 -9.825 -1.343 1.00 83.00 464 ASN A O 1
ATOM 3605 N N . GLU A 1 465 ? -9.859 -7.699 -1.844 1.00 81.06 465 GLU A N 1
ATOM 3606 C CA . GLU A 1 465 ? -8.465 -7.977 -2.193 1.00 81.06 465 GLU A CA 1
ATOM 3607 C C . GLU A 1 465 ? -7.638 -8.357 -0.957 1.00 81.06 465 GLU A C 1
ATOM 3609 O O . GLU A 1 465 ? -6.863 -9.315 -0.994 1.00 81.06 465 GLU A O 1
ATOM 3614 N N . LEU A 1 466 ? -7.832 -7.648 0.157 1.00 84.75 466 LEU A N 1
ATOM 3615 C CA . LEU A 1 466 ? -7.131 -7.924 1.410 1.00 84.75 466 LEU A CA 1
ATOM 3616 C C . LEU A 1 466 ? -7.537 -9.252 2.055 1.00 84.75 466 LEU A C 1
ATOM 3618 O O . LEU A 1 466 ? -6.688 -9.902 2.663 1.00 84.75 466 LEU A O 1
ATOM 3622 N N . LEU A 1 467 ? -8.799 -9.667 1.912 1.00 81.56 467 LEU A N 1
ATOM 3623 C CA . LEU A 1 467 ? -9.342 -10.854 2.583 1.00 81.56 467 LEU A CA 1
ATOM 3624 C C . LEU A 1 467 ? -9.302 -12.148 1.769 1.00 81.56 467 LEU A C 1
ATOM 3626 O O . LEU A 1 467 ? -9.541 -13.212 2.329 1.00 81.56 467 LEU A O 1
ATOM 3630 N N . ARG A 1 468 ? -8.975 -12.108 0.474 1.00 66.56 468 ARG A N 1
ATOM 3631 C CA . ARG A 1 468 ? -8.769 -13.320 -0.350 1.00 66.56 468 ARG A CA 1
ATOM 3632 C C . ARG A 1 468 ? -7.475 -14.088 -0.022 1.00 66.56 468 ARG A C 1
ATOM 3634 O O . ARG A 1 468 ? -7.051 -14.917 -0.824 1.00 66.56 468 ARG A O 1
ATOM 3641 N N . ARG A 1 469 ? -6.840 -13.785 1.109 1.00 55.38 469 ARG A N 1
ATOM 3642 C CA . ARG A 1 469 ? -5.517 -14.274 1.505 1.00 55.38 469 ARG A CA 1
ATOM 3643 C C . ARG A 1 469 ? -5.591 -15.440 2.471 1.00 55.38 469 ARG A C 1
ATOM 3645 O O . ARG A 1 469 ? -6.493 -15.426 3.337 1.00 55.38 469 ARG A O 1
#

Sequence (469 aa):
MIPVESFRDSFNGANNANDTGLNDNLWARQSGTLAPATYTRVPGLWYSAPPPSIWWAQVNHIWHPNTLTFHESPSALRMDKPFYRDASGAFRLSFVVEPIVGDARDSSNWASVMLSSSSASSAFVANADIDFGFLVRSNGGLSIFDNGTQVDVTPASVPAADRYVVSLAVRDGHVPGTTEVLGTVNGTSFFATLNGPTALPGQAYLYLGAYLDAGQVTRFDDVVVFPVVDHLKHYGYFWAQSAESGAHLDEVTAYTNLNFVQRPQDLAVCAARGVKCILETRWQFFEGSTLLPNYAQNWNALVNTITPYLSSVGAFYVIDEPYWNNVSYNDLKTCVDTIKSTFPSIPVMVVHAVPSITPWLVTPPGVDWVGFDHTGPMSQVVSYANTLRSTLAPNQKLWLVPQARRVGAYTTDKDVAQANWQYYDLARTDPRIMGLLNFGLWQGEEGDPNTLPQTVAAERAIGNELLRR

Foldseek 3Di:
DPDFWKKKFQLAPQDCPDQLSQQGPQVVRMDTPCPPWHKDKFQLDLDDDPGDDSVQWHGQDVVDGRWIKGAAFKIKMWGRDKDFQDPQQKWKKKWKKFQWAPDPLPDQWKKKKFWAPDPPDSNHQLALRTQKMWIAGQVFAIWIHHSNHIWDKVVRGDHHDRMWTKIWIWHQDLPHQKIKIWMDTVLRIMITIHDDNDDDDRITIMMIITGDHHPIMMIMGTIMGGLDLPLAQFEEAEPCDDPQLHHNCVVPVVQGAEAEHEDLVCLVVLVVSVGAYAYELQVLADDQQDGDPCSLVSVVVSCVSNVVRVSRHQAYEDDAQNVVSVHDQVSQLVSLVSCCVVPVPHAYEYEHEPPCQALPNADRLSHAEYEYDDQEDVVVVSVSVVSVVNRDDPNHAYEYAQEQFQDYHRNALSSSLVSLVSSLVSLSNDSSHHYYHYYDQSPPPRRDCVRNVSNSVSSSSSSNSSPVD

Radius of gyration: 24.68 Å; chains: 1; bounding box: 59×42×74 Å

Secondary structure (DSSP, 8-state):
------EEE--TT---SSSTTTTSSHHHHEESTT-S--EEEE--SSS--PPPPGGGEEEEETTEEEEEEEESS-EEEEESS-EE--TTSEEEEEEEEESSTT--S----EEEEEEES-TT----TTSTT-SEEEEEETTSBEEEEETTEEE-EESSB----S-EEEEEEEEE-SSTT-EEEEEEETTEEEEEEE--SSPPPSEEEEEEEEE--TT-EEEEEEEEE-S--TT--EEEETTSEETTTEE-HHHHTTS-SEEEESSTTHHHHHHHHT-EEEEE-HHHHEETTEEPTTHHHHHHHHHHHHGGGGGGEEEEEEEESTTTTT--HHHHHHHHHHHHHH-TTS-EEEEEETTS-STT----TT--EEEEE--S-HHHHHHHHHHHHHHS-TT-EEEEE-B-SSBTTB-SHHHHHHHHHHHHHHHHH-TTEEEEEEB-TTSTGGG-GGG-HHHHHHHHHHHHHHH--

pLDDT: mean 92.58, std 8.61, range [43.12, 98.88]